Protein AF-A0A3P7CUT5-F1 (afdb_monomer)

Solvent-accessible surface area (backbone atoms only — not comparable to full-atom values): 29572 Å² total; per-residue (Å²): 109,70,65,61,52,53,50,52,51,50,48,53,52,50,52,52,50,52,50,53,52,49,52,54,48,52,52,51,51,51,56,50,52,52,50,50,50,55,49,50,53,51,50,50,52,50,52,52,55,52,54,65,53,65,73,38,79,93,44,50,71,57,50,49,50,64,59,49,51,58,52,53,52,48,52,51,51,52,52,49,50,54,48,52,51,50,52,51,52,50,52,50,52,53,49,51,53,51,51,50,54,49,52,52,50,52,47,54,51,52,52,53,51,49,59,73,68,48,82,87,85,70,63,91,49,71,67,56,40,54,49,50,52,49,50,54,50,50,52,53,50,52,52,50,52,52,50,51,52,50,51,50,52,53,49,53,50,52,49,52,52,51,52,51,53,52,48,54,51,50,52,51,52,52,52,51,51,52,53,51,50,53,51,50,55,52,48,52,51,50,53,50,51,50,53,50,49,51,51,50,53,52,52,52,53,49,49,56,48,51,50,53,50,48,52,49,49,52,56,52,52,74,71,55,83,85,82,78,67,70,68,57,51,54,56,51,51,54,52,50,52,53,53,50,53,51,50,53,52,52,51,51,53,53,50,52,51,51,52,53,50,51,51,50,53,52,51,54,49,52,55,48,53,52,49,52,50,53,52,51,52,50,53,54,52,51,51,52,49,49,54,52,50,50,53,50,48,62,62,57,73,60,69,55,72,57,57,64,86,81,53,60,45,21,76,82,82,58,52,69,55,56,80,64,76,72,19,53,75,47,49,42,60,21,74,80,62,23,47,44,26,40,64,80,60,41,69,45,66,47,77,46,84,58,101,84,49,68,70,42,47,21,30,66,63,55,42,34,74,74,34,93,87,44,71,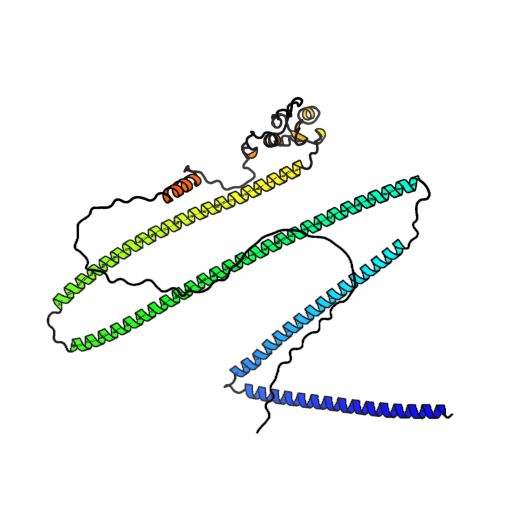61,59,87,79,76,66,86,74,77,74,84,83,60,97,68,89,84,79,82,87,78,95,71,81,58,71,67,59,57,54,55,55,54,58,56,65,74,73,62,85,82,85,77,86,83,83,87,90,85,84,88,87,88,82,82,87,84,83,91,79,82,83,84,87,78,90,81,88,79,91,82,89,88,83,89,84,88,84,83,88,82,84,87,81,89,86,82,89,83,83,89,82,86,84,84,83,79,85,84,82,83,82,82,88,76,85,86,78,84,90,81,135

Mean predicted aligned error: 24.14 Å

Secondary structure (DSSP, 8-state):
-HHHHHHHHHHHHHHHHHHHHHHHHHHHHHHHHHHHHHHHHHHHHHHHHHHHHHT-GGGHHHHHHHHHHHHHHHHHHHHHHHHHHHHHHHHHHHHHHHHHHHHHHHHHHHHHHHHHHS-----SSHHHHHHHHHHHHHHHHHHHHHHHHHHHHHHHHHHHHHHHHHHHHHHHHHHHHHHHHHHHHHHHHHHHHHHHHHHHHHHHHHHHHHHHHHHHHHHHHTTSPP---HHHHHHHHHHHHHHHHHHHHHHHHHHHHHHHHHHHHHHHHHHHHHHHHHHHHHHHHHHHHHHHHHHHHHHHHS--PPPTTT--B-TTT-PBPPSSHHHHTT-EE-TTT--EE-TTTT-EEEPPSSTTPPPEEE-HHHHHHH-TTSPPGGGS----TTS--PPP--------HHHHHHHHHHHTS-----PPPPP----PPPPP---PPPPPPP-------------------------PPPPPP--------------

pLDDT: mean 75.33, std 22.32, range [27.88, 98.12]

Foldseek 3Di:
DVVVVVVVVVVVVVVVVVVVVVVVVVVVVVVVVVVVVVVVVVVVVVVVVLVVVCPDPVCVVVNVCVVPVVVVVVVVVVVVVVVVVVVVVVVVVVVVVVVVVVVVVVVVVVVVVVVVVDDDDADPDPVVNVVVVVVVVVVVVVVVVVVVVVVVVVVVVVVVVVVVVVVVVVVVVVVVVVVVVVVVVVVVVVVVVVVVVVVVVVVVVVVVVVVVVVVVVVVVVVVDDDDDPPVVVVVVVVVVVVVVVVVVVVVVVVVVVVVVVVVVVVVVVVVVVVVVVVVVVVVVVVVVVVVVVVVVVVLQVPLDQDDLVVDQAAPPPRHGFDDDPNRSVQWDAAPRRNGTHGCVQFVDWDDDDDDDDDIGTHGPQVCPVRDVPDDHSVVPDDPPCPPDPDDDDDDDDDDDPVVVVVVVVVVVPDDDDDDDDDDDDDDDDDDDDDDDDDDDDDDDDDDDDDDDDDDDDDDDDDDDDDDDDDDDDDDDDDDDDDDDDDD

Organism: Schistocephalus solidus (NCBI:txid70667)

InterPro domains:
  IPR000306 FYVE zinc finger [PF01363] (304-369)
  IPR000306 FYVE zinc finger [SM00064] (300-372)
  IPR003914 Rabaptin [PTHR31179] (75-372)
  IPR011011 Zinc finger, FYVE/PHD-type [SSF57903] (304-374)
  IPR013083 Zinc finger, RING/FYVE/PHD-type [G3DSA:3.30.40.10] (315-372)
  IPR015390 Rabaptin, GTPase-Rab5 binding domain [PF09311] (75-298)
  IPR017455 Zinc finger, FYVE-related [PS50178] (308-371)

Sequence (487 aa):
MAELHSVKKSTEELETRLKAERTLFEEKTAGFEEKLEQLSSRMEALLKNYQALGERPDLAWAAYWVAVAPTGYRRATEAEFTRLTREREAAQMEMLEVEEHYQILLGKRRDAAAEMAAPIDLPSNKTDLELYTLQMREDMLSLNVARQELLRRLNDQTESHRVQLAEERRQRIQAETALRQHTVESREKIDQLIRANEAYTQSAAARAATERAAEHAAMESKLAKPPQRALFIGSFVLLQQARVQELEGALANANEEIVNLRHKVSTLRTDLADSEKTQKDFVVLSQHLQVQLEKQRAQNEEVRWQDPEDVSHCASCETTFPAGNAGLRLKTNCKHCGKIFCPDCLSKQVPPQGQRSKPALVCDLCHTLLVNEAAPYFSRGSFSANKIKLPVSPSPASPSSTERLHNRLLDLVQPHRTAAPPEAAAPPAPPRPVRPPPYRPRGSAVSLPETAATAASPAAVSQTLRSSPVLTPTAAFTKREELSPSQ

Structure (mmCIF, N/CA/C/O backbone):
data_AF-A0A3P7CUT5-F1
#
_entry.id   AF-A0A3P7CUT5-F1
#
loop_
_atom_site.group_PDB
_atom_site.id
_atom_site.type_symbol
_atom_site.label_atom_id
_atom_site.label_alt_id
_atom_site.label_comp_id
_atom_site.label_asym_id
_atom_site.label_entity_id
_atom_site.label_seq_id
_atom_site.pdbx_PDB_ins_code
_atom_site.Cartn_x
_atom_site.Cartn_y
_atom_site.Cartn_z
_atom_site.occupancy
_atom_site.B_iso_or_equiv
_atom_site.auth_seq_id
_atom_site.auth_comp_id
_atom_site.auth_asym_id
_atom_site.auth_atom_id
_atom_site.pdbx_PDB_model_num
ATOM 1 N N . MET A 1 1 ? 84.233 -6.094 31.645 1.00 63.66 1 MET A N 1
ATOM 2 C CA . MET A 1 1 ? 84.004 -6.598 33.023 1.00 63.66 1 MET A CA 1
ATOM 3 C C . MET A 1 1 ? 83.000 -5.737 33.790 1.00 63.66 1 MET A C 1
ATOM 5 O O . MET A 1 1 ? 82.025 -6.296 34.269 1.00 63.66 1 MET A O 1
ATOM 9 N N . ALA A 1 2 ? 83.171 -4.409 33.864 1.00 71.94 2 ALA A N 1
ATOM 10 C CA . ALA A 1 2 ? 82.239 -3.515 34.572 1.00 71.94 2 ALA A CA 1
ATOM 11 C C . ALA A 1 2 ? 80.807 -3.508 33.990 1.00 71.94 2 ALA A C 1
ATOM 13 O O . ALA A 1 2 ? 79.844 -3.623 34.740 1.00 71.94 2 ALA A O 1
ATOM 14 N N . GLU A 1 3 ? 80.660 -3.477 32.662 1.00 73.62 3 GLU A N 1
ATOM 15 C CA . GLU A 1 3 ? 79.341 -3.545 32.006 1.00 73.62 3 GLU A CA 1
ATOM 16 C C . GLU A 1 3 ? 78.630 -4.880 32.255 1.00 73.62 3 GLU A C 1
ATOM 18 O O . GLU A 1 3 ? 77.443 -4.904 32.556 1.00 73.62 3 GLU A O 1
ATOM 23 N N . LEU A 1 4 ? 79.373 -5.994 32.239 1.00 78.75 4 LEU A N 1
ATOM 24 C CA . LEU A 1 4 ? 78.835 -7.323 32.550 1.00 78.75 4 LEU A CA 1
ATOM 25 C C . LEU A 1 4 ? 78.315 -7.398 33.996 1.00 78.75 4 LEU A C 1
ATOM 27 O O . LEU A 1 4 ? 77.297 -8.029 34.254 1.00 78.75 4 LEU A O 1
ATOM 31 N N . HIS A 1 5 ? 79.000 -6.746 34.938 1.00 80.69 5 HIS A N 1
ATOM 32 C CA . HIS A 1 5 ? 78.565 -6.666 36.332 1.00 80.69 5 HIS A CA 1
ATOM 33 C C . HIS A 1 5 ? 77.333 -5.762 36.488 1.00 80.69 5 HIS A C 1
ATOM 35 O O . HIS A 1 5 ? 76.437 -6.071 37.268 1.00 80.69 5 HIS A O 1
ATOM 41 N N . SER A 1 6 ? 77.259 -4.665 35.728 1.00 85.12 6 SER A N 1
ATOM 42 C CA . SER A 1 6 ? 76.087 -3.782 35.700 1.00 85.12 6 SER A CA 1
ATOM 43 C C . SER A 1 6 ? 74.849 -4.487 35.145 1.00 85.12 6 SER A C 1
ATOM 45 O O . SER A 1 6 ? 73.770 -4.340 35.709 1.00 85.12 6 SER A O 1
ATOM 47 N N . VAL A 1 7 ? 75.008 -5.268 34.071 1.00 83.69 7 VAL A N 1
ATOM 48 C CA . VAL A 1 7 ? 73.925 -6.066 33.480 1.00 83.69 7 VAL A CA 1
ATOM 49 C C . VAL A 1 7 ? 73.498 -7.192 34.420 1.00 83.69 7 VAL A C 1
ATOM 51 O O . VAL A 1 7 ? 72.309 -7.395 34.604 1.00 83.69 7 VAL A O 1
ATOM 54 N N . LYS A 1 8 ? 74.437 -7.884 35.082 1.00 88.44 8 LYS A N 1
ATOM 55 C CA . LYS A 1 8 ? 74.093 -8.907 36.088 1.00 88.44 8 LYS A CA 1
ATOM 56 C C . LYS A 1 8 ? 73.290 -8.328 37.252 1.00 88.44 8 LYS A C 1
ATOM 58 O O . LYS A 1 8 ? 72.264 -8.882 37.635 1.00 88.44 8 LYS A O 1
ATOM 63 N N . LYS A 1 9 ? 73.714 -7.170 37.761 1.00 90.38 9 LYS A N 1
ATOM 64 C CA . LYS A 1 9 ? 72.997 -6.470 38.827 1.00 90.38 9 LYS A CA 1
ATOM 65 C C . LYS A 1 9 ? 71.593 -6.048 38.383 1.00 90.38 9 LYS A C 1
ATOM 67 O O . LYS A 1 9 ? 70.638 -6.264 39.119 1.00 90.38 9 LYS A O 1
ATOM 72 N N . SER A 1 10 ? 71.441 -5.504 37.172 1.00 86.56 10 SER A N 1
ATOM 73 C CA . SER A 1 10 ? 70.118 -5.127 36.662 1.00 86.56 10 SER A CA 1
ATOM 74 C C . SER A 1 10 ? 69.223 -6.339 36.383 1.00 86.56 10 SER A C 1
ATOM 76 O O . SER A 1 10 ? 68.018 -6.255 36.604 1.00 86.56 10 SER A O 1
ATOM 78 N N . THR A 1 11 ? 69.779 -7.482 35.965 1.00 87.50 11 THR A N 1
ATOM 79 C CA . THR A 1 11 ? 69.010 -8.730 35.833 1.00 87.50 11 THR A CA 1
ATOM 80 C C . THR A 1 11 ? 68.548 -9.265 37.186 1.00 87.50 11 THR A C 1
ATOM 82 O O . THR A 1 11 ? 67.388 -9.638 37.312 1.00 87.50 11 THR A O 1
ATOM 85 N N . GLU A 1 12 ? 69.392 -9.221 38.220 1.00 91.88 12 GLU A N 1
ATOM 86 C CA . GLU A 1 12 ? 69.015 -9.615 39.587 1.00 91.88 12 GLU A CA 1
ATOM 87 C C . GLU A 1 12 ? 67.936 -8.678 40.171 1.00 91.88 12 GLU A C 1
ATOM 89 O O . GLU A 1 12 ? 66.971 -9.122 40.801 1.00 91.88 12 GLU A O 1
ATOM 94 N N . GLU A 1 13 ? 68.037 -7.372 39.912 1.00 90.19 13 GLU A N 1
ATOM 95 C CA . GLU A 1 13 ? 67.015 -6.385 40.288 1.00 90.19 13 GLU A CA 1
ATOM 96 C C . GLU A 1 13 ? 65.686 -6.615 39.544 1.00 90.19 13 GLU A C 1
ATOM 98 O O . GLU A 1 13 ? 64.613 -6.505 40.136 1.00 90.19 13 GLU A O 1
ATOM 103 N N . LEU A 1 14 ? 65.716 -6.987 38.262 1.00 89.00 14 LEU A N 1
ATOM 104 C CA . LEU A 1 14 ? 64.505 -7.344 37.515 1.00 89.00 14 LEU A CA 1
ATOM 105 C C . LEU A 1 14 ? 63.885 -8.652 38.015 1.00 89.00 14 LEU A C 1
ATOM 107 O O . LEU A 1 14 ? 62.669 -8.723 38.173 1.00 89.00 14 LEU A O 1
ATOM 111 N N . GLU A 1 15 ? 64.694 -9.667 38.318 1.00 92.31 15 GLU A N 1
ATOM 112 C CA . GLU A 1 15 ? 64.210 -10.934 38.872 1.00 92.31 15 GLU A CA 1
ATOM 113 C C . GLU A 1 15 ? 63.555 -10.754 40.243 1.00 92.31 15 GLU A C 1
ATOM 115 O O . GLU A 1 15 ? 62.530 -11.375 40.529 1.00 92.31 15 GLU A O 1
ATOM 120 N N . THR A 1 16 ? 64.116 -9.897 41.097 1.00 92.62 16 THR A N 1
ATOM 121 C CA . THR A 1 16 ? 63.522 -9.592 42.407 1.00 92.62 16 THR A CA 1
ATOM 122 C C . THR A 1 16 ? 62.212 -8.818 42.269 1.00 92.62 16 THR A C 1
ATOM 124 O O . THR A 1 16 ? 61.245 -9.148 42.957 1.00 92.62 16 THR A O 1
ATOM 127 N N . ARG A 1 17 ? 62.123 -7.866 41.330 1.00 90.12 17 ARG A N 1
ATOM 128 C CA . ARG A 1 17 ? 60.871 -7.153 41.017 1.00 90.12 17 ARG A CA 1
ATOM 129 C C . ARG A 1 17 ? 59.804 -8.081 40.443 1.00 90.12 17 ARG A C 1
ATOM 131 O O . ARG A 1 17 ? 58.671 -8.036 40.904 1.00 90.12 17 ARG A O 1
ATOM 138 N N . LEU A 1 18 ? 60.169 -8.972 39.521 1.00 91.44 18 LEU A N 1
ATOM 139 C CA . LEU A 1 18 ? 59.248 -9.953 38.942 1.00 91.44 18 LEU A CA 1
ATOM 140 C C . LEU A 1 18 ? 58.706 -10.917 40.010 1.00 91.44 18 LEU A C 1
ATOM 142 O O . LEU A 1 18 ? 57.523 -11.254 40.005 1.00 91.44 18 LEU A O 1
ATOM 146 N N . LYS A 1 19 ? 59.560 -11.346 40.950 1.00 93.38 19 LYS A N 1
ATOM 147 C CA . LYS A 1 19 ? 59.137 -12.160 42.099 1.00 93.38 19 LYS A CA 1
ATOM 148 C C . LYS A 1 19 ? 58.154 -11.396 42.989 1.00 93.38 19 LYS A C 1
ATOM 150 O O . LYS A 1 19 ? 57.122 -11.958 43.332 1.00 93.38 19 LYS A O 1
ATOM 155 N N . ALA A 1 20 ? 58.431 -10.128 43.300 1.00 91.81 20 ALA A N 1
ATOM 156 C CA . ALA A 1 20 ? 57.539 -9.289 44.103 1.00 91.81 20 ALA A CA 1
ATOM 157 C C . ALA A 1 20 ? 56.184 -9.021 43.413 1.00 91.81 20 ALA A C 1
ATOM 159 O O . ALA A 1 20 ? 55.134 -9.064 44.055 1.00 91.81 20 ALA A O 1
ATOM 160 N N . GLU A 1 21 ? 56.183 -8.783 42.098 1.00 89.94 21 GLU A N 1
ATOM 161 C CA . GLU A 1 21 ? 54.954 -8.622 41.311 1.00 89.94 21 GLU A CA 1
ATOM 162 C C . GLU A 1 21 ? 54.136 -9.914 41.261 1.00 89.94 21 GLU A C 1
ATOM 164 O O . GLU A 1 21 ? 52.916 -9.867 41.424 1.00 89.94 21 GLU A O 1
ATOM 169 N N . ARG A 1 22 ? 54.795 -11.071 41.110 1.00 90.69 22 ARG A N 1
ATOM 170 C CA . ARG A 1 22 ? 54.133 -12.378 41.171 1.00 90.69 22 ARG A CA 1
ATOM 171 C C . ARG A 1 22 ? 53.471 -12.604 42.529 1.00 90.69 22 ARG A C 1
ATOM 173 O O . ARG A 1 22 ? 52.296 -12.948 42.558 1.00 90.69 22 ARG A O 1
ATOM 180 N N . THR A 1 23 ? 54.176 -12.355 43.633 1.00 92.00 23 THR A N 1
ATOM 181 C CA . THR A 1 23 ? 53.602 -12.528 44.978 1.00 92.00 23 THR A CA 1
ATOM 182 C C . THR A 1 23 ? 52.418 -11.595 45.224 1.00 92.00 23 THR A C 1
ATOM 184 O O . THR A 1 23 ? 51.423 -12.000 45.811 1.00 92.00 23 THR A O 1
ATOM 187 N N . LEU A 1 24 ? 52.486 -10.358 44.722 1.00 91.31 24 LEU A N 1
ATOM 188 C CA . LEU A 1 24 ? 51.403 -9.383 44.854 1.00 91.31 24 LEU A CA 1
ATOM 189 C C . LEU A 1 24 ? 50.185 -9.769 44.002 1.00 91.31 24 LEU A C 1
ATOM 191 O O . LEU A 1 24 ? 49.044 -9.533 44.400 1.00 91.31 24 LEU A O 1
ATOM 195 N N . PHE A 1 25 ? 50.413 -10.363 42.828 1.00 90.12 25 PHE A N 1
ATOM 196 C CA . PHE A 1 25 ? 49.349 -10.931 42.007 1.00 90.12 25 PHE A CA 1
ATOM 197 C C . PHE A 1 25 ? 48.685 -12.120 42.709 1.00 90.12 25 PHE A C 1
ATOM 199 O O . PHE A 1 25 ? 47.464 -12.123 42.823 1.00 90.12 25 PHE A O 1
ATOM 206 N N . GLU A 1 26 ? 49.476 -13.060 43.234 1.00 91.94 26 GLU A N 1
ATOM 207 C CA . GLU A 1 26 ? 48.999 -14.240 43.969 1.00 91.94 26 GLU A CA 1
ATOM 208 C C . GLU A 1 26 ? 48.173 -13.856 45.211 1.00 91.94 26 GLU A C 1
ATOM 210 O O . GLU A 1 26 ? 47.089 -14.398 45.427 1.00 91.94 26 GLU A O 1
ATOM 215 N N . GLU A 1 27 ? 48.624 -12.865 45.987 1.00 93.88 27 GLU A N 1
ATOM 216 C CA . GLU A 1 27 ? 47.885 -12.334 47.140 1.00 93.88 27 GLU A CA 1
ATOM 217 C C . GLU A 1 27 ? 46.551 -11.700 46.718 1.00 93.88 27 GLU A C 1
ATOM 219 O O . GLU A 1 27 ? 45.508 -11.952 47.324 1.00 93.88 27 GLU A O 1
ATOM 224 N N . LYS A 1 28 ? 46.551 -10.905 45.638 1.00 89.69 28 LYS A N 1
ATOM 225 C CA . LYS A 1 28 ? 45.317 -10.307 45.112 1.00 89.69 28 LYS A CA 1
ATOM 226 C C . LYS A 1 28 ? 44.350 -11.365 44.598 1.00 89.69 28 LYS A C 1
ATOM 228 O O . LYS A 1 28 ? 43.157 -11.241 44.865 1.00 89.69 28 LYS A O 1
ATOM 233 N N . THR A 1 29 ? 44.827 -12.381 43.876 1.00 88.25 29 THR A N 1
ATOM 234 C CA . THR A 1 29 ? 43.976 -13.479 43.397 1.00 88.25 29 THR A CA 1
ATOM 235 C C . THR A 1 29 ? 43.393 -14.271 44.558 1.00 88.25 29 THR A C 1
ATOM 237 O O . THR A 1 29 ? 42.183 -14.469 44.578 1.00 88.25 29 THR A O 1
ATOM 240 N N . ALA A 1 30 ? 44.193 -14.595 45.579 1.00 90.12 30 ALA A N 1
ATOM 241 C CA . ALA A 1 30 ? 43.711 -15.271 46.782 1.00 90.12 30 ALA A CA 1
ATOM 242 C C . ALA A 1 30 ? 42.658 -14.430 47.528 1.00 90.12 30 ALA A C 1
ATOM 244 O O . ALA A 1 30 ? 41.620 -14.944 47.934 1.00 90.12 30 ALA A O 1
ATOM 245 N N . GLY A 1 31 ? 42.860 -13.111 47.636 1.00 91.56 31 GLY A N 1
ATOM 246 C CA . GLY A 1 31 ? 41.875 -12.206 48.234 1.00 91.56 31 GLY A CA 1
ATOM 247 C C . GLY A 1 31 ? 40.578 -12.070 47.422 1.00 91.56 31 GLY A C 1
ATOM 248 O O . GLY A 1 31 ? 39.519 -11.792 47.989 1.00 91.56 31 GLY A O 1
ATOM 249 N N . PHE A 1 32 ? 40.622 -12.253 46.098 1.00 86.06 32 PHE A N 1
ATOM 250 C CA . PHE A 1 32 ? 39.412 -12.342 45.274 1.00 86.06 32 PHE A CA 1
ATOM 251 C C . PHE A 1 32 ? 38.701 -13.684 45.451 1.00 86.06 32 PHE A C 1
ATOM 253 O O . PHE A 1 32 ? 37.477 -13.695 45.568 1.00 86.06 32 PHE A O 1
ATOM 260 N N . GLU A 1 33 ? 39.445 -14.786 45.514 1.00 90.31 33 GLU A N 1
ATOM 261 C CA . GLU A 1 33 ? 38.906 -16.124 45.774 1.00 90.31 33 GLU A CA 1
ATOM 262 C C . GLU A 1 33 ? 38.223 -16.192 47.144 1.00 90.31 33 GLU A C 1
ATOM 264 O O . GLU A 1 33 ? 37.083 -16.641 47.237 1.00 90.31 33 GLU A O 1
ATOM 269 N N . GLU A 1 34 ? 38.837 -15.631 48.188 1.00 93.31 34 GLU A N 1
ATOM 270 C CA . GLU A 1 34 ? 38.229 -15.554 49.520 1.00 93.31 34 GLU A CA 1
ATOM 271 C C . GLU A 1 34 ? 36.916 -14.757 49.502 1.00 93.31 34 GLU A C 1
ATOM 273 O O . GLU A 1 34 ? 35.919 -15.167 50.095 1.00 93.31 34 GLU A O 1
ATOM 278 N N . LYS A 1 35 ? 36.868 -13.631 48.780 1.00 89.38 35 LYS A N 1
ATOM 279 C CA . LYS A 1 35 ? 35.634 -12.841 48.633 1.00 89.38 35 LYS A CA 1
ATOM 280 C C . LYS A 1 35 ? 34.552 -13.594 47.867 1.00 89.38 35 LYS A C 1
ATOM 282 O O . LYS A 1 35 ? 33.376 -13.447 48.199 1.00 89.38 35 LYS A O 1
ATOM 287 N N . LEU A 1 36 ? 34.922 -14.369 46.848 1.00 88.38 36 LEU A N 1
ATOM 288 C CA . LEU A 1 36 ? 33.980 -15.223 46.126 1.00 88.38 36 LEU A CA 1
ATOM 289 C C . LEU A 1 36 ? 33.406 -16.301 47.047 1.00 88.38 36 LEU A C 1
ATOM 291 O O . LEU A 1 36 ? 32.194 -16.500 47.040 1.00 88.38 36 LEU A O 1
ATOM 295 N N . GLU A 1 37 ? 34.234 -16.908 47.896 1.00 91.50 37 GLU A N 1
ATOM 296 C CA . GLU A 1 37 ? 33.809 -17.919 48.869 1.00 91.50 37 GLU A CA 1
ATOM 297 C C . GLU A 1 37 ? 32.932 -17.323 49.991 1.00 91.50 37 GLU A C 1
ATOM 299 O O . GLU A 1 37 ? 31.918 -17.885 50.411 1.00 91.50 37 GLU A O 1
ATOM 304 N N . GLN A 1 38 ? 33.254 -16.114 50.454 1.00 91.00 38 GLN A N 1
ATOM 305 C CA . GLN A 1 38 ? 32.409 -15.379 51.401 1.00 91.00 38 GLN A CA 1
ATOM 306 C C . GLN A 1 38 ? 31.050 -15.004 50.786 1.00 91.00 38 GLN A C 1
ATOM 308 O O . GLN A 1 38 ? 30.019 -15.036 51.462 1.00 91.00 38 GLN A O 1
ATOM 313 N N . LEU A 1 39 ? 31.014 -14.648 49.499 1.00 86.56 39 LEU A N 1
ATOM 314 C CA . LEU A 1 39 ? 29.764 -14.364 48.795 1.00 86.56 39 LEU A CA 1
ATOM 315 C C . LEU A 1 39 ? 28.956 -15.637 48.520 1.00 86.56 39 LEU A C 1
ATOM 317 O O . LEU A 1 39 ? 27.734 -15.604 48.686 1.00 86.56 39 LEU A O 1
ATOM 321 N N . SER A 1 40 ? 29.607 -16.746 48.154 1.00 88.25 40 SER A N 1
ATOM 322 C CA . SER A 1 40 ? 28.948 -18.036 47.915 1.00 88.25 40 SER A CA 1
ATOM 323 C C . SER A 1 40 ? 28.296 -18.554 49.199 1.00 88.25 40 SER A C 1
ATOM 325 O O . SER A 1 40 ? 27.091 -18.811 49.217 1.00 88.25 40 SER A O 1
ATOM 327 N N . SER A 1 41 ? 29.036 -18.570 50.309 1.00 90.12 41 SER A N 1
ATOM 328 C CA . SER A 1 41 ? 28.528 -18.979 51.623 1.00 90.12 41 SER A CA 1
ATOM 329 C C . SER A 1 41 ? 27.385 -18.083 52.112 1.00 90.12 41 SER A C 1
ATOM 331 O O . SER A 1 41 ? 26.377 -18.575 52.629 1.00 90.12 41 SER A O 1
ATOM 333 N N . ARG A 1 42 ? 27.466 -16.764 51.889 1.00 89.69 42 ARG A N 1
ATOM 334 C CA . ARG A 1 42 ? 26.366 -15.834 52.194 1.00 89.69 42 ARG A CA 1
ATOM 335 C C . ARG A 1 42 ? 25.130 -16.096 51.330 1.00 89.69 42 ARG A C 1
ATOM 337 O O . ARG A 1 42 ? 24.011 -16.019 51.840 1.00 89.69 42 ARG A O 1
ATOM 344 N N . MET A 1 43 ? 25.305 -16.402 50.046 1.00 80.62 43 MET A N 1
ATOM 345 C CA . MET A 1 43 ? 24.202 -16.780 49.158 1.00 80.62 43 MET A CA 1
ATOM 346 C C . MET A 1 43 ? 23.545 -18.092 49.591 1.00 80.62 43 MET A C 1
ATOM 348 O O . MET A 1 43 ? 22.318 -18.169 49.615 1.00 80.62 43 MET A O 1
ATOM 352 N N . GLU A 1 44 ? 24.328 -19.096 49.980 1.00 86.50 44 GLU A N 1
ATOM 353 C CA . GLU A 1 44 ? 23.807 -20.366 50.493 1.00 86.50 44 GLU A CA 1
ATOM 354 C C . GLU A 1 44 ? 23.030 -20.189 51.801 1.00 86.50 44 GLU A C 1
ATOM 356 O O . GLU A 1 44 ? 21.952 -20.763 51.965 1.00 86.50 44 GLU A O 1
ATOM 361 N N . ALA A 1 45 ? 23.530 -19.356 52.719 1.00 83.56 45 ALA A N 1
ATOM 362 C CA . ALA A 1 45 ? 22.827 -19.030 53.957 1.00 83.56 45 ALA A CA 1
ATOM 363 C C . ALA A 1 45 ? 21.484 -18.334 53.683 1.00 83.56 45 ALA A C 1
ATOM 365 O O . ALA A 1 45 ? 20.467 -18.678 54.289 1.00 83.56 45 ALA A O 1
ATOM 366 N N . LEU A 1 46 ? 21.450 -17.394 52.731 1.00 78.69 46 LEU A N 1
ATOM 367 C CA . LEU A 1 46 ? 20.206 -16.759 52.296 1.00 78.69 46 LEU A CA 1
ATOM 368 C C . LEU A 1 46 ? 19.249 -17.778 51.671 1.00 78.69 46 LEU A C 1
ATOM 370 O O . LEU A 1 46 ? 18.078 -17.793 52.039 1.00 78.69 46 LEU A O 1
ATOM 374 N N . LEU A 1 47 ? 19.729 -18.660 50.791 1.00 80.12 47 LEU A N 1
ATOM 375 C CA . LEU A 1 47 ? 18.925 -19.728 50.185 1.00 80.12 47 LEU A CA 1
ATOM 376 C C . LEU A 1 47 ? 18.305 -20.658 51.235 1.00 80.12 47 LEU A C 1
ATOM 378 O O . LEU A 1 47 ? 17.109 -20.937 51.155 1.00 80.12 47 LEU A O 1
ATOM 382 N N . LYS A 1 48 ? 19.071 -21.079 52.249 1.00 80.94 48 LYS A N 1
ATOM 383 C CA . LYS A 1 48 ? 18.550 -21.875 53.375 1.00 80.94 48 LYS A CA 1
ATOM 384 C C . LYS A 1 48 ? 17.482 -21.119 54.168 1.00 80.94 48 LYS A C 1
ATOM 386 O O . LYS A 1 48 ? 16.436 -21.687 54.475 1.00 80.94 48 LYS A O 1
ATOM 391 N N . ASN A 1 49 ? 17.697 -19.830 54.442 1.00 79.19 49 ASN A N 1
ATOM 392 C CA . ASN A 1 49 ? 16.700 -18.986 55.109 1.00 79.19 49 ASN A CA 1
ATOM 393 C C . ASN A 1 49 ? 15.414 -18.839 54.273 1.00 79.19 49 ASN A C 1
ATOM 395 O O . ASN A 1 49 ? 14.317 -18.867 54.826 1.00 79.19 49 ASN A O 1
ATOM 399 N N . TYR A 1 50 ? 15.528 -18.732 52.945 1.00 66.81 50 TYR A N 1
ATOM 400 C CA . TYR A 1 50 ? 14.379 -18.706 52.033 1.00 66.81 50 TYR A CA 1
ATOM 401 C C . TYR A 1 50 ? 13.615 -20.033 52.012 1.00 66.81 50 TYR A C 1
ATOM 403 O O . TYR A 1 50 ? 12.386 -20.024 52.038 1.00 66.81 50 TYR A O 1
ATOM 411 N N . GLN A 1 51 ? 14.318 -21.167 51.999 1.00 72.56 51 GLN A N 1
ATOM 412 C CA . GLN A 1 51 ? 13.695 -22.493 52.053 1.00 72.56 51 GLN A CA 1
ATOM 413 C C . GLN A 1 51 ? 12.910 -22.687 53.359 1.00 72.56 51 GLN A C 1
ATOM 415 O O . GLN A 1 51 ? 11.754 -23.097 53.312 1.00 72.56 51 GLN A O 1
ATOM 420 N N . ALA A 1 52 ? 13.472 -22.273 54.500 1.00 70.50 52 ALA A N 1
ATOM 421 C CA . ALA A 1 52 ? 12.794 -22.323 55.799 1.00 70.50 52 ALA A CA 1
ATOM 422 C C . ALA A 1 52 ? 11.561 -21.394 55.895 1.00 70.50 52 ALA A C 1
ATOM 424 O O . ALA A 1 52 ? 10.617 -21.677 56.632 1.00 70.50 52 ALA A O 1
ATOM 425 N N . LEU A 1 53 ? 11.540 -20.281 55.149 1.00 64.38 53 LEU A N 1
ATOM 426 C CA . LEU A 1 53 ? 10.369 -19.399 55.041 1.00 64.38 53 LEU A CA 1
ATOM 427 C C . LEU A 1 53 ? 9.253 -19.999 54.167 1.00 64.38 53 LEU A C 1
ATOM 429 O O . LEU A 1 53 ? 8.083 -19.703 54.405 1.00 64.38 53 LEU A O 1
ATOM 433 N N . GLY A 1 54 ? 9.595 -20.850 53.192 1.00 60.69 54 GLY A N 1
ATOM 434 C CA . GLY A 1 54 ? 8.644 -21.536 52.307 1.00 60.69 54 GLY A CA 1
ATOM 435 C C . GLY A 1 54 ? 7.807 -22.627 52.986 1.00 60.69 54 GLY A C 1
ATOM 436 O O . GLY A 1 54 ? 6.746 -22.978 52.478 1.00 60.69 54 GLY A O 1
ATOM 437 N N . GLU A 1 55 ? 8.236 -23.125 54.149 1.00 63.69 55 GLU A N 1
ATOM 438 C CA . GLU A 1 55 ? 7.502 -24.120 54.949 1.00 63.69 55 GLU A CA 1
ATOM 439 C C . GLU A 1 55 ? 6.426 -23.493 55.858 1.00 63.69 55 GLU A C 1
ATOM 441 O O . GLU A 1 55 ? 5.657 -24.212 56.498 1.00 63.69 55 GLU A O 1
ATOM 446 N N . ARG A 1 56 ? 6.327 -22.153 55.912 1.00 62.69 56 ARG A N 1
ATOM 447 C CA . ARG A 1 56 ? 5.272 -21.455 56.663 1.00 62.69 56 ARG A CA 1
ATOM 448 C C . ARG A 1 56 ? 4.011 -21.277 55.799 1.00 62.69 56 ARG A C 1
ATOM 450 O O . ARG A 1 56 ? 4.054 -20.519 54.827 1.00 62.69 56 ARG A O 1
ATOM 457 N N . PRO A 1 57 ? 2.869 -21.894 56.160 1.00 60.53 57 PRO A N 1
ATOM 458 C CA . PRO A 1 57 ? 1.651 -21.870 55.342 1.00 60.53 57 PRO A CA 1
ATOM 459 C C . PRO A 1 57 ? 1.045 -20.464 55.168 1.00 60.53 57 PRO A C 1
ATOM 461 O O . PRO A 1 57 ? 0.407 -20.187 54.153 1.00 60.53 57 PRO A O 1
ATOM 464 N N . ASP A 1 58 ? 1.313 -19.543 56.095 1.00 64.75 58 ASP A N 1
ATOM 465 C CA . ASP A 1 58 ? 0.709 -18.202 56.137 1.00 64.75 58 ASP A CA 1
ATOM 466 C C . ASP A 1 58 ? 1.278 -17.231 55.076 1.00 64.75 58 ASP A C 1
ATOM 468 O O . ASP A 1 58 ? 0.693 -16.186 54.788 1.00 64.75 58 ASP A O 1
ATOM 472 N N . LEU A 1 59 ? 2.420 -17.578 54.466 1.00 61.69 59 LEU A N 1
ATOM 473 C CA . LEU A 1 59 ? 3.144 -16.761 53.480 1.00 61.69 59 LEU A CA 1
ATOM 474 C C . LEU A 1 59 ? 3.210 -17.411 52.087 1.00 61.69 59 LEU A C 1
ATOM 476 O O . LEU A 1 59 ? 3.925 -16.922 51.211 1.00 61.69 59 LEU A O 1
ATOM 480 N N . ALA A 1 60 ? 2.442 -18.477 51.839 1.00 62.28 60 ALA A N 1
ATOM 481 C CA . ALA A 1 60 ? 2.457 -19.218 50.574 1.00 62.28 60 ALA A CA 1
ATOM 482 C C . ALA A 1 60 ? 2.184 -18.335 49.335 1.00 62.28 60 ALA A C 1
ATOM 484 O O . ALA A 1 60 ? 2.785 -18.526 48.277 1.00 62.28 60 ALA A O 1
ATOM 485 N N . TRP A 1 61 ? 1.332 -17.312 49.471 1.00 61.91 61 TRP A N 1
ATOM 486 C CA . TRP A 1 61 ? 1.055 -16.344 48.402 1.00 61.91 61 TRP A CA 1
ATOM 487 C C . TRP A 1 61 ? 2.252 -15.420 48.115 1.00 61.91 61 TRP A C 1
ATOM 489 O O . TRP A 1 61 ? 2.492 -15.065 46.960 1.00 61.91 61 TRP A O 1
ATOM 499 N N . ALA A 1 62 ? 3.036 -15.068 49.139 1.00 62.28 62 ALA A N 1
ATOM 500 C CA . ALA A 1 62 ? 4.256 -14.283 48.990 1.00 62.28 62 ALA A CA 1
ATOM 501 C C . ALA A 1 62 ? 5.373 -15.132 48.361 1.00 62.28 62 ALA A C 1
ATOM 503 O O . ALA A 1 62 ? 6.057 -14.659 47.459 1.00 62.28 62 ALA A O 1
ATOM 504 N N . ALA A 1 63 ? 5.498 -16.409 48.742 1.00 62.59 63 ALA A N 1
ATOM 505 C CA . ALA A 1 63 ? 6.432 -17.347 48.118 1.00 62.59 63 ALA A CA 1
ATOM 506 C C . ALA A 1 63 ? 6.137 -17.563 46.618 1.00 62.59 63 ALA A C 1
ATOM 508 O O . ALA A 1 63 ? 7.062 -17.573 45.806 1.00 62.59 63 ALA A O 1
ATOM 509 N N . TYR A 1 64 ? 4.858 -17.646 46.226 1.00 66.50 64 TYR A N 1
ATOM 510 C CA . TYR A 1 64 ? 4.452 -17.718 44.817 1.00 66.50 64 TYR A CA 1
ATOM 511 C C . TYR A 1 64 ? 4.870 -16.467 44.028 1.00 66.50 64 TYR A C 1
ATOM 513 O O . TYR A 1 64 ? 5.504 -16.581 42.981 1.00 66.50 64 TYR A O 1
ATOM 521 N N . TRP A 1 65 ? 4.599 -15.263 44.542 1.00 61.59 65 TRP A N 1
ATOM 522 C CA . TRP A 1 65 ? 5.019 -14.017 43.887 1.00 61.59 65 TRP A CA 1
ATOM 523 C C . TRP A 1 65 ? 6.543 -13.852 43.827 1.00 61.59 65 TRP A C 1
ATOM 525 O O . TRP A 1 65 ? 7.065 -13.414 42.803 1.00 61.59 65 TRP A O 1
ATOM 535 N N . VAL A 1 66 ? 7.270 -14.259 44.871 1.00 63.59 66 VAL A N 1
ATOM 536 C CA . VAL A 1 66 ? 8.743 -14.237 44.912 1.00 63.59 66 VAL A CA 1
ATOM 537 C C . VAL A 1 66 ? 9.364 -15.276 43.969 1.00 63.59 66 VAL A C 1
ATOM 539 O O . VAL A 1 66 ? 10.457 -15.046 43.469 1.00 63.59 66 VAL A O 1
ATOM 542 N N . ALA A 1 67 ? 8.685 -16.381 43.650 1.00 65.50 67 ALA A N 1
ATOM 543 C CA . ALA A 1 67 ? 9.150 -17.352 42.653 1.00 65.50 67 ALA A CA 1
ATOM 544 C C . ALA A 1 67 ? 8.786 -16.953 41.204 1.00 65.50 67 ALA A C 1
ATOM 546 O O . ALA A 1 67 ? 9.557 -17.174 40.264 1.00 65.50 67 ALA A O 1
ATOM 547 N N . VAL A 1 68 ? 7.615 -16.342 41.004 1.00 67.69 68 VAL A N 1
ATOM 548 C CA . VAL A 1 68 ? 7.069 -16.024 39.673 1.00 67.69 68 VAL A CA 1
ATOM 549 C C . VAL A 1 68 ? 7.540 -14.660 39.149 1.00 67.69 68 VAL A C 1
ATOM 551 O O . VAL A 1 68 ? 7.801 -14.513 37.955 1.00 67.69 68 VAL A O 1
ATOM 554 N N . ALA A 1 69 ? 7.727 -13.654 40.006 1.00 68.75 69 ALA A N 1
ATOM 555 C CA . ALA A 1 69 ? 8.175 -12.333 39.557 1.00 68.75 69 ALA A CA 1
ATOM 556 C C . ALA A 1 69 ? 9.618 -12.329 38.998 1.00 68.75 69 ALA A C 1
ATOM 558 O O . ALA A 1 69 ? 9.830 -11.764 37.920 1.00 68.75 69 ALA A O 1
ATOM 559 N N . PRO A 1 70 ? 10.611 -13.006 39.616 1.00 74.44 70 PRO A N 1
ATOM 560 C CA . PRO A 1 70 ? 11.963 -13.077 39.062 1.00 74.44 70 PRO A CA 1
ATOM 561 C C . PRO A 1 70 ? 12.046 -13.896 37.775 1.00 74.44 70 PRO A C 1
ATOM 563 O O . PRO A 1 70 ? 12.912 -13.628 36.948 1.00 74.44 70 PRO A O 1
ATOM 566 N N . THR A 1 71 ? 11.157 -14.875 37.570 1.00 77.88 71 THR A N 1
ATOM 567 C CA . THR A 1 71 ? 11.107 -15.635 36.309 1.00 77.88 71 THR A CA 1
ATOM 568 C C . THR A 1 71 ? 10.516 -14.802 35.173 1.00 77.88 71 THR A C 1
ATOM 570 O O . THR A 1 71 ? 11.023 -14.873 34.054 1.00 77.88 71 THR A O 1
ATOM 573 N N . GLY A 1 72 ? 9.524 -13.950 35.453 1.00 78.69 72 GLY A N 1
ATOM 574 C CA . GLY A 1 72 ? 9.029 -12.948 34.503 1.00 78.69 72 GLY A CA 1
ATOM 575 C C . GLY A 1 72 ? 10.100 -11.922 34.118 1.00 78.69 72 GLY A C 1
ATOM 576 O O . GLY A 1 72 ? 10.342 -11.707 32.931 1.00 78.69 72 GLY A O 1
ATOM 577 N N . TYR A 1 73 ? 10.798 -11.355 35.108 1.00 80.44 73 TYR A N 1
ATOM 578 C CA . TYR A 1 73 ? 11.891 -10.406 34.866 1.00 80.44 73 TYR A CA 1
ATOM 579 C C . TYR A 1 73 ? 13.055 -11.055 34.107 1.00 80.44 73 TYR A C 1
ATOM 581 O O . TYR A 1 73 ? 13.525 -10.494 33.124 1.00 80.44 73 TYR A O 1
ATOM 589 N N . ARG A 1 74 ? 13.462 -12.276 34.488 1.00 83.88 74 ARG A N 1
ATOM 590 C CA . ARG A 1 74 ? 14.511 -13.037 33.793 1.00 83.88 74 ARG A CA 1
ATOM 591 C C . ARG A 1 74 ? 14.165 -13.260 32.322 1.00 83.88 74 ARG A C 1
ATOM 593 O O . ARG A 1 74 ? 14.978 -12.940 31.461 1.00 83.88 74 ARG A O 1
ATOM 600 N N . ARG A 1 75 ? 12.953 -13.738 32.023 1.00 83.69 75 ARG A N 1
ATOM 601 C CA . ARG A 1 75 ? 12.501 -13.944 30.636 1.00 83.69 75 ARG A CA 1
ATOM 602 C C . ARG A 1 75 ? 12.473 -12.642 29.842 1.00 83.69 75 ARG A C 1
ATOM 604 O O . ARG A 1 75 ? 12.879 -12.640 28.686 1.00 83.69 75 ARG A O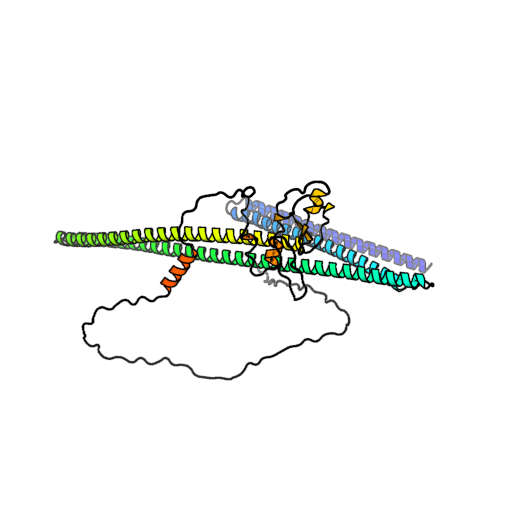 1
ATOM 611 N N . ALA A 1 76 ? 12.028 -11.543 30.452 1.00 85.69 76 ALA A N 1
ATOM 612 C CA . ALA A 1 76 ? 12.056 -10.231 29.814 1.00 85.69 76 ALA A CA 1
ATOM 613 C C . ALA A 1 76 ? 13.497 -9.789 29.515 1.00 85.69 76 ALA A C 1
ATOM 615 O O . ALA A 1 76 ? 13.792 -9.383 28.397 1.00 85.69 76 ALA A O 1
ATOM 616 N N . THR A 1 77 ? 14.421 -9.946 30.466 1.00 89.38 77 THR A N 1
ATOM 617 C CA . THR A 1 77 ? 15.834 -9.611 30.245 1.00 89.38 77 THR A CA 1
ATOM 618 C C . THR A 1 77 ? 16.498 -10.509 29.202 1.00 89.38 77 THR A C 1
ATOM 620 O O . THR A 1 77 ? 17.248 -10.012 28.374 1.00 89.38 77 THR A O 1
ATOM 623 N N . GLU A 1 78 ? 16.200 -11.811 29.178 1.00 91.81 78 GLU A N 1
ATOM 624 C CA . GLU A 1 78 ? 16.694 -12.740 28.151 1.00 91.81 78 GLU A CA 1
ATOM 625 C C . GLU A 1 78 ? 16.138 -12.383 26.763 1.00 91.81 78 GLU A C 1
ATOM 627 O O . GLU A 1 78 ? 16.865 -12.414 25.768 1.00 91.81 78 GLU A O 1
ATOM 632 N N . ALA A 1 79 ? 14.870 -11.973 26.682 1.00 92.25 79 ALA A N 1
ATOM 633 C CA . ALA A 1 79 ? 14.271 -11.470 25.449 1.00 92.25 79 ALA A CA 1
ATOM 634 C C . ALA A 1 79 ? 14.956 -10.178 24.964 1.00 92.25 79 ALA A C 1
ATOM 636 O O . ALA A 1 79 ? 15.255 -10.044 23.779 1.00 92.25 79 ALA A O 1
ATOM 637 N N . GLU A 1 80 ? 15.281 -9.255 25.870 1.00 94.69 80 GLU A N 1
ATOM 638 C CA . GLU A 1 80 ? 16.027 -8.037 25.536 1.00 94.69 80 GLU A CA 1
ATOM 639 C C . GLU A 1 80 ? 17.466 -8.348 25.094 1.00 94.69 80 GLU A C 1
ATOM 641 O O . GLU A 1 80 ? 17.921 -7.829 24.078 1.00 94.69 80 GLU A O 1
ATOM 646 N N . PHE A 1 81 ? 18.173 -9.250 25.782 1.00 94.38 81 PHE A N 1
ATOM 647 C CA . PHE A 1 81 ? 19.517 -9.681 25.382 1.00 94.38 81 PHE A CA 1
ATOM 648 C C . PHE A 1 81 ? 19.523 -10.359 24.013 1.00 94.38 81 PHE A C 1
ATOM 650 O O . PHE A 1 81 ? 20.395 -10.080 23.190 1.00 94.38 81 PHE A O 1
ATOM 657 N N . THR A 1 82 ? 18.551 -11.229 23.738 1.00 95.12 82 THR A N 1
ATOM 658 C CA . THR A 1 82 ? 18.423 -11.858 22.416 1.00 95.12 82 THR A CA 1
ATOM 659 C C . THR A 1 82 ? 18.076 -10.836 21.336 1.00 95.12 82 THR A C 1
ATOM 66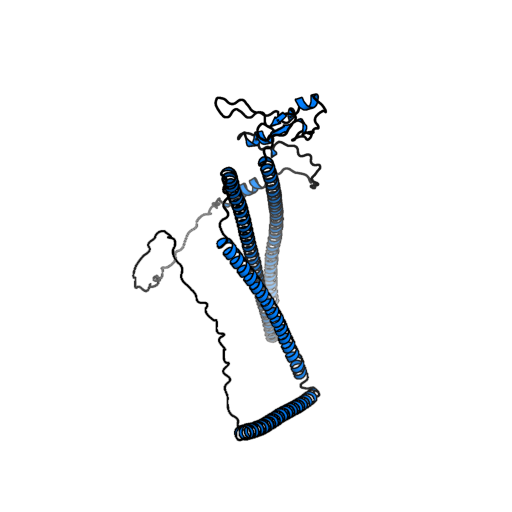1 O O . THR A 1 82 ? 18.626 -10.928 20.239 1.00 95.12 82 THR A O 1
ATOM 664 N N . ARG A 1 83 ? 17.247 -9.822 21.634 1.00 96.69 83 ARG A N 1
ATOM 665 C CA . ARG A 1 83 ? 16.997 -8.696 20.719 1.00 96.69 83 ARG A CA 1
ATOM 666 C C . ARG A 1 83 ? 18.284 -7.930 20.415 1.00 96.69 83 ARG A C 1
ATOM 668 O O . ARG A 1 83 ? 18.644 -7.815 19.251 1.00 96.69 83 ARG A O 1
ATOM 675 N N . LEU A 1 84 ? 19.006 -7.487 21.444 1.00 95.38 84 LEU A N 1
ATOM 676 C CA . LEU A 1 84 ? 20.256 -6.733 21.296 1.00 95.38 84 LEU A CA 1
ATOM 677 C C . LEU A 1 84 ? 21.339 -7.533 20.564 1.00 95.38 84 LEU A C 1
ATOM 679 O O . LEU A 1 84 ? 22.106 -6.975 19.787 1.00 95.38 84 LEU A O 1
ATOM 683 N N . THR A 1 85 ? 21.396 -8.848 20.782 1.00 95.88 85 THR A N 1
ATOM 684 C CA . THR A 1 85 ? 22.331 -9.738 20.077 1.00 95.88 85 THR A CA 1
ATOM 685 C C . THR A 1 85 ? 22.035 -9.760 18.579 1.00 95.88 85 THR A C 1
ATOM 687 O O . THR A 1 85 ? 22.953 -9.589 17.780 1.00 95.88 85 THR A O 1
ATOM 690 N N . ARG A 1 86 ? 20.754 -9.880 18.203 1.00 95.88 86 ARG A N 1
ATOM 691 C CA . ARG A 1 86 ? 20.317 -9.820 16.800 1.00 95.88 86 ARG A CA 1
ATOM 692 C C . ARG A 1 86 ? 20.553 -8.446 16.181 1.00 95.88 86 ARG A C 1
ATOM 694 O O . ARG A 1 86 ? 21.018 -8.373 15.054 1.00 95.88 86 ARG A O 1
ATOM 701 N N . GLU A 1 87 ? 20.256 -7.368 16.906 1.00 95.06 87 GLU A N 1
ATOM 702 C CA . GLU A 1 87 ? 20.504 -5.994 16.446 1.00 95.06 87 GLU A CA 1
ATOM 703 C C . GLU A 1 87 ? 22.000 -5.744 16.217 1.00 95.06 87 GLU A C 1
ATOM 705 O O . GLU A 1 87 ? 22.383 -5.185 15.193 1.00 95.06 87 GLU A O 1
ATOM 710 N N . ARG A 1 88 ? 22.861 -6.218 17.126 1.00 97.38 88 ARG A N 1
ATOM 711 C CA . ARG A 1 88 ? 24.318 -6.159 16.966 1.00 97.38 88 ARG A CA 1
ATOM 712 C C . ARG A 1 88 ? 24.776 -6.936 15.734 1.00 97.38 88 ARG A C 1
ATOM 714 O O . ARG A 1 88 ? 25.589 -6.424 14.977 1.00 97.38 88 ARG A O 1
ATOM 721 N N . GLU A 1 89 ? 24.297 -8.164 15.554 1.00 96.62 89 GLU A N 1
ATOM 722 C CA . GLU A 1 89 ? 24.653 -9.000 14.400 1.00 96.62 89 GLU A CA 1
ATOM 723 C C . GLU A 1 89 ? 24.189 -8.370 13.083 1.00 96.62 89 GLU A C 1
ATOM 725 O O . GLU A 1 89 ? 24.960 -8.321 12.129 1.00 96.62 89 GLU A O 1
ATOM 730 N N . ALA A 1 90 ? 22.979 -7.807 13.047 1.00 94.94 90 ALA A N 1
ATOM 731 C CA . ALA A 1 90 ? 22.478 -7.066 11.893 1.00 94.94 90 ALA A CA 1
ATOM 732 C C . ALA A 1 90 ? 23.361 -5.848 11.578 1.00 94.94 90 ALA A C 1
ATOM 734 O O . ALA A 1 90 ? 23.815 -5.700 10.447 1.00 94.94 90 ALA A O 1
ATOM 735 N N . ALA A 1 91 ? 23.695 -5.035 12.584 1.00 93.19 91 ALA A N 1
ATOM 736 C CA . ALA A 1 91 ? 24.578 -3.884 12.405 1.00 93.19 91 ALA A CA 1
ATOM 737 C C . ALA A 1 91 ? 25.995 -4.287 11.955 1.00 93.19 91 ALA A C 1
ATOM 739 O O . ALA A 1 91 ? 26.622 -3.583 11.169 1.00 93.19 91 ALA A O 1
ATOM 740 N N . GLN A 1 92 ? 26.514 -5.426 12.426 1.00 95.88 92 GLN A N 1
ATOM 741 C CA . GLN A 1 92 ? 27.799 -5.963 11.969 1.00 95.88 92 GLN A CA 1
ATOM 742 C C . GLN A 1 92 ? 27.751 -6.381 10.496 1.00 95.88 92 GLN A C 1
ATOM 744 O O . GLN A 1 92 ? 28.690 -6.092 9.759 1.00 95.88 92 GLN A O 1
ATOM 749 N N . MET A 1 93 ? 26.663 -7.016 10.061 1.00 95.81 93 MET A N 1
ATOM 750 C CA . MET A 1 93 ? 26.462 -7.369 8.654 1.00 95.81 93 MET A CA 1
ATOM 751 C C . MET A 1 93 ? 26.359 -6.126 7.766 1.00 95.81 93 MET A C 1
ATOM 753 O O . MET A 1 93 ? 27.034 -6.062 6.742 1.00 95.81 93 MET A O 1
ATOM 757 N N . GLU A 1 94 ? 25.594 -5.115 8.186 1.00 96.06 94 GLU A N 1
ATOM 758 C CA . GLU A 1 94 ? 25.499 -3.831 7.475 1.00 96.06 94 GLU A CA 1
ATOM 759 C C . GLU A 1 94 ? 26.864 -3.140 7.379 1.00 96.06 94 GLU A C 1
ATOM 761 O O . GLU A 1 94 ? 27.224 -2.600 6.334 1.00 96.06 94 GLU A O 1
ATOM 766 N N . MET A 1 95 ? 27.661 -3.185 8.449 1.00 95.06 95 MET A N 1
ATOM 767 C CA . MET A 1 95 ? 29.006 -2.621 8.426 1.00 95.06 95 MET A CA 1
ATOM 768 C C . MET A 1 95 ? 29.919 -3.331 7.423 1.00 95.06 95 MET A C 1
ATOM 770 O O . MET A 1 95 ? 30.614 -2.654 6.666 1.00 95.06 95 MET A O 1
ATOM 774 N N . LEU A 1 96 ? 29.893 -4.666 7.379 1.00 96.62 96 LEU A N 1
ATOM 775 C CA . LEU A 1 96 ? 30.660 -5.447 6.403 1.00 96.62 96 LEU A CA 1
ATOM 776 C C . LEU A 1 96 ? 30.231 -5.133 4.965 1.00 96.62 96 LEU A C 1
ATOM 778 O O . LEU A 1 96 ? 31.080 -4.957 4.093 1.00 96.62 96 LEU A O 1
ATOM 782 N N . GLU A 1 97 ? 28.928 -5.000 4.724 1.00 97.19 97 GLU A N 1
ATOM 783 C CA . GLU A 1 97 ? 28.387 -4.623 3.417 1.00 97.19 97 GLU A CA 1
ATOM 784 C C . GLU A 1 97 ? 28.851 -3.216 2.998 1.00 97.19 97 GLU A C 1
ATOM 786 O O . GLU A 1 97 ? 29.244 -2.988 1.852 1.00 97.19 97 GLU A O 1
ATOM 791 N N . VAL A 1 98 ? 28.862 -2.251 3.921 1.00 96.50 98 VAL A N 1
ATOM 792 C CA . VAL A 1 98 ? 29.380 -0.899 3.654 1.00 96.50 98 VAL A CA 1
ATOM 793 C C . VAL A 1 98 ? 30.885 -0.918 3.376 1.00 96.50 98 VAL A C 1
ATOM 795 O O . VAL A 1 98 ? 31.348 -0.219 2.469 1.00 96.50 98 VAL A O 1
ATOM 798 N N . GLU A 1 99 ? 31.659 -1.707 4.121 1.00 95.88 99 GLU A N 1
ATOM 799 C CA . GLU A 1 99 ? 33.096 -1.877 3.891 1.00 95.88 99 GLU A CA 1
ATOM 800 C C . GLU A 1 99 ? 33.382 -2.481 2.512 1.00 95.88 99 GLU A C 1
ATOM 802 O O . GLU A 1 99 ? 34.241 -1.971 1.787 1.00 95.88 99 GLU A O 1
ATOM 807 N N . GLU A 1 100 ? 32.629 -3.504 2.107 1.00 97.12 100 GLU A N 1
ATOM 808 C CA . GLU A 1 100 ? 32.723 -4.106 0.777 1.00 97.12 100 GLU A CA 1
ATOM 809 C C . GLU A 1 100 ? 32.416 -3.078 -0.320 1.00 97.12 100 GLU A C 1
ATOM 811 O O . GLU A 1 100 ? 33.229 -2.864 -1.227 1.00 97.12 100 GLU A O 1
ATOM 816 N N . HIS A 1 101 ? 31.294 -2.360 -0.206 1.00 95.69 101 HIS A N 1
ATOM 817 C CA . HIS A 1 101 ? 30.934 -1.294 -1.141 1.00 95.69 101 HIS A CA 1
ATOM 818 C C . HIS A 1 101 ? 32.013 -0.210 -1.235 1.00 95.69 101 HIS A C 1
ATOM 820 O O . HIS A 1 101 ? 32.313 0.285 -2.328 1.00 95.69 101 HIS A O 1
ATOM 826 N N . TYR A 1 102 ? 32.622 0.155 -0.107 1.00 94.62 102 TYR A N 1
ATOM 827 C CA . TYR A 1 102 ? 33.704 1.128 -0.068 1.00 94.62 102 TYR A CA 1
ATOM 828 C C . TYR A 1 102 ? 34.958 0.622 -0.793 1.00 94.62 102 TYR A C 1
ATOM 830 O O . TYR A 1 102 ? 35.535 1.365 -1.590 1.00 94.62 102 TYR A O 1
ATOM 838 N N . GLN A 1 103 ? 35.358 -0.637 -0.590 1.00 95.38 103 GLN A N 1
ATOM 839 C CA . GLN A 1 103 ? 36.491 -1.235 -1.306 1.00 95.38 103 GLN A CA 1
ATOM 840 C C . GLN A 1 103 ? 36.240 -1.311 -2.813 1.00 95.38 103 GLN A C 1
ATOM 842 O O . GLN A 1 103 ? 37.114 -0.941 -3.599 1.00 95.38 103 GLN A O 1
ATOM 847 N N . ILE A 1 104 ? 35.030 -1.699 -3.228 1.00 96.12 104 ILE A N 1
ATOM 848 C CA . ILE A 1 104 ? 34.627 -1.701 -4.641 1.00 96.12 104 ILE A CA 1
ATOM 849 C C . ILE A 1 104 ? 34.732 -0.288 -5.225 1.00 96.12 104 ILE A C 1
ATOM 851 O O . ILE A 1 104 ? 35.261 -0.101 -6.322 1.00 96.12 104 ILE A O 1
ATOM 855 N N . LEU A 1 105 ? 34.256 0.727 -4.500 1.00 95.50 105 LEU A N 1
ATOM 856 C CA . LEU A 1 105 ? 34.327 2.114 -4.950 1.00 95.50 105 LEU A CA 1
ATOM 857 C C . LEU A 1 105 ? 35.775 2.614 -5.051 1.00 95.50 105 LEU A C 1
ATOM 859 O O . LEU A 1 105 ? 36.109 3.331 -5.995 1.00 95.50 105 LEU A O 1
ATOM 863 N N . LEU A 1 106 ? 36.638 2.241 -4.102 1.00 93.62 106 LEU A N 1
ATOM 864 C CA . LEU A 1 106 ? 38.066 2.546 -4.158 1.00 93.62 106 LEU A CA 1
ATOM 865 C C . LEU A 1 106 ? 38.744 1.876 -5.355 1.00 93.62 106 LEU A C 1
ATOM 867 O O . LEU A 1 106 ? 39.533 2.539 -6.026 1.00 93.62 106 LEU A O 1
ATOM 871 N N . GLY A 1 107 ? 38.421 0.611 -5.640 1.00 93.62 107 GLY A N 1
ATOM 872 C CA . GLY A 1 107 ? 38.878 -0.106 -6.833 1.00 93.62 107 GLY A CA 1
ATOM 873 C C . GLY A 1 107 ? 38.489 0.640 -8.105 1.00 93.62 107 GLY A C 1
ATOM 874 O O . GLY A 1 107 ? 39.361 1.116 -8.822 1.00 93.62 107 GLY A O 1
ATOM 875 N N . LYS A 1 108 ? 37.192 0.919 -8.280 1.00 93.25 108 LYS A N 1
ATOM 876 C CA . LYS A 1 108 ? 36.675 1.686 -9.427 1.00 93.25 108 LYS A CA 1
ATOM 877 C C . LYS A 1 108 ? 37.348 3.049 -9.597 1.00 93.25 108 LYS A C 1
ATOM 879 O O . LYS A 1 108 ? 37.596 3.478 -10.716 1.00 93.25 108 LYS A O 1
ATOM 884 N N . ARG A 1 109 ? 37.644 3.757 -8.500 1.00 91.75 109 ARG A N 1
ATOM 885 C CA . ARG A 1 109 ? 38.365 5.042 -8.556 1.00 91.75 109 ARG A CA 1
ATOM 886 C C . ARG A 1 109 ? 39.822 4.881 -8.979 1.00 91.75 109 ARG A C 1
ATOM 888 O O . ARG A 1 109 ? 40.322 5.750 -9.685 1.00 91.75 109 ARG A O 1
ATOM 895 N N . ARG A 1 110 ? 40.502 3.822 -8.530 1.00 91.50 110 ARG A N 1
ATOM 896 C CA . ARG A 1 110 ? 41.872 3.505 -8.961 1.00 91.50 110 ARG A CA 1
ATOM 897 C C . ARG A 1 110 ? 41.901 3.145 -10.441 1.00 91.50 110 ARG A C 1
ATOM 899 O O . ARG A 1 110 ? 42.731 3.697 -11.150 1.00 91.50 110 ARG A O 1
ATOM 906 N N . ASP A 1 111 ? 40.969 2.310 -10.891 1.00 92.62 111 ASP A N 1
ATOM 907 C CA . ASP A 1 111 ? 40.855 1.897 -12.292 1.00 92.62 111 ASP A CA 1
ATOM 908 C C . ASP A 1 111 ? 40.570 3.107 -13.188 1.00 92.62 111 ASP A C 1
ATOM 910 O O . ASP A 1 111 ? 41.319 3.369 -14.122 1.00 92.62 111 ASP A O 1
ATOM 914 N N . ALA A 1 112 ? 39.591 3.941 -12.824 1.00 89.62 112 ALA A N 1
ATOM 915 C CA . ALA A 1 112 ? 39.301 5.176 -13.550 1.00 89.62 112 ALA A CA 1
ATOM 916 C C . ALA A 1 112 ? 40.494 6.151 -13.561 1.00 89.62 112 ALA A C 1
ATOM 918 O O . ALA A 1 112 ? 40.750 6.811 -14.562 1.00 89.62 112 ALA A O 1
ATOM 919 N N . ALA A 1 113 ? 41.250 6.262 -12.462 1.00 89.69 113 ALA A N 1
ATOM 920 C CA . ALA A 1 113 ? 42.459 7.086 -12.431 1.00 89.69 113 ALA A CA 1
ATOM 921 C C . ALA A 1 113 ? 43.572 6.519 -13.330 1.00 89.69 113 ALA A C 1
ATOM 923 O O . ALA A 1 113 ? 44.293 7.297 -13.952 1.00 89.69 113 ALA A O 1
ATOM 924 N N . ALA A 1 114 ? 43.701 5.192 -13.413 1.00 89.19 114 ALA A N 1
ATOM 925 C CA . ALA A 1 114 ? 44.640 4.522 -14.306 1.00 89.19 114 ALA A CA 1
ATOM 926 C C . ALA A 1 114 ? 44.247 4.704 -15.781 1.00 89.19 114 ALA A C 1
ATOM 928 O O . ALA A 1 114 ? 45.111 5.030 -16.589 1.00 89.19 114 ALA A O 1
ATOM 929 N N . GLU A 1 115 ? 42.960 4.584 -16.117 1.00 88.25 115 GLU A N 1
ATOM 930 C CA . GLU A 1 115 ? 42.430 4.868 -17.459 1.00 88.25 115 GLU A CA 1
ATOM 931 C C . GLU A 1 115 ? 42.665 6.328 -17.864 1.00 88.25 115 GLU A C 1
ATOM 933 O O . GLU A 1 115 ? 43.145 6.596 -18.960 1.00 88.25 115 GLU A O 1
ATOM 938 N N . MET A 1 116 ? 42.410 7.283 -16.964 1.00 83.94 116 MET A N 1
ATOM 939 C CA . MET A 1 116 ? 42.644 8.712 -17.222 1.00 83.94 116 MET A CA 1
ATOM 940 C C . MET A 1 116 ? 44.133 9.072 -17.351 1.00 83.94 116 MET A C 1
ATOM 942 O O . MET A 1 116 ? 44.465 10.087 -17.961 1.00 83.94 116 MET A O 1
ATOM 946 N N . ALA A 1 117 ? 45.026 8.280 -16.750 1.00 85.81 117 ALA A N 1
ATOM 947 C CA . ALA A 1 117 ? 46.476 8.440 -16.857 1.00 85.81 117 ALA A CA 1
ATOM 948 C C . ALA A 1 117 ? 47.083 7.664 -18.041 1.00 85.81 117 ALA A C 1
ATOM 950 O O . ALA A 1 117 ? 48.265 7.850 -18.345 1.00 85.81 117 ALA A O 1
ATOM 951 N N . ALA A 1 118 ? 46.309 6.792 -18.693 1.00 85.00 118 ALA A N 1
ATOM 952 C CA . ALA A 1 118 ? 46.766 6.028 -19.840 1.00 85.00 118 ALA A CA 1
ATOM 953 C C . ALA A 1 118 ? 47.016 6.958 -21.047 1.00 85.00 118 ALA A C 1
ATOM 955 O O . ALA A 1 118 ? 46.278 7.928 -21.250 1.00 85.00 118 ALA A O 1
ATOM 956 N N . PRO A 1 119 ? 48.050 6.694 -21.868 1.00 86.62 119 PRO A N 1
ATOM 957 C CA . PRO A 1 119 ? 48.273 7.437 -23.102 1.00 86.62 119 PRO A CA 1
ATOM 958 C C . PRO A 1 119 ? 47.065 7.336 -24.037 1.00 86.62 119 PRO A C 1
ATOM 960 O O . PRO A 1 119 ? 46.516 6.254 -24.233 1.00 86.62 119 PRO A O 1
ATOM 963 N N . ILE A 1 120 ? 46.676 8.461 -24.638 1.00 78.38 120 ILE A N 1
ATOM 964 C CA . ILE A 1 120 ? 45.578 8.496 -25.606 1.00 78.38 120 ILE A CA 1
ATOM 965 C C . ILE A 1 120 ? 46.074 7.865 -26.911 1.00 78.38 120 ILE A C 1
ATOM 967 O O . ILE A 1 120 ? 46.830 8.492 -27.656 1.00 78.38 120 ILE A O 1
ATOM 971 N N . ASP A 1 121 ? 45.653 6.631 -27.175 1.00 77.56 121 ASP A N 1
ATOM 972 C CA . ASP A 1 121 ? 45.939 5.924 -28.423 1.00 77.56 121 ASP A CA 1
ATOM 973 C C . ASP A 1 121 ? 44.911 6.327 -29.490 1.00 77.56 121 ASP A C 1
ATOM 975 O O . ASP A 1 121 ? 43.768 5.868 -29.498 1.00 77.56 121 ASP A O 1
ATOM 979 N N . LEU A 1 122 ? 45.290 7.278 -30.347 1.00 83.19 122 LEU A N 1
ATOM 980 C CA . LEU A 1 122 ? 44.465 7.741 -31.462 1.00 83.19 122 LEU A CA 1
ATOM 981 C C . LEU A 1 122 ? 44.892 7.035 -32.755 1.00 83.19 122 LEU A C 1
ATOM 983 O O . LEU A 1 122 ? 46.082 7.059 -33.094 1.00 83.19 122 LEU A O 1
ATOM 987 N N . PRO A 1 123 ? 43.944 6.495 -33.543 1.00 87.62 123 PRO A N 1
ATOM 988 C CA . PRO A 1 123 ? 44.266 5.909 -34.835 1.00 87.62 123 PRO A CA 1
ATOM 989 C C . PRO A 1 123 ? 44.957 6.925 -35.754 1.00 87.62 123 PRO A C 1
ATOM 991 O O . PRO A 1 123 ? 44.497 8.056 -35.919 1.00 87.62 123 PRO A O 1
ATOM 994 N N . SER A 1 124 ? 46.082 6.531 -36.357 1.00 81.88 124 SER A N 1
ATOM 995 C CA . SER A 1 124 ? 46.920 7.443 -37.152 1.00 81.88 124 SER A CA 1
ATOM 996 C C . SER A 1 124 ? 46.411 7.660 -38.581 1.00 81.88 124 SER A C 1
ATOM 998 O O . SER A 1 124 ? 46.819 8.612 -39.247 1.00 81.88 124 SER A O 1
ATOM 1000 N N . ASN A 1 125 ? 45.556 6.767 -39.084 1.00 92.81 125 ASN A N 1
ATOM 1001 C CA . ASN A 1 125 ? 44.984 6.877 -40.420 1.00 92.81 125 ASN A CA 1
ATOM 1002 C C . ASN A 1 125 ? 43.602 7.567 -40.363 1.00 92.81 125 ASN A C 1
ATOM 1004 O O . ASN A 1 125 ? 42.907 7.566 -39.348 1.00 92.81 125 ASN A O 1
ATOM 1008 N N . LYS A 1 126 ? 43.201 8.194 -41.473 1.00 92.69 126 LYS A N 1
ATOM 1009 C CA . LYS A 1 126 ? 41.945 8.954 -41.539 1.00 92.69 126 LYS A CA 1
ATOM 1010 C C . LYS A 1 126 ? 40.709 8.058 -41.373 1.00 92.69 126 LYS A C 1
ATOM 1012 O O . LYS A 1 126 ? 39.771 8.442 -40.684 1.00 92.69 126 LYS A O 1
ATOM 1017 N N . THR A 1 127 ? 40.711 6.893 -42.013 1.00 93.31 127 THR A N 1
ATOM 1018 C CA . THR A 1 127 ? 39.561 5.980 -42.048 1.00 93.31 127 THR A CA 1
ATOM 1019 C C . THR A 1 127 ? 39.244 5.401 -40.669 1.00 93.31 127 THR A C 1
ATOM 1021 O O . THR A 1 127 ? 38.084 5.387 -40.266 1.00 93.31 127 THR A O 1
ATOM 1024 N N . ASP A 1 128 ? 40.258 4.987 -39.909 1.00 91.25 128 ASP A N 1
ATOM 1025 C CA . ASP A 1 128 ? 40.078 4.438 -38.563 1.00 91.25 128 ASP A CA 1
ATOM 1026 C C . ASP A 1 128 ? 39.674 5.538 -37.580 1.00 91.25 128 ASP A C 1
ATOM 1028 O O . ASP A 1 128 ? 38.917 5.279 -36.651 1.00 91.25 128 ASP A O 1
ATOM 1032 N N . LEU A 1 129 ? 40.103 6.787 -37.799 1.00 90.19 129 LEU A N 1
ATOM 1033 C CA . LEU A 1 129 ? 39.651 7.929 -37.002 1.00 90.19 129 LEU A CA 1
ATOM 1034 C C . LEU A 1 129 ? 38.166 8.261 -37.254 1.00 90.19 129 LEU A C 1
ATOM 1036 O O . LEU A 1 129 ? 37.427 8.577 -36.317 1.00 90.19 129 LEU A O 1
ATOM 1040 N N . GLU A 1 130 ? 37.706 8.166 -38.506 1.00 92.31 130 GLU A N 1
ATOM 1041 C CA . GLU A 1 130 ? 36.286 8.294 -38.860 1.00 92.31 130 GLU A CA 1
ATOM 1042 C C . GLU A 1 130 ? 35.456 7.165 -38.229 1.00 92.31 130 GLU A C 1
ATOM 1044 O O . GLU A 1 130 ? 34.417 7.438 -37.621 1.00 92.31 130 GLU A O 1
ATOM 1049 N N . LEU A 1 131 ? 35.945 5.921 -38.291 1.00 93.94 131 LEU A N 1
ATOM 1050 C CA . LEU A 1 131 ? 35.304 4.767 -37.658 1.00 93.94 131 LEU A CA 1
ATOM 1051 C C . LEU A 1 131 ? 35.243 4.915 -36.132 1.00 93.94 131 LEU A C 1
ATOM 1053 O O . LEU A 1 131 ? 34.176 4.748 -35.546 1.00 93.94 131 LEU A O 1
ATOM 1057 N N . TYR A 1 132 ? 36.348 5.308 -35.499 1.00 90.75 132 TYR A N 1
ATOM 1058 C CA . TYR A 1 132 ? 36.417 5.564 -34.061 1.00 90.75 132 TYR A CA 1
ATOM 1059 C C . TYR A 1 132 ? 35.432 6.660 -33.632 1.00 90.75 132 TYR A C 1
ATOM 1061 O O . TYR A 1 132 ? 34.728 6.525 -32.635 1.00 90.75 132 TYR A O 1
ATOM 1069 N N . THR A 1 133 ? 35.301 7.729 -34.421 1.00 92.25 133 THR A N 1
ATOM 1070 C CA . THR A 1 133 ? 34.332 8.802 -34.144 1.00 92.25 133 THR A CA 1
ATOM 1071 C C . THR A 1 133 ? 32.886 8.306 -34.223 1.00 92.25 133 THR A C 1
ATOM 1073 O O . THR A 1 133 ? 32.046 8.718 -33.420 1.00 92.25 133 THR A O 1
ATOM 1076 N N . LEU A 1 134 ? 32.574 7.439 -35.190 1.00 95.00 134 LEU A N 1
ATOM 1077 C CA . LEU A 1 134 ? 31.253 6.821 -35.306 1.00 95.00 134 LEU A CA 1
ATOM 1078 C C . LEU A 1 134 ? 30.972 5.882 -34.133 1.00 95.00 134 LEU A C 1
ATOM 1080 O O . LEU A 1 134 ? 29.897 5.980 -33.546 1.00 95.00 134 LEU A O 1
ATOM 1084 N N . GLN A 1 135 ? 31.951 5.067 -33.742 1.00 95.12 135 GLN A N 1
ATOM 1085 C CA . GLN A 1 135 ? 31.852 4.188 -32.580 1.00 95.12 135 GLN A CA 1
ATOM 1086 C C . GLN A 1 135 ? 31.586 4.988 -31.298 1.00 95.12 135 GLN A C 1
ATOM 1088 O O . GLN A 1 135 ? 30.631 4.708 -30.585 1.00 95.12 135 GLN A O 1
ATOM 1093 N N . MET A 1 136 ? 32.327 6.075 -31.060 1.00 92.56 136 MET A N 1
ATOM 1094 C CA . MET A 1 136 ? 32.082 6.954 -29.909 1.00 92.56 136 MET A CA 1
ATOM 1095 C C . MET A 1 136 ? 30.688 7.592 -29.934 1.00 92.56 136 MET A C 1
ATOM 1097 O O . MET A 1 136 ? 30.071 7.784 -28.887 1.00 92.56 136 MET A O 1
ATOM 1101 N N . ARG A 1 137 ? 30.151 7.926 -31.114 1.00 95.94 137 ARG A N 1
ATOM 1102 C CA . ARG A 1 137 ? 28.768 8.421 -31.228 1.00 95.94 137 ARG A CA 1
ATOM 1103 C C . ARG A 1 137 ? 27.750 7.334 -30.902 1.00 95.94 137 ARG A C 1
ATOM 1105 O O . ARG A 1 137 ? 26.773 7.634 -30.222 1.00 95.94 137 ARG A O 1
ATOM 1112 N N . GLU A 1 138 ? 27.966 6.111 -31.370 1.00 96.44 138 GLU A N 1
ATOM 1113 C CA . GLU A 1 138 ? 27.115 4.961 -31.060 1.00 96.44 138 GLU A CA 1
ATOM 1114 C C . GLU A 1 138 ? 27.129 4.641 -29.560 1.00 96.44 138 GLU A C 1
ATOM 1116 O O . GLU A 1 138 ? 26.063 4.512 -28.956 1.00 96.44 138 GLU A O 1
ATOM 1121 N N . ASP A 1 139 ? 28.304 4.652 -28.929 1.00 96.00 139 ASP A N 1
ATOM 1122 C CA . ASP A 1 139 ? 28.464 4.463 -27.485 1.00 96.00 139 ASP A CA 1
ATOM 1123 C C . ASP A 1 139 ? 27.761 5.570 -26.684 1.00 96.00 139 ASP A C 1
ATOM 1125 O O . ASP A 1 139 ? 27.053 5.312 -25.711 1.00 96.00 139 ASP A O 1
ATOM 1129 N N . MET A 1 140 ? 27.865 6.826 -27.124 1.00 96.00 140 MET A N 1
ATOM 1130 C CA . MET A 1 140 ? 27.135 7.930 -26.497 1.00 96.00 140 MET A CA 1
ATOM 1131 C C . MET A 1 140 ? 25.616 7.791 -26.657 1.00 96.00 140 MET A C 1
ATOM 1133 O O . MET A 1 140 ? 24.864 8.137 -25.741 1.00 96.00 140 MET A O 1
ATOM 1137 N N . LEU A 1 141 ? 25.135 7.300 -27.801 1.00 97.12 141 LEU A N 1
ATOM 1138 C CA . LEU A 1 141 ? 23.712 7.034 -28.010 1.00 97.12 141 LEU A CA 1
ATOM 1139 C C . LEU A 1 141 ? 23.231 5.883 -27.119 1.00 97.12 141 LEU A C 1
ATOM 1141 O O . LEU A 1 141 ? 22.210 6.033 -26.446 1.00 97.12 141 LEU A O 1
ATOM 1145 N N . SER A 1 142 ? 23.979 4.781 -27.048 1.00 96.06 142 SER A N 1
ATOM 1146 C CA . SER A 1 142 ? 23.628 3.613 -26.234 1.00 96.06 142 SER A CA 1
ATOM 1147 C C . SER A 1 142 ? 23.593 3.951 -24.738 1.00 96.06 142 SER A C 1
ATOM 1149 O O . SER A 1 142 ? 22.620 3.620 -24.054 1.00 96.06 142 SER A O 1
ATOM 1151 N N . LEU A 1 143 ? 24.571 4.717 -24.241 1.00 96.00 143 LEU A N 1
ATOM 1152 C CA . LEU A 1 143 ? 24.598 5.203 -22.858 1.00 96.00 143 LEU A CA 1
ATOM 1153 C C . LEU A 1 143 ? 23.428 6.142 -22.550 1.00 96.00 143 LEU A C 1
ATOM 1155 O O . LEU A 1 143 ? 22.836 6.060 -21.471 1.00 96.00 143 LEU A O 1
ATOM 1159 N N . ASN A 1 144 ? 23.054 7.018 -23.487 1.00 96.94 144 ASN A N 1
ATOM 1160 C CA . ASN A 1 144 ? 21.901 7.900 -23.308 1.00 96.94 144 ASN A CA 1
ATOM 1161 C C . ASN A 1 144 ? 20.584 7.118 -23.234 1.00 96.94 144 ASN A C 1
ATOM 1163 O O . ASN A 1 144 ? 19.760 7.413 -22.367 1.00 96.94 144 ASN A O 1
ATOM 1167 N N . VAL A 1 145 ? 20.403 6.103 -24.081 1.00 97.75 145 VAL A N 1
ATOM 1168 C CA . VAL A 1 145 ? 19.229 5.217 -24.035 1.00 97.75 145 VAL A CA 1
ATOM 1169 C C . VAL A 1 145 ? 19.187 4.447 -22.711 1.00 97.75 145 VAL A C 1
ATOM 1171 O O . VAL A 1 145 ? 18.158 4.445 -22.035 1.00 97.75 145 VAL A O 1
ATOM 1174 N N . ALA A 1 146 ? 20.313 3.870 -22.279 1.00 95.62 146 ALA A N 1
ATOM 1175 C CA . ALA A 1 146 ? 20.404 3.163 -21.000 1.00 95.62 146 ALA A CA 1
ATOM 1176 C C . ALA A 1 146 ? 20.081 4.081 -19.808 1.00 95.62 146 ALA A C 1
ATOM 1178 O O . ALA A 1 146 ? 19.324 3.707 -18.911 1.00 95.62 146 ALA A O 1
ATOM 1179 N N . ARG A 1 147 ? 20.595 5.318 -19.817 1.00 97.19 147 ARG A N 1
ATOM 1180 C CA . ARG A 1 147 ? 20.284 6.335 -18.805 1.00 97.19 147 ARG A CA 1
ATOM 1181 C C . ARG A 1 147 ? 18.796 6.679 -18.782 1.00 97.19 147 ARG A C 1
ATOM 1183 O O . ARG A 1 147 ? 18.225 6.783 -17.699 1.00 97.19 147 ARG A O 1
ATOM 1190 N N . GLN A 1 148 ? 18.177 6.891 -19.942 1.00 97.44 148 GLN A N 1
ATOM 1191 C CA . GLN A 1 148 ? 16.749 7.206 -20.035 1.00 97.44 148 GLN A CA 1
ATOM 1192 C C . GLN A 1 148 ? 15.890 6.065 -19.486 1.00 97.44 148 GLN A C 1
ATOM 1194 O O . GLN A 1 148 ? 14.970 6.317 -18.712 1.00 97.44 148 GLN A O 1
ATOM 1199 N N . GLU A 1 149 ? 16.234 4.819 -19.808 1.00 96.94 149 GLU A N 1
ATOM 1200 C CA . GLU A 1 149 ? 15.526 3.643 -19.304 1.00 96.94 149 GLU A CA 1
ATOM 1201 C C . GLU A 1 149 ? 15.690 3.475 -17.784 1.00 96.94 149 GLU A C 1
ATOM 1203 O O . GLU A 1 149 ? 14.717 3.192 -17.085 1.00 96.94 149 GLU A O 1
ATOM 1208 N N . LEU A 1 150 ? 16.887 3.719 -17.239 1.00 97.31 150 LEU A N 1
ATOM 1209 C CA . LEU A 1 150 ? 17.108 3.719 -15.789 1.00 97.31 150 LEU A CA 1
ATOM 1210 C C . LEU A 1 150 ? 16.312 4.822 -15.082 1.00 97.31 150 LEU A C 1
ATOM 1212 O O . LEU A 1 150 ? 15.694 4.562 -14.050 1.00 97.31 150 LEU A O 1
ATOM 1216 N N . LEU A 1 151 ? 16.287 6.036 -15.639 1.00 97.50 151 LEU A N 1
ATOM 1217 C CA . LEU A 1 151 ? 15.493 7.140 -15.095 1.00 97.50 151 LEU A CA 1
ATOM 1218 C C . LEU A 1 151 ? 13.997 6.826 -15.130 1.00 97.50 151 LEU A C 1
ATOM 1220 O O . LEU A 1 151 ? 13.305 7.088 -14.148 1.00 97.50 151 LEU A O 1
ATOM 1224 N N . ARG A 1 152 ? 13.511 6.229 -16.223 1.00 97.69 152 ARG A N 1
ATOM 1225 C CA . ARG A 1 152 ? 12.122 5.780 -16.345 1.00 97.69 152 ARG A CA 1
ATOM 1226 C C . ARG A 1 152 ? 11.789 4.755 -15.264 1.00 97.69 152 ARG A C 1
ATOM 1228 O O . ARG A 1 152 ? 10.846 4.968 -14.513 1.00 97.69 152 ARG A O 1
ATOM 1235 N N . ARG A 1 153 ? 12.611 3.711 -15.103 1.00 98.12 153 ARG A N 1
ATOM 1236 C CA . ARG A 1 153 ? 12.426 2.688 -14.056 1.00 98.12 153 ARG A CA 1
ATOM 1237 C C . ARG A 1 153 ? 12.419 3.280 -12.651 1.00 98.12 153 ARG A C 1
ATOM 1239 O O . ARG A 1 153 ? 11.562 2.918 -11.854 1.00 98.12 153 ARG A O 1
ATOM 1246 N N . LEU A 1 154 ? 13.346 4.188 -12.348 1.00 97.25 154 LEU A N 1
ATOM 1247 C CA . LEU A 1 154 ? 13.409 4.835 -11.037 1.00 97.25 154 LEU A CA 1
ATOM 1248 C C . LEU A 1 154 ? 12.167 5.698 -10.779 1.00 97.25 154 LEU A C 1
ATOM 1250 O O . LEU A 1 154 ? 11.640 5.711 -9.666 1.00 97.25 154 LEU A O 1
ATOM 1254 N N . ASN A 1 155 ? 11.686 6.405 -11.802 1.00 97.75 155 ASN A N 1
ATOM 1255 C CA . ASN A 1 155 ? 10.473 7.206 -11.707 1.00 97.75 155 ASN A CA 1
ATOM 1256 C C . ASN A 1 155 ? 9.231 6.322 -11.505 1.00 97.75 155 ASN A C 1
ATOM 1258 O O . ASN A 1 155 ? 8.438 6.597 -10.608 1.00 97.75 155 ASN A O 1
ATOM 1262 N N . ASP A 1 156 ? 9.119 5.222 -12.253 1.00 97.25 156 ASP A N 1
ATOM 1263 C CA . ASP A 1 156 ? 8.037 4.239 -12.122 1.00 97.25 156 ASP A CA 1
ATOM 1264 C C . ASP A 1 156 ? 8.039 3.596 -10.721 1.00 97.25 156 ASP A C 1
ATOM 1266 O O . ASP A 1 156 ? 6.994 3.486 -10.079 1.00 97.25 156 ASP A O 1
ATOM 1270 N N . GLN A 1 157 ? 9.217 3.236 -10.194 1.00 97.88 157 GLN A N 1
ATOM 1271 C CA . GLN A 1 157 ? 9.373 2.725 -8.826 1.00 97.88 157 GLN A CA 1
ATOM 1272 C C . GLN A 1 157 ? 8.980 3.768 -7.777 1.00 97.88 157 GLN A C 1
ATOM 1274 O O . GLN A 1 157 ? 8.239 3.462 -6.843 1.00 97.88 157 GLN A O 1
ATOM 1279 N N . THR A 1 158 ? 9.444 5.009 -7.935 1.00 96.69 158 THR A N 1
ATOM 1280 C CA . THR A 1 158 ? 9.113 6.110 -7.020 1.00 96.69 158 THR A CA 1
ATOM 1281 C C . THR A 1 158 ? 7.607 6.349 -6.987 1.00 96.69 158 THR A C 1
ATOM 1283 O O . THR A 1 158 ? 7.031 6.509 -5.911 1.00 96.69 158 THR A O 1
ATOM 1286 N N . GLU A 1 159 ? 6.954 6.335 -8.148 1.00 97.44 159 GLU A N 1
ATOM 1287 C CA . GLU A 1 159 ? 5.514 6.540 -8.243 1.00 97.44 159 GLU A CA 1
ATOM 1288 C C . GLU A 1 159 ? 4.732 5.355 -7.665 1.00 97.44 159 GLU A C 1
ATOM 1290 O O . GLU A 1 159 ? 3.809 5.555 -6.877 1.00 97.44 159 GLU A O 1
ATOM 1295 N N . SER A 1 160 ? 5.170 4.121 -7.928 1.00 97.50 160 SER A N 1
ATOM 1296 C CA . SER A 1 160 ? 4.613 2.923 -7.291 1.00 97.50 160 SER A CA 1
ATOM 1297 C C . SER A 1 160 ? 4.688 3.006 -5.762 1.00 97.50 160 SER A C 1
ATOM 1299 O O . SER A 1 160 ? 3.692 2.768 -5.079 1.00 97.50 160 SER A O 1
ATOM 1301 N N . HIS A 1 161 ? 5.839 3.390 -5.202 1.00 96.19 161 HIS A N 1
ATOM 1302 C CA . HIS A 1 161 ? 5.995 3.548 -3.754 1.00 96.19 161 HIS A CA 1
ATOM 1303 C C . HIS A 1 161 ? 5.140 4.688 -3.187 1.00 96.19 161 HIS A C 1
ATOM 1305 O O . HIS A 1 161 ? 4.594 4.556 -2.090 1.00 96.19 161 HIS A O 1
ATOM 1311 N N . ARG A 1 162 ? 4.965 5.793 -3.925 1.00 97.94 162 ARG A N 1
ATOM 1312 C CA . ARG A 1 162 ? 4.051 6.876 -3.524 1.00 97.94 162 ARG A CA 1
ATOM 1313 C C . ARG A 1 162 ? 2.604 6.404 -3.457 1.00 97.94 162 ARG A C 1
ATOM 1315 O O . ARG A 1 162 ? 1.931 6.695 -2.469 1.00 97.94 162 ARG A O 1
ATOM 1322 N N . VAL A 1 163 ? 2.144 5.668 -4.468 1.00 97.56 163 VAL A N 1
ATOM 1323 C CA . VAL A 1 163 ? 0.786 5.110 -4.510 1.00 97.56 163 VAL A CA 1
ATOM 1324 C C . VAL A 1 163 ? 0.578 4.114 -3.369 1.00 97.56 163 VAL A C 1
ATOM 1326 O O . VAL A 1 163 ? -0.411 4.224 -2.648 1.00 97.56 163 VAL A O 1
ATOM 1329 N N . GLN A 1 164 ? 1.534 3.210 -3.133 1.00 97.12 164 GLN A N 1
ATOM 1330 C CA . GLN A 1 164 ? 1.491 2.267 -2.007 1.00 97.12 164 GLN A CA 1
ATOM 1331 C C . GLN A 1 164 ? 1.389 2.991 -0.660 1.00 97.12 164 GLN A C 1
ATOM 1333 O O . GLN A 1 164 ? 0.525 2.676 0.153 1.00 97.12 164 GLN A O 1
ATOM 1338 N N . LEU A 1 165 ? 2.219 4.013 -0.432 1.00 97.25 165 LEU A N 1
ATOM 1339 C CA . LEU A 1 165 ? 2.193 4.777 0.813 1.00 97.25 165 LEU A CA 1
ATOM 1340 C C . LEU A 1 165 ? 0.873 5.540 1.000 1.00 97.25 165 LEU A C 1
ATOM 1342 O O . LEU A 1 165 ? 0.384 5.664 2.124 1.00 97.25 165 LEU A O 1
ATOM 1346 N N . ALA A 1 166 ? 0.297 6.073 -0.079 1.00 97.50 166 ALA A N 1
ATOM 1347 C CA . ALA A 1 166 ? -1.003 6.735 -0.039 1.00 97.50 166 ALA A CA 1
ATOM 1348 C C . ALA A 1 166 ? -2.131 5.747 0.301 1.00 97.50 166 ALA A C 1
ATOM 1350 O O . ALA A 1 166 ? -3.005 6.076 1.106 1.00 97.50 166 ALA A O 1
ATOM 1351 N N . GLU A 1 167 ? -2.076 4.537 -0.256 1.00 97.88 167 GLU A N 1
ATOM 1352 C CA . GLU A 1 167 ? -3.037 3.470 0.015 1.00 97.88 167 GLU A CA 1
ATOM 1353 C C . GLU A 1 167 ? -2.968 2.997 1.471 1.00 97.88 167 GLU A C 1
ATOM 1355 O O . GLU A 1 167 ? -3.983 2.998 2.165 1.00 97.88 167 GLU A O 1
ATOM 1360 N N . GLU A 1 168 ? -1.769 2.706 1.974 1.00 96.69 168 GLU A N 1
ATOM 1361 C CA . GLU A 1 168 ? -1.534 2.332 3.375 1.00 96.69 168 GLU A CA 1
ATOM 1362 C C . GLU A 1 168 ? -2.023 3.418 4.343 1.00 96.69 168 GLU A C 1
ATOM 1364 O O . GLU A 1 168 ? -2.698 3.145 5.339 1.00 96.69 168 GLU A O 1
ATOM 1369 N N . ARG A 1 169 ? -1.754 4.695 4.033 1.00 97.31 169 ARG A N 1
ATOM 1370 C CA . ARG A 1 169 ? -2.274 5.825 4.819 1.00 97.31 169 ARG A CA 1
ATOM 1371 C C . ARG A 1 169 ? -3.798 5.858 4.814 1.00 97.31 169 ARG A C 1
ATOM 1373 O O . ARG A 1 169 ? -4.396 6.073 5.868 1.00 97.31 169 ARG A O 1
ATOM 1380 N N . ARG A 1 170 ? -4.432 5.638 3.659 1.00 97.81 170 ARG A N 1
ATOM 1381 C CA . ARG A 1 170 ? -5.894 5.603 3.532 1.00 97.81 170 ARG A CA 1
ATOM 1382 C C . ARG A 1 170 ? -6.492 4.465 4.355 1.00 97.81 170 ARG A C 1
ATOM 1384 O O . ARG A 1 170 ? -7.429 4.709 5.111 1.00 97.81 170 ARG A O 1
ATOM 1391 N N . GLN A 1 171 ? -5.925 3.265 4.260 1.00 97.38 171 GLN A N 1
ATOM 1392 C CA . GLN A 1 171 ? -6.362 2.098 5.028 1.00 97.38 171 GLN A CA 1
ATOM 1393 C C . GLN A 1 171 ? -6.195 2.319 6.533 1.00 97.38 171 GLN A C 1
ATOM 1395 O O . GLN A 1 171 ? -7.118 2.052 7.302 1.00 97.38 171 GLN A O 1
ATOM 1400 N N . ARG A 1 172 ? -5.068 2.898 6.964 1.00 97.50 172 ARG A N 1
ATOM 1401 C CA . ARG A 1 172 ? -4.836 3.247 8.370 1.00 97.50 172 ARG A CA 1
ATOM 1402 C C . ARG A 1 172 ? -5.867 4.245 8.891 1.00 97.50 172 ARG A C 1
ATOM 1404 O O . ARG A 1 172 ? -6.400 4.038 9.977 1.00 97.50 172 ARG A O 1
ATOM 1411 N N . ILE A 1 173 ? -6.165 5.301 8.131 1.00 97.62 173 ILE A N 1
ATOM 1412 C CA . ILE A 1 173 ? -7.190 6.287 8.507 1.00 97.62 173 ILE A CA 1
ATOM 1413 C C . ILE A 1 173 ? -8.561 5.610 8.606 1.00 97.62 173 ILE A C 1
ATOM 1415 O O . ILE A 1 173 ? -9.253 5.799 9.602 1.00 97.62 173 ILE A O 1
ATOM 1419 N N . GLN A 1 174 ? -8.935 4.781 7.627 1.00 97.75 174 GLN A N 1
ATOM 1420 C CA . GLN A 1 174 ? -10.202 4.044 7.641 1.00 97.75 174 GLN A CA 1
ATOM 1421 C C . GLN A 1 174 ? -10.319 3.136 8.874 1.00 97.75 174 GLN A C 1
ATOM 1423 O O . GLN A 1 174 ? -11.306 3.223 9.608 1.00 97.75 174 GLN A O 1
ATOM 1428 N N . ALA A 1 175 ? -9.292 2.335 9.163 1.00 97.06 175 ALA A N 1
ATOM 1429 C CA . ALA A 1 175 ? -9.259 1.467 10.338 1.00 97.06 175 ALA A CA 1
ATOM 1430 C C . ALA A 1 175 ? -9.354 2.266 11.648 1.00 97.06 175 ALA A C 1
ATOM 1432 O O . ALA A 1 175 ? -10.120 1.913 12.544 1.00 97.06 175 ALA A O 1
ATOM 1433 N N . GLU A 1 176 ? -8.631 3.383 11.752 1.00 97.25 176 GLU A N 1
ATOM 1434 C CA . GLU A 1 176 ? -8.675 4.248 12.930 1.00 97.25 176 GLU A CA 1
ATOM 1435 C C . GLU A 1 176 ? -10.056 4.898 13.110 1.00 97.25 176 GLU A C 1
ATOM 1437 O O . GLU A 1 176 ? -10.565 4.976 14.228 1.00 97.25 176 GLU A O 1
ATOM 1442 N N . THR A 1 177 ? -10.707 5.327 12.023 1.00 97.62 177 THR A N 1
ATOM 1443 C CA . THR A 1 177 ? -12.078 5.857 12.081 1.00 97.62 177 THR A CA 1
ATOM 1444 C C . THR A 1 177 ? -13.093 4.797 12.504 1.00 97.62 177 THR A C 1
ATOM 1446 O O . THR A 1 177 ? -13.933 5.091 13.353 1.00 97.62 177 THR A O 1
ATOM 1449 N N . ALA A 1 178 ? -12.973 3.562 12.009 1.00 98.00 178 ALA A N 1
ATOM 1450 C CA . ALA A 1 178 ? -13.841 2.454 12.402 1.00 98.00 178 ALA A CA 1
ATOM 1451 C C . ALA A 1 178 ? -13.665 2.092 13.888 1.00 98.00 178 ALA A C 1
ATOM 1453 O O . ALA A 1 178 ? -14.644 1.930 14.615 1.00 98.00 178 ALA A O 1
ATOM 1454 N N . LEU A 1 179 ? -12.421 2.046 14.380 1.00 97.50 179 LEU A N 1
ATOM 1455 C CA . LEU A 1 179 ? -12.133 1.809 15.799 1.00 97.50 179 LEU A CA 1
ATOM 1456 C C . LEU A 1 179 ? -12.673 2.931 16.694 1.00 97.50 179 LEU A C 1
ATOM 1458 O O . LEU A 1 179 ? -13.221 2.661 17.768 1.00 97.50 179 LEU A O 1
ATOM 1462 N N . ARG A 1 180 ? -12.557 4.193 16.258 1.00 97.62 180 ARG A N 1
ATOM 1463 C CA . ARG A 1 180 ? -13.151 5.338 16.964 1.00 97.62 180 ARG A CA 1
ATOM 1464 C C . ARG A 1 180 ? -14.671 5.216 17.038 1.00 97.62 180 ARG A C 1
ATOM 1466 O O . ARG A 1 180 ? -15.215 5.391 18.124 1.00 97.62 180 ARG A O 1
ATOM 1473 N N . GLN A 1 181 ? -15.335 4.874 15.934 1.00 97.69 181 GLN A N 1
ATOM 1474 C CA . GLN A 1 181 ? -16.785 4.653 15.900 1.00 97.69 181 GLN A CA 1
ATOM 1475 C C . GLN A 1 181 ? -17.201 3.535 16.858 1.00 97.69 181 GLN A C 1
ATOM 1477 O O . GLN A 1 181 ? -18.019 3.770 17.742 1.00 97.69 181 GLN A O 1
ATOM 1482 N N . HIS A 1 182 ? -16.544 2.374 16.795 1.00 97.94 182 HIS A N 1
ATOM 1483 C CA . HIS A 1 182 ? -16.826 1.259 17.701 1.00 97.94 182 HIS A CA 1
ATOM 1484 C C . HIS A 1 182 ? -16.620 1.630 19.181 1.00 97.94 182 HIS A C 1
ATOM 1486 O O . HIS A 1 182 ? -17.366 1.193 20.059 1.00 97.94 182 HIS A O 1
ATOM 1492 N N . THR A 1 183 ? -15.616 2.459 19.481 1.00 97.88 183 THR A N 1
ATOM 1493 C CA . THR A 1 183 ? -15.378 2.962 20.842 1.00 97.88 183 THR A CA 1
ATOM 1494 C C . THR A 1 183 ? -16.512 3.874 21.309 1.00 97.88 183 THR A C 1
ATOM 1496 O O . THR A 1 183 ? -16.932 3.772 22.461 1.00 97.88 183 THR A O 1
ATOM 1499 N N . VAL A 1 184 ? -17.020 4.749 20.436 1.00 97.81 184 VAL A N 1
ATOM 1500 C CA . VAL A 1 184 ? -18.167 5.620 20.736 1.00 97.81 184 VAL A CA 1
ATOM 1501 C C . VAL A 1 184 ? -19.428 4.785 20.959 1.00 97.81 184 VAL A C 1
ATOM 1503 O O . VAL A 1 184 ? -20.042 4.914 22.012 1.00 97.81 184 VAL A O 1
ATOM 1506 N N . GLU A 1 185 ? -19.746 3.854 20.060 1.00 98.00 185 GLU A N 1
ATOM 1507 C CA . GLU A 1 185 ? -20.904 2.954 20.189 1.00 98.00 185 GLU A CA 1
ATOM 1508 C C . GLU A 1 185 ? -20.845 2.118 21.477 1.00 98.00 185 GLU A C 1
ATOM 1510 O O . GLU A 1 185 ? -21.836 1.966 22.196 1.00 98.00 185 GLU A O 1
ATOM 1515 N N . SER A 1 186 ? -19.660 1.601 21.814 1.00 96.00 186 SER A N 1
ATOM 1516 C CA . SER A 1 186 ? -19.450 0.848 23.054 1.00 96.00 186 SER A CA 1
ATOM 1517 C C . SER A 1 186 ? -19.673 1.719 24.292 1.00 96.00 186 SER A C 1
ATOM 1519 O O . SER A 1 186 ? -20.292 1.263 25.253 1.00 96.00 186 SER A O 1
ATOM 1521 N N . ARG A 1 187 ? -19.209 2.978 24.274 1.00 97.62 187 ARG A N 1
ATOM 1522 C CA . ARG A 1 187 ? -19.445 3.941 25.362 1.00 97.62 187 ARG A CA 1
ATOM 1523 C C . ARG A 1 187 ? -20.924 4.276 25.506 1.00 97.62 187 ARG A C 1
ATOM 1525 O O . ARG A 1 187 ? -21.443 4.197 26.611 1.00 97.62 187 ARG A O 1
ATOM 1532 N N . GLU A 1 188 ? -21.619 4.545 24.406 1.00 98.06 188 GLU A N 1
ATOM 1533 C CA . GLU A 1 188 ? -23.061 4.807 24.426 1.00 98.06 188 GLU A CA 1
ATOM 1534 C C . GLU A 1 188 ? -23.845 3.628 25.009 1.00 98.06 188 GLU A C 1
ATOM 1536 O O . GLU A 1 188 ? -24.786 3.820 25.781 1.00 98.06 188 GLU A O 1
ATOM 1541 N N . LYS A 1 189 ? -23.439 2.394 24.689 1.00 97.56 189 LYS A N 1
ATOM 1542 C CA . LYS A 1 189 ? -24.048 1.184 25.247 1.00 97.56 189 LYS A CA 1
ATOM 1543 C C . LYS A 1 189 ? -23.784 1.036 26.745 1.00 97.56 189 LYS A C 1
ATOM 1545 O O . LYS A 1 189 ? -24.691 0.651 27.481 1.00 97.56 189 LYS A O 1
ATOM 1550 N N . ILE A 1 190 ? -22.576 1.361 27.205 1.00 97.50 190 ILE A N 1
ATOM 1551 C CA . ILE A 1 190 ? -22.253 1.407 28.638 1.00 97.50 190 ILE A CA 1
ATOM 1552 C C . ILE A 1 190 ? -23.136 2.448 29.338 1.00 97.50 190 ILE A C 1
ATOM 1554 O O . ILE A 1 190 ? -23.778 2.116 30.331 1.00 97.50 190 ILE A O 1
ATOM 1558 N N . ASP A 1 191 ? -23.267 3.654 28.783 1.00 97.56 191 ASP A N 1
ATOM 1559 C CA . ASP A 1 191 ? -24.104 4.717 29.352 1.00 97.56 191 ASP A CA 1
ATOM 1560 C C . ASP A 1 191 ? -25.589 4.325 29.404 1.00 97.56 191 ASP A C 1
ATOM 1562 O O . ASP A 1 191 ? -26.296 4.629 30.366 1.00 97.56 191 ASP A O 1
ATOM 1566 N N . GLN A 1 192 ? -26.087 3.616 28.386 1.00 97.62 192 GLN A N 1
ATOM 1567 C CA . GLN A 1 192 ? -27.441 3.056 28.394 1.00 97.62 192 GLN A CA 1
ATOM 1568 C C . GLN A 1 192 ? -27.633 2.032 29.518 1.00 97.62 192 GLN A C 1
ATOM 1570 O O . GLN A 1 192 ? -28.650 2.078 30.211 1.00 97.62 192 GLN A O 1
ATOM 1575 N N . LEU A 1 193 ? -26.664 1.135 29.727 1.00 96.94 193 LEU A N 1
ATOM 1576 C CA . LEU A 1 193 ? -26.717 0.147 30.805 1.00 96.94 193 LEU A CA 1
ATOM 1577 C C . LEU A 1 193 ? -26.632 0.799 32.189 1.00 96.94 193 LEU A C 1
ATOM 1579 O O . LEU A 1 193 ? -27.359 0.378 33.087 1.00 96.94 193 LEU A O 1
ATOM 1583 N N . ILE A 1 194 ? -25.810 1.841 32.354 1.00 97.44 194 ILE A N 1
ATOM 1584 C CA . ILE A 1 194 ? -25.733 2.624 33.595 1.00 97.44 194 ILE A CA 1
ATOM 1585 C C . ILE A 1 194 ? -27.102 3.239 33.905 1.00 97.44 194 ILE A C 1
ATOM 1587 O O . ILE A 1 194 ? -27.653 2.976 34.973 1.00 97.44 194 ILE A O 1
ATOM 1591 N N . ARG A 1 195 ? -27.712 3.950 32.945 1.00 97.00 195 ARG A N 1
ATOM 1592 C CA . ARG A 1 195 ? -29.050 4.548 33.118 1.00 97.00 195 ARG A CA 1
ATOM 1593 C C . ARG A 1 195 ? -30.129 3.510 33.430 1.00 97.00 195 ARG A C 1
ATOM 1595 O O . ARG A 1 195 ? -30.998 3.753 34.264 1.00 97.00 195 ARG A O 1
ATOM 1602 N N . ALA A 1 196 ? -30.087 2.346 32.783 1.00 96.31 196 ALA A N 1
ATOM 1603 C CA . ALA A 1 196 ? -31.032 1.264 33.057 1.00 96.31 196 ALA A CA 1
ATOM 1604 C C . ALA A 1 196 ? -30.861 0.694 34.476 1.00 96.31 196 ALA A C 1
ATOM 1606 O O . ALA A 1 196 ? -31.851 0.397 35.145 1.00 96.31 196 ALA A O 1
ATOM 1607 N N . ASN A 1 197 ? -29.621 0.571 34.954 1.00 95.56 197 ASN A N 1
ATOM 1608 C CA . ASN A 1 197 ? -29.319 0.097 36.303 1.00 95.56 197 ASN A CA 1
ATOM 1609 C C . ASN A 1 197 ? -29.738 1.126 37.370 1.00 95.56 197 ASN A C 1
ATOM 1611 O O . ASN A 1 197 ? -30.362 0.772 38.369 1.00 95.56 197 ASN A O 1
ATOM 1615 N N . GLU A 1 198 ? -29.504 2.415 37.122 1.00 96.31 198 GLU A N 1
ATOM 1616 C CA . GLU A 1 198 ? -30.011 3.510 37.958 1.00 96.31 198 GLU A CA 1
ATOM 1617 C C . GLU A 1 198 ? -31.546 3.510 38.030 1.00 96.31 198 GLU A C 1
ATOM 1619 O O . GLU A 1 198 ? -32.116 3.585 39.116 1.00 96.31 198 GLU A O 1
ATOM 1624 N N . ALA A 1 199 ? -32.241 3.339 36.903 1.00 95.31 199 ALA A N 1
ATOM 1625 C CA . ALA A 1 199 ? -33.701 3.235 36.895 1.00 95.31 199 ALA A CA 1
ATOM 1626 C C . ALA A 1 199 ? -34.194 1.991 37.656 1.00 95.31 199 ALA A C 1
ATOM 1628 O O . ALA A 1 199 ? -35.158 2.062 38.423 1.00 95.31 199 ALA A O 1
ATOM 1629 N N . TYR A 1 200 ? -33.514 0.851 37.489 1.00 93.94 200 TYR A N 1
ATOM 1630 C CA . TYR A 1 200 ? -33.833 -0.379 38.211 1.00 93.94 200 TYR A CA 1
ATOM 1631 C C . TYR A 1 200 ? -33.663 -0.204 39.726 1.00 93.94 200 TYR A C 1
ATOM 1633 O O . TYR A 1 200 ? -34.587 -0.506 40.484 1.00 93.94 200 TYR A O 1
ATOM 1641 N N . THR A 1 201 ? -32.535 0.350 40.173 1.00 95.38 201 THR A N 1
ATOM 1642 C CA . THR A 1 201 ? -32.256 0.604 41.596 1.00 95.38 201 THR A CA 1
ATOM 1643 C C . THR A 1 201 ? -33.227 1.619 42.202 1.00 95.38 201 THR A C 1
ATOM 1645 O O . THR A 1 201 ? -33.748 1.377 43.292 1.00 95.38 201 THR A O 1
ATOM 1648 N N . GLN A 1 202 ? -33.570 2.694 41.483 1.00 94.38 202 GLN A N 1
ATOM 1649 C CA . GLN A 1 202 ? -34.604 3.649 41.904 1.00 94.38 202 GLN A CA 1
ATOM 1650 C C . GLN A 1 202 ? -35.981 2.986 42.028 1.00 94.38 202 GLN A C 1
ATOM 1652 O O . GLN A 1 202 ? -36.687 3.209 43.012 1.00 94.38 202 GLN A O 1
ATOM 1657 N N . SER A 1 203 ? -36.358 2.125 41.076 1.00 91.56 203 SER A N 1
ATOM 1658 C CA . SER A 1 203 ? -37.632 1.398 41.129 1.00 91.56 203 SER A CA 1
ATOM 1659 C C . SER A 1 203 ? -37.697 0.418 42.307 1.00 91.56 203 SER A C 1
ATOM 1661 O O . SER A 1 203 ? -38.731 0.317 42.969 1.00 91.56 203 SER A O 1
ATOM 1663 N N . ALA A 1 204 ? -36.590 -0.260 42.625 1.00 92.38 204 ALA A N 1
ATOM 1664 C CA . ALA A 1 204 ? -36.488 -1.150 43.777 1.00 92.38 204 ALA A CA 1
ATOM 1665 C C . ALA A 1 204 ? -36.583 -0.370 45.100 1.00 92.38 204 ALA A C 1
ATOM 1667 O O . ALA A 1 204 ? -37.320 -0.772 46.001 1.00 92.38 204 ALA A O 1
ATOM 1668 N N . ALA A 1 205 ? -35.909 0.781 45.195 1.00 92.75 205 ALA A N 1
ATOM 1669 C CA . ALA A 1 205 ? -36.001 1.669 46.351 1.00 92.75 205 ALA A CA 1
ATOM 1670 C C . ALA A 1 205 ? -37.424 2.223 46.543 1.00 92.75 205 ALA A C 1
ATOM 1672 O O . ALA A 1 205 ? -37.929 2.239 47.667 1.00 92.75 205 ALA A O 1
ATOM 1673 N N . ALA A 1 206 ? -38.095 2.617 45.454 1.00 91.56 206 ALA A N 1
ATOM 1674 C CA . ALA A 1 206 ? -39.482 3.071 45.483 1.00 91.56 206 ALA A CA 1
ATOM 1675 C C . ALA A 1 206 ? -40.432 1.961 45.954 1.00 91.56 206 ALA A C 1
ATOM 1677 O O . ALA A 1 206 ? -41.255 2.212 46.830 1.00 91.56 206 ALA A O 1
ATOM 1678 N N . ARG A 1 207 ? -40.274 0.723 45.457 1.00 90.50 207 ARG A N 1
ATOM 1679 C CA . ARG A 1 207 ? -41.052 -0.440 45.925 1.00 90.50 207 ARG A CA 1
ATOM 1680 C C . ARG A 1 207 ? -40.871 -0.674 47.425 1.00 90.50 207 ARG A C 1
ATOM 1682 O O . ARG A 1 207 ? -41.861 -0.728 48.148 1.00 90.50 207 ARG A O 1
ATOM 1689 N N . ALA A 1 208 ? -39.629 -0.696 47.906 1.00 90.44 208 ALA A N 1
ATOM 1690 C CA . ALA A 1 208 ? -39.336 -0.863 49.329 1.00 90.44 208 ALA A CA 1
ATOM 1691 C C . ALA A 1 208 ? -39.891 0.286 50.197 1.00 90.44 208 ALA A C 1
ATOM 1693 O O . ALA A 1 208 ? -40.248 0.074 51.354 1.00 90.44 208 ALA A O 1
ATOM 1694 N N . ALA A 1 209 ? -39.956 1.513 49.668 1.00 89.50 209 ALA A N 1
ATOM 1695 C CA . ALA A 1 209 ? -40.580 2.645 50.351 1.00 89.50 209 ALA A CA 1
ATOM 1696 C C . ALA A 1 209 ? -42.113 2.530 50.377 1.00 89.50 209 ALA A C 1
ATOM 1698 O O . ALA A 1 209 ? -42.719 2.784 51.416 1.00 89.50 209 ALA A O 1
ATOM 1699 N N . THR A 1 210 ? -42.739 2.109 49.270 1.00 88.31 210 THR A N 1
ATOM 1700 C CA . THR A 1 210 ? -44.191 1.872 49.215 1.00 88.31 210 THR A CA 1
ATOM 1701 C C . THR A 1 210 ? -44.623 0.725 50.119 1.00 88.31 210 THR A C 1
ATOM 1703 O O . THR A 1 210 ? -45.666 0.826 50.752 1.00 88.31 210 THR A O 1
ATOM 1706 N N . GLU A 1 211 ? -43.813 -0.328 50.229 1.00 86.56 211 GLU A N 1
ATOM 1707 C CA . GLU A 1 211 ? -44.064 -1.465 51.115 1.00 86.56 211 GLU A CA 1
ATOM 1708 C C . GLU A 1 211 ? -44.009 -1.028 52.584 1.00 86.56 211 GLU A C 1
ATOM 1710 O O . GLU A 1 211 ? -44.982 -1.215 53.310 1.00 86.56 211 GLU A O 1
ATOM 1715 N N . ARG A 1 212 ? -42.968 -0.282 52.985 1.00 87.81 212 ARG A N 1
ATOM 1716 C CA . ARG A 1 212 ? -42.881 0.335 54.323 1.00 87.81 212 ARG A CA 1
ATOM 1717 C C . ARG A 1 212 ? -44.045 1.287 54.626 1.00 87.81 212 ARG A C 1
ATOM 1719 O O . ARG A 1 212 ? -44.574 1.288 55.735 1.00 87.81 212 ARG A O 1
ATOM 1726 N N . ALA A 1 213 ? -44.464 2.100 53.654 1.00 85.62 213 ALA A N 1
ATOM 1727 C CA . ALA A 1 213 ? -45.612 2.994 53.812 1.00 85.62 213 ALA A CA 1
ATOM 1728 C C . ALA A 1 213 ? -46.938 2.222 53.926 1.00 85.62 213 ALA A C 1
ATOM 1730 O O . ALA A 1 213 ? -47.802 2.607 54.711 1.00 85.62 213 ALA A O 1
ATOM 1731 N N . ALA A 1 214 ? -47.097 1.122 53.184 1.00 83.69 214 ALA A N 1
ATOM 1732 C CA . ALA A 1 214 ? -48.265 0.251 53.261 1.00 83.69 214 ALA A CA 1
ATOM 1733 C C . ALA A 1 214 ? -48.326 -0.504 54.595 1.00 83.69 214 ALA A C 1
ATOM 1735 O O . ALA A 1 214 ? -49.404 -0.616 55.171 1.00 83.69 214 ALA A O 1
ATOM 1736 N N . GLU A 1 215 ? -47.191 -0.963 55.125 1.00 82.69 215 GLU A N 1
ATOM 1737 C CA . GLU A 1 215 ? -47.089 -1.555 56.463 1.00 82.69 215 GLU A CA 1
ATOM 1738 C C . GLU A 1 215 ? -47.474 -0.548 57.557 1.00 82.69 215 GLU A C 1
ATOM 1740 O O . GLU A 1 215 ? -48.285 -0.868 58.430 1.00 82.69 215 GLU A O 1
ATOM 1745 N N . HIS A 1 216 ? -46.973 0.690 57.472 1.00 78.88 216 HIS A N 1
ATOM 1746 C CA . HIS A 1 216 ? -47.342 1.773 58.389 1.00 78.88 216 HIS A CA 1
ATOM 1747 C C . HIS A 1 216 ? -48.838 2.117 58.296 1.00 78.88 216 HIS A C 1
ATOM 1749 O O . HIS A 1 216 ? -49.533 2.168 59.309 1.00 78.88 216 HIS A O 1
ATOM 1755 N N . ALA A 1 217 ? -49.372 2.270 57.081 1.00 80.19 217 ALA A N 1
ATOM 1756 C CA . ALA A 1 217 ? -50.790 2.542 56.849 1.00 80.19 217 ALA A CA 1
ATOM 1757 C C . ALA A 1 217 ? -51.694 1.367 57.267 1.00 80.19 217 ALA A C 1
ATOM 1759 O O . ALA A 1 217 ? -52.814 1.579 57.729 1.00 80.19 217 ALA A O 1
ATOM 1760 N N . ALA A 1 218 ? -51.231 0.120 57.148 1.00 75.38 218 ALA A N 1
ATOM 1761 C CA . ALA A 1 218 ? -51.934 -1.055 57.655 1.00 75.38 218 ALA A CA 1
ATOM 1762 C C . ALA A 1 218 ? -51.932 -1.098 59.192 1.00 75.38 218 ALA A C 1
ATOM 1764 O O . ALA A 1 218 ? -52.921 -1.529 59.788 1.00 75.38 218 ALA A O 1
ATOM 1765 N N . MET A 1 219 ? -50.861 -0.627 59.841 1.00 70.88 219 MET A N 1
ATOM 1766 C CA . MET A 1 219 ? -50.803 -0.447 61.294 1.00 70.88 219 MET A CA 1
ATOM 1767 C C . MET A 1 219 ? -51.765 0.661 61.761 1.00 70.88 219 MET A C 1
ATOM 1769 O O . MET A 1 219 ? -52.539 0.431 62.690 1.00 70.88 219 MET A O 1
ATOM 1773 N N . GLU A 1 220 ? -51.815 1.805 61.071 1.00 65.75 220 GLU A N 1
ATOM 1774 C CA . GLU A 1 220 ? -52.784 2.887 61.333 1.00 65.75 220 GLU A CA 1
ATOM 1775 C C . GLU A 1 220 ? -54.235 2.477 61.027 1.00 65.75 220 GLU A C 1
ATOM 1777 O O . GLU A 1 220 ? -55.149 2.782 61.793 1.00 65.75 220 GLU A O 1
ATOM 1782 N N . SER A 1 221 ? -54.478 1.717 59.953 1.00 60.84 221 SER A N 1
ATOM 1783 C CA . SER A 1 221 ? -55.815 1.213 59.607 1.00 60.84 221 SER A CA 1
ATOM 1784 C C . SER A 1 221 ? -56.341 0.190 60.615 1.00 60.84 221 SER A C 1
ATOM 1786 O O . SER A 1 221 ? -57.558 0.025 60.695 1.00 60.84 221 SER A O 1
ATOM 1788 N N . LYS A 1 222 ? -55.476 -0.505 61.367 1.00 62.06 222 LYS A N 1
ATOM 1789 C CA . LYS A 1 222 ? -55.896 -1.363 62.490 1.00 62.06 222 LYS A CA 1
ATOM 1790 C C . LYS A 1 222 ? -56.365 -0.540 63.702 1.00 62.06 222 LYS A C 1
ATOM 1792 O O . LYS A 1 222 ? -57.067 -1.084 64.549 1.00 62.06 222 LYS A O 1
ATOM 1797 N N . LEU A 1 223 ? -56.035 0.756 63.760 1.00 53.56 223 LEU A N 1
ATOM 1798 C CA . LEU A 1 223 ? -56.481 1.709 64.786 1.00 53.56 223 LEU A CA 1
ATOM 1799 C C . LEU A 1 223 ? -57.737 2.514 64.390 1.00 53.56 223 LEU A C 1
ATOM 1801 O O . LEU A 1 223 ? -58.413 3.055 65.265 1.00 53.56 223 LEU A O 1
ATOM 1805 N N . ALA A 1 224 ? -58.090 2.591 63.104 1.00 51.47 224 ALA A N 1
ATOM 1806 C CA . ALA A 1 224 ? -59.233 3.371 62.623 1.00 51.47 224 ALA A CA 1
ATOM 1807 C C . ALA A 1 224 ? -60.521 2.527 62.497 1.00 51.47 224 ALA A C 1
ATOM 1809 O O . ALA A 1 224 ? -60.583 1.554 61.743 1.00 51.47 224 ALA A O 1
ATOM 1810 N N . LYS A 1 225 ? -61.589 2.922 63.207 1.00 50.88 225 LYS A N 1
ATOM 1811 C CA . LYS A 1 225 ? -62.947 2.355 63.047 1.00 50.88 225 LYS A CA 1
ATOM 1812 C C . LYS A 1 225 ? -63.508 2.689 61.649 1.00 50.88 225 LYS A C 1
ATOM 1814 O O . LYS A 1 225 ? -63.338 3.826 61.211 1.00 50.88 225 LYS A O 1
ATOM 1819 N N . PRO A 1 226 ? -64.220 1.773 60.958 1.00 49.38 226 PRO A N 1
ATOM 1820 C CA . PRO A 1 226 ? -64.794 2.068 59.649 1.00 49.38 226 PRO A CA 1
ATOM 1821 C C . PRO A 1 226 ? -66.123 2.820 59.805 1.00 49.38 226 PRO A C 1
ATOM 1823 O O . PRO A 1 226 ? -66.917 2.514 60.698 1.00 49.38 226 PRO A O 1
ATOM 1826 N N . PRO A 1 227 ? -66.393 3.777 58.909 1.00 54.00 227 PRO A N 1
ATOM 1827 C CA . PRO A 1 227 ? -67.425 3.502 57.910 1.00 54.00 227 PRO A CA 1
ATOM 1828 C C . PRO A 1 227 ? -67.048 4.030 56.509 1.00 54.00 227 PRO A C 1
ATOM 1830 O O . PRO A 1 227 ? -66.178 4.875 56.366 1.00 54.00 227 PRO A O 1
ATOM 1833 N N . GLN A 1 228 ? -67.741 3.545 55.471 1.00 49.75 228 GLN A N 1
ATOM 1834 C CA . GLN A 1 228 ? -67.667 4.007 54.064 1.00 49.75 228 GLN A CA 1
ATOM 1835 C C . GLN A 1 228 ? -66.497 3.493 53.189 1.00 49.75 228 GLN A C 1
ATOM 1837 O O . GLN A 1 228 ? -65.872 4.248 52.453 1.00 49.75 228 GLN A O 1
ATOM 1842 N N . ARG A 1 229 ? -66.231 2.178 53.165 1.00 56.75 229 ARG A N 1
ATOM 1843 C CA . ARG A 1 229 ? -65.280 1.572 52.198 1.00 56.75 229 ARG A CA 1
ATOM 1844 C C . ARG A 1 229 ? -65.878 1.261 50.813 1.00 56.75 229 ARG A C 1
ATOM 1846 O O . ARG A 1 229 ? -65.149 1.249 49.831 1.00 56.75 229 ARG A O 1
ATOM 1853 N N . ALA A 1 230 ? -67.189 1.050 50.697 1.00 53.41 230 ALA A N 1
ATOM 1854 C CA . ALA A 1 230 ? -67.787 0.514 49.466 1.00 53.41 230 ALA A CA 1
ATOM 1855 C C . ALA A 1 230 ? -67.889 1.522 48.294 1.00 53.41 230 ALA A C 1
ATOM 1857 O O . ALA A 1 230 ? -67.698 1.134 47.146 1.00 53.41 230 ALA A O 1
ATOM 1858 N N . LEU A 1 231 ? -68.128 2.814 48.562 1.00 57.44 231 LEU A N 1
ATOM 1859 C CA . LEU A 1 231 ? -68.257 3.855 47.522 1.00 57.44 231 LEU A CA 1
ATOM 1860 C C . LEU A 1 231 ? -66.901 4.319 46.955 1.00 57.44 231 LEU A C 1
ATOM 1862 O O . LEU A 1 231 ? -66.784 4.578 45.759 1.00 57.44 231 LEU A O 1
ATOM 1866 N N . PHE A 1 232 ? -65.859 4.360 47.791 1.00 64.00 232 PHE A N 1
ATOM 1867 C CA . PHE A 1 232 ? -64.503 4.739 47.378 1.00 64.00 232 PHE A CA 1
ATOM 1868 C C . PHE A 1 232 ? -63.843 3.665 46.499 1.00 64.00 232 PHE A C 1
ATOM 1870 O O . PHE A 1 232 ? -63.213 3.989 45.494 1.00 64.00 232 PHE A O 1
ATOM 1877 N N . ILE A 1 233 ? -64.046 2.382 46.827 1.00 65.12 233 ILE A N 1
ATOM 1878 C CA . ILE A 1 233 ? -63.525 1.257 46.035 1.00 65.12 233 ILE A CA 1
ATOM 1879 C C . ILE A 1 233 ? -64.151 1.249 44.634 1.00 65.12 233 ILE A C 1
ATOM 1881 O O . ILE A 1 233 ? -63.425 1.097 43.658 1.00 65.12 233 ILE A O 1
ATOM 1885 N N . GLY A 1 234 ? -65.462 1.490 44.512 1.00 69.06 234 GLY A N 1
ATOM 1886 C CA . GLY A 1 234 ? -66.134 1.566 43.209 1.00 69.06 234 GLY A CA 1
ATOM 1887 C C . GLY A 1 234 ? -65.574 2.674 42.309 1.00 69.06 234 GLY A C 1
ATOM 1888 O O . GLY A 1 234 ? -65.248 2.418 41.153 1.00 69.06 234 GLY A O 1
ATOM 1889 N N . SER A 1 235 ? -65.378 3.882 42.852 1.00 71.31 235 SER A N 1
ATOM 1890 C CA . SER A 1 235 ? -64.798 5.005 42.097 1.00 71.31 235 SER A CA 1
ATOM 1891 C C . SER A 1 235 ? -63.324 4.782 41.733 1.00 71.31 235 SER A C 1
ATOM 1893 O O . SER A 1 235 ? -62.893 5.183 40.653 1.00 71.31 235 SER A O 1
ATOM 1895 N N . PHE A 1 236 ? -62.549 4.134 42.607 1.00 79.44 236 PHE A N 1
ATOM 1896 C CA . PHE A 1 236 ? -61.146 3.801 42.350 1.00 79.44 236 PHE A CA 1
ATOM 1897 C C . PHE A 1 236 ? -60.999 2.724 41.268 1.00 79.44 236 PHE A C 1
ATOM 1899 O O . PHE A 1 236 ? -60.149 2.853 40.389 1.00 79.44 236 PHE A O 1
ATOM 1906 N N . VAL A 1 237 ? -61.853 1.696 41.289 1.00 78.31 237 VAL A N 1
ATOM 1907 C CA . VAL A 1 237 ? -61.880 0.640 40.265 1.00 78.31 237 VAL A CA 1
ATOM 1908 C C . VAL A 1 237 ? -62.244 1.217 38.896 1.00 78.31 237 VAL A C 1
ATOM 1910 O O . VAL A 1 237 ? -61.588 0.890 37.914 1.00 78.31 237 VAL A O 1
ATOM 1913 N N . LEU A 1 238 ? -63.212 2.136 38.822 1.00 80.06 238 LEU A N 1
ATOM 1914 C CA . LEU A 1 238 ? -63.611 2.787 37.566 1.00 80.06 238 LEU A CA 1
ATOM 1915 C C . LEU A 1 238 ? -62.489 3.657 36.971 1.00 80.06 238 LEU A C 1
ATOM 1917 O O . LEU A 1 238 ? -62.243 3.614 35.767 1.00 80.06 238 LEU A O 1
ATOM 1921 N N . LEU A 1 239 ? -61.759 4.394 37.816 1.00 84.75 239 LEU A N 1
ATOM 1922 C CA . LEU A 1 239 ? -60.608 5.199 37.391 1.00 84.75 239 LEU A CA 1
ATOM 1923 C C . LEU A 1 239 ? -59.426 4.329 36.933 1.00 84.75 239 LEU A C 1
ATOM 1925 O O . LEU A 1 239 ? -58.764 4.648 35.947 1.00 84.75 239 LEU A O 1
ATOM 1929 N N . GLN A 1 240 ? -59.172 3.215 37.624 1.00 83.31 240 GLN A N 1
ATOM 1930 C CA . GLN A 1 240 ? -58.167 2.233 37.211 1.00 83.31 240 GLN A CA 1
ATOM 1931 C C . GLN A 1 240 ? -58.537 1.588 35.872 1.00 83.31 240 GLN A C 1
ATOM 1933 O O . GLN A 1 240 ? -57.680 1.472 35.001 1.00 83.31 240 GLN A O 1
ATOM 1938 N N . GLN A 1 241 ? -59.813 1.248 35.663 1.00 85.00 241 GLN A N 1
ATOM 1939 C CA . GLN A 1 241 ? -60.298 0.683 34.403 1.00 85.00 241 GLN A CA 1
ATOM 1940 C C . GLN A 1 241 ? -60.084 1.648 33.224 1.00 85.00 241 GLN A C 1
ATOM 1942 O O . GLN A 1 241 ? -59.613 1.227 32.169 1.00 85.00 241 GLN A O 1
ATOM 1947 N N . ALA A 1 242 ? -60.364 2.943 33.411 1.00 86.62 242 ALA A N 1
ATOM 1948 C CA . ALA A 1 242 ? -60.119 3.968 32.393 1.00 86.62 242 ALA A CA 1
ATOM 1949 C C . ALA A 1 242 ? -58.622 4.112 32.063 1.00 86.62 242 ALA A C 1
ATOM 1951 O O . ALA A 1 242 ? -58.244 4.209 30.898 1.00 86.62 242 ALA A O 1
ATOM 1952 N N . ARG A 1 243 ? -57.756 4.051 33.082 1.00 89.81 243 ARG A N 1
ATOM 1953 C CA . ARG A 1 243 ? -56.299 4.124 32.908 1.00 89.81 243 ARG A CA 1
ATOM 1954 C C . ARG A 1 243 ? -55.730 2.896 32.193 1.00 89.81 243 ARG A C 1
ATOM 1956 O O . ARG A 1 243 ? -54.791 3.026 31.416 1.00 89.81 243 ARG A O 1
ATOM 1963 N N . VAL A 1 244 ? -56.300 1.714 32.432 1.00 89.69 244 VAL A N 1
ATOM 1964 C CA . VAL A 1 244 ? -55.950 0.492 31.694 1.00 89.69 244 VAL A CA 1
ATOM 1965 C C . VAL A 1 244 ? -56.341 0.626 30.222 1.00 89.69 244 VAL A C 1
ATOM 1967 O O . VAL A 1 244 ? -55.501 0.366 29.369 1.00 89.69 244 VAL A O 1
ATOM 1970 N N . GLN A 1 245 ? -57.543 1.124 29.914 1.00 90.06 245 GLN A N 1
ATOM 1971 C CA . GLN A 1 245 ? -57.969 1.349 28.524 1.00 90.06 245 GLN A CA 1
ATOM 1972 C C . GLN A 1 245 ? -57.092 2.372 27.787 1.00 90.06 245 GLN A C 1
ATOM 1974 O O . GLN A 1 245 ? -56.769 2.185 26.616 1.00 90.06 245 GLN A O 1
ATOM 1979 N N . GLU A 1 246 ? -56.668 3.440 28.465 1.00 92.06 246 GLU A N 1
ATOM 1980 C CA . GLU A 1 246 ? -55.750 4.430 27.892 1.00 92.06 246 GLU A CA 1
ATOM 1981 C C . GLU A 1 246 ? -54.376 3.816 27.576 1.00 92.06 246 GLU A C 1
ATOM 1983 O O . GLU A 1 246 ? -53.825 4.032 26.495 1.00 92.06 246 GLU A O 1
ATOM 1988 N N . LEU A 1 247 ? -53.844 2.996 28.488 1.00 90.88 247 LEU A N 1
ATOM 1989 C CA . LEU A 1 247 ? -52.581 2.285 28.285 1.00 90.88 247 LEU A CA 1
ATOM 1990 C C . LEU A 1 247 ? -52.679 1.225 27.182 1.00 90.88 247 LEU A C 1
ATOM 1992 O O . LEU A 1 247 ? -51.738 1.077 26.405 1.00 90.88 247 LEU A O 1
ATOM 1996 N N . GLU A 1 248 ? -53.805 0.520 27.079 1.00 91.50 248 GLU A N 1
ATOM 1997 C CA . GLU A 1 248 ? -54.081 -0.421 25.988 1.00 91.50 248 GLU A CA 1
ATOM 1998 C C . GLU A 1 248 ? -54.124 0.297 24.632 1.00 91.50 248 GLU A C 1
ATOM 2000 O O . GLU A 1 248 ? -53.516 -0.175 23.669 1.00 91.50 248 GLU A O 1
ATOM 2005 N N . GLY A 1 249 ? -54.753 1.475 24.563 1.00 92.81 249 GLY A N 1
ATOM 2006 C CA . GLY A 1 249 ? -54.758 2.318 23.364 1.00 92.81 249 GLY A CA 1
ATOM 2007 C C . GLY A 1 249 ? -53.365 2.828 22.986 1.00 92.81 249 GLY A C 1
ATOM 2008 O O . GLY A 1 249 ? -52.962 2.748 21.825 1.00 92.81 249 GLY A O 1
ATOM 2009 N N . ALA A 1 250 ? -52.583 3.291 23.965 1.00 92.69 250 ALA A N 1
ATOM 2010 C CA . ALA A 1 250 ? -51.203 3.718 23.741 1.00 92.69 250 ALA A CA 1
ATOM 2011 C C . ALA A 1 250 ? -50.311 2.560 23.257 1.00 92.69 250 ALA A C 1
ATOM 2013 O O . ALA A 1 250 ? -49.490 2.741 22.356 1.00 92.69 250 ALA A O 1
ATOM 2014 N N . LEU A 1 251 ? -50.502 1.360 23.812 1.00 93.38 251 LEU A N 1
ATOM 2015 C CA . LEU A 1 251 ? -49.786 0.152 23.408 1.00 93.38 251 LEU A CA 1
ATOM 2016 C C . LEU A 1 251 ? -50.163 -0.289 21.987 1.00 93.38 251 LEU A C 1
ATOM 2018 O O . LEU A 1 251 ? -49.284 -0.692 21.225 1.00 93.38 251 LEU A O 1
ATOM 2022 N N . ALA A 1 252 ? -51.437 -0.182 21.600 1.00 94.19 252 ALA A N 1
ATOM 2023 C CA . ALA A 1 252 ? -51.879 -0.464 20.235 1.00 94.19 252 ALA A CA 1
ATOM 2024 C C . ALA A 1 252 ? -51.217 0.485 19.218 1.00 94.19 252 ALA A C 1
ATOM 2026 O O . ALA A 1 252 ? -50.623 0.015 18.247 1.00 94.19 252 ALA A O 1
ATOM 2027 N N . ASN A 1 253 ? -51.218 1.792 19.496 1.00 94.38 253 ASN A N 1
ATOM 2028 C CA . ASN A 1 253 ? -50.581 2.798 18.639 1.00 94.38 253 ASN A CA 1
ATOM 2029 C C . ASN A 1 253 ? -49.063 2.578 18.515 1.00 94.38 253 ASN A C 1
ATOM 2031 O O . ASN A 1 253 ? -48.511 2.614 17.416 1.00 94.38 253 ASN A O 1
ATOM 2035 N N . ALA A 1 254 ? -48.384 2.288 19.629 1.00 92.31 254 ALA A N 1
ATOM 2036 C CA . ALA A 1 254 ? -46.952 1.995 19.627 1.00 92.31 254 ALA A CA 1
ATOM 2037 C C . ALA A 1 254 ? -46.625 0.719 18.828 1.00 92.31 254 ALA A C 1
ATOM 2039 O O . ALA A 1 254 ? -45.625 0.669 18.111 1.00 92.31 254 ALA A O 1
ATOM 2040 N N . ASN A 1 255 ? -47.474 -0.312 18.904 1.00 94.88 255 ASN A N 1
ATOM 2041 C CA . ASN A 1 255 ? -47.307 -1.530 18.110 1.00 94.88 255 ASN A CA 1
ATOM 2042 C C . ASN A 1 255 ? -47.475 -1.270 16.609 1.00 94.88 255 ASN A C 1
ATOM 2044 O O . ASN A 1 255 ? -46.694 -1.796 15.812 1.00 94.88 255 ASN A O 1
ATOM 2048 N N . GLU A 1 256 ? -48.446 -0.448 16.216 1.00 96.50 256 GLU A N 1
ATOM 2049 C CA . GLU A 1 256 ? -48.632 -0.046 14.821 1.00 96.50 256 GLU A CA 1
ATOM 2050 C C . GLU A 1 256 ? -47.417 0.739 14.299 1.00 96.50 256 GLU A C 1
ATOM 2052 O O . GLU A 1 256 ? -46.903 0.463 13.210 1.00 96.50 256 GLU A O 1
ATOM 2057 N N . GLU A 1 257 ? -46.875 1.649 15.108 1.00 95.94 257 GLU A N 1
ATOM 2058 C CA . GLU A 1 257 ? -45.662 2.393 14.772 1.00 95.94 257 GLU A CA 1
ATOM 2059 C C . GLU A 1 257 ? -44.443 1.470 14.616 1.00 95.94 257 GLU A C 1
ATOM 2061 O O . GLU A 1 257 ? -43.689 1.596 13.648 1.00 95.94 257 GLU A O 1
ATOM 2066 N N . ILE A 1 258 ? -44.283 0.474 15.494 1.00 94.94 258 ILE A N 1
ATOM 2067 C CA . ILE A 1 258 ? -43.227 -0.542 15.380 1.00 94.94 258 ILE A CA 1
ATOM 2068 C C . ILE A 1 258 ? -43.362 -1.332 14.074 1.00 94.94 258 ILE A C 1
ATOM 2070 O O . ILE A 1 258 ? -42.355 -1.576 13.404 1.00 94.94 258 ILE A O 1
ATOM 2074 N N . VAL A 1 259 ? -44.575 -1.735 13.687 1.00 96.81 259 VAL A N 1
ATOM 2075 C CA . VAL A 1 259 ? -44.814 -2.448 12.420 1.00 96.81 259 VAL A CA 1
ATOM 2076 C C . VAL A 1 259 ? -44.455 -1.560 11.226 1.00 96.81 259 VAL A C 1
ATOM 2078 O O . VAL A 1 259 ? -43.725 -2.000 10.335 1.00 96.81 259 VAL A O 1
ATOM 2081 N N . ASN A 1 260 ? -44.872 -0.295 11.242 1.00 96.25 260 ASN A N 1
ATOM 2082 C CA . ASN A 1 260 ? -44.561 0.672 10.190 1.00 96.25 260 ASN A CA 1
ATOM 2083 C C . ASN A 1 260 ? -43.055 0.939 10.072 1.00 96.25 260 ASN A C 1
ATOM 2085 O O . ASN A 1 260 ? -42.509 0.963 8.966 1.00 96.25 260 ASN A O 1
ATOM 2089 N N . LEU A 1 261 ? -42.354 1.100 11.196 1.00 95.25 261 LEU A N 1
ATOM 2090 C CA . LEU A 1 261 ? -40.902 1.271 11.216 1.00 95.25 261 LEU A CA 1
ATOM 2091 C C . LEU A 1 261 ? -40.183 0.012 10.727 1.00 95.25 261 LEU A C 1
ATOM 2093 O O . LEU A 1 261 ? -39.251 0.118 9.932 1.00 95.25 261 LEU A O 1
ATOM 2097 N N . ARG A 1 262 ? -40.637 -1.183 11.119 1.00 96.00 262 ARG A N 1
ATOM 2098 C CA . ARG A 1 262 ? -40.092 -2.453 10.611 1.00 96.00 262 ARG A CA 1
ATOM 2099 C C . ARG A 1 262 ? -40.267 -2.581 9.101 1.00 96.00 262 ARG A C 1
ATOM 2101 O O . ARG A 1 262 ? -39.321 -2.981 8.424 1.00 96.00 262 ARG A O 1
ATOM 2108 N N . HIS A 1 263 ? -41.426 -2.199 8.569 1.00 96.00 263 HIS A N 1
ATOM 2109 C CA . HIS A 1 263 ? -41.663 -2.182 7.128 1.00 96.00 263 HIS A CA 1
ATOM 2110 C C . HIS A 1 263 ? -40.727 -1.193 6.418 1.00 96.00 263 HIS A C 1
ATOM 2112 O O . HIS A 1 263 ? -40.040 -1.578 5.475 1.00 96.00 263 HIS A O 1
ATOM 2118 N N . LYS A 1 264 ? -40.597 0.041 6.926 1.00 96.25 264 LYS A N 1
ATOM 2119 C CA . LYS A 1 264 ? -39.661 1.046 6.387 1.00 96.25 264 LYS A CA 1
ATOM 2120 C C . LYS A 1 264 ? -38.214 0.553 6.390 1.00 96.25 264 LYS A C 1
ATOM 2122 O O . LYS A 1 264 ? -37.522 0.693 5.387 1.00 96.25 264 LYS A O 1
ATOM 2127 N N . VAL A 1 265 ? -37.764 -0.053 7.488 1.00 95.88 265 VAL A N 1
ATOM 2128 C CA . VAL A 1 265 ? -36.418 -0.634 7.591 1.00 95.88 265 VAL A CA 1
ATOM 2129 C C . VAL A 1 265 ? -36.230 -1.761 6.576 1.00 95.88 265 VAL A C 1
ATOM 2131 O O . VAL A 1 265 ? -35.168 -1.852 5.968 1.00 95.88 265 VAL A O 1
ATOM 2134 N N . SER A 1 266 ? -37.243 -2.604 6.360 1.00 94.62 266 SER A N 1
ATOM 2135 C CA . SER A 1 266 ? -37.188 -3.661 5.345 1.00 94.62 266 SER A CA 1
ATOM 2136 C C . SER A 1 266 ? -37.026 -3.090 3.936 1.00 94.62 266 SER A C 1
ATOM 2138 O O . SER A 1 266 ? -36.149 -3.539 3.206 1.00 94.62 266 SER A O 1
ATOM 2140 N N . THR A 1 267 ? -37.817 -2.080 3.574 1.00 95.69 267 THR A N 1
ATOM 2141 C CA . THR A 1 267 ? -37.757 -1.443 2.250 1.00 95.69 267 THR A CA 1
ATOM 2142 C C . THR A 1 267 ? -36.431 -0.718 2.023 1.00 95.69 267 THR A C 1
ATOM 2144 O O . THR A 1 267 ? -35.801 -0.874 0.985 1.00 95.69 267 THR A O 1
ATOM 2147 N N . LEU A 1 268 ? -35.935 0.021 3.020 1.00 94.19 268 LEU A N 1
ATOM 2148 C CA . LEU A 1 268 ? -34.634 0.686 2.905 1.00 94.19 268 LEU A CA 1
ATOM 2149 C C . LEU A 1 268 ? -33.483 -0.317 2.761 1.00 94.19 268 LEU A C 1
ATOM 2151 O O . LEU A 1 268 ? -32.514 -0.043 2.060 1.00 94.19 268 LEU A O 1
ATOM 2155 N N . ARG A 1 269 ? -33.586 -1.492 3.393 1.00 92.31 269 ARG A N 1
ATOM 2156 C CA . ARG A 1 269 ? -32.600 -2.570 3.229 1.00 92.31 269 ARG A CA 1
ATOM 2157 C C . ARG A 1 269 ? -32.610 -3.150 1.820 1.00 92.31 269 ARG A C 1
ATOM 2159 O O . ARG A 1 269 ? -31.534 -3.403 1.288 1.00 92.31 269 ARG A O 1
ATOM 2166 N N . THR A 1 270 ? -33.784 -3.360 1.225 1.00 95.12 270 THR A N 1
ATOM 2167 C CA . THR A 1 270 ? -33.876 -3.851 -0.158 1.00 95.12 270 THR A CA 1
ATOM 2168 C C . THR A 1 270 ? -33.348 -2.815 -1.143 1.00 95.12 270 THR A C 1
ATOM 2170 O O . THR A 1 270 ? -32.510 -3.152 -1.971 1.00 95.12 270 THR A O 1
ATOM 2173 N N . ASP A 1 271 ? -33.730 -1.547 -0.981 1.00 92.75 271 ASP A N 1
ATOM 2174 C CA . ASP A 1 271 ? -33.269 -0.460 -1.851 1.00 92.75 271 ASP A CA 1
ATOM 2175 C C . ASP A 1 271 ? -31.744 -0.289 -1.772 1.00 92.75 271 ASP A C 1
ATOM 2177 O O . ASP A 1 271 ? -31.075 -0.100 -2.790 1.00 92.75 271 ASP A O 1
ATOM 2181 N N . LEU A 1 272 ? -31.173 -0.405 -0.567 1.00 91.88 272 LEU A N 1
ATOM 2182 C CA . LEU A 1 272 ? -29.727 -0.355 -0.378 1.00 91.88 272 LEU A CA 1
ATOM 2183 C C . LEU A 1 272 ? -29.036 -1.539 -1.065 1.00 91.88 272 LEU A C 1
ATOM 2185 O O . LEU A 1 272 ? -28.056 -1.325 -1.774 1.00 91.88 272 LEU A O 1
ATOM 2189 N N . ALA A 1 273 ? -29.558 -2.759 -0.911 1.00 89.25 273 ALA A N 1
ATOM 2190 C CA . ALA A 1 273 ? -29.003 -3.949 -1.555 1.00 89.25 273 ALA A CA 1
ATOM 2191 C C . ALA A 1 273 ? -29.043 -3.848 -3.089 1.00 89.25 273 ALA A C 1
ATOM 2193 O O . ALA A 1 273 ? -28.063 -4.181 -3.761 1.00 89.25 273 ALA A O 1
ATOM 2194 N N . ASP A 1 274 ? -30.138 -3.330 -3.644 1.00 92.31 274 ASP A N 1
ATOM 2195 C CA . ASP A 1 274 ? -30.271 -3.090 -5.079 1.00 92.31 274 ASP A CA 1
ATOM 2196 C C . ASP A 1 274 ? -29.296 -2.000 -5.547 1.00 92.31 274 ASP A C 1
ATOM 2198 O O . ASP A 1 274 ? -28.614 -2.168 -6.561 1.00 92.31 274 ASP A O 1
ATOM 2202 N N . SER A 1 275 ? -29.149 -0.914 -4.779 1.00 91.31 275 SER A N 1
ATOM 2203 C CA . SER A 1 275 ? -28.187 0.147 -5.092 1.00 91.31 275 SER A CA 1
ATOM 2204 C C . SER A 1 275 ? -26.739 -0.358 -5.061 1.00 91.31 275 SER A C 1
ATOM 2206 O O . SER A 1 275 ? -25.981 -0.111 -5.999 1.00 91.31 275 SER A O 1
ATOM 2208 N N . GLU A 1 276 ? -26.372 -1.163 -4.063 1.00 91.31 276 GLU A N 1
ATOM 2209 C CA . GLU A 1 276 ? -25.038 -1.748 -3.936 1.00 91.31 276 GLU A CA 1
ATOM 2210 C C . GLU A 1 276 ? -24.750 -2.712 -5.091 1.00 91.31 276 GLU A C 1
ATOM 2212 O O . GLU A 1 276 ? -23.655 -2.708 -5.660 1.00 91.31 276 GLU A O 1
ATOM 2217 N N . LYS A 1 277 ? -25.745 -3.513 -5.485 1.00 90.50 277 LYS A N 1
ATOM 2218 C CA . LYS A 1 277 ? -25.643 -4.402 -6.642 1.00 90.50 277 LYS A CA 1
ATOM 2219 C C . LYS A 1 277 ? -25.403 -3.614 -7.928 1.00 90.50 277 LYS A C 1
ATOM 2221 O O . LYS A 1 277 ? -24.451 -3.913 -8.642 1.00 90.50 277 LYS A O 1
ATOM 2226 N N . THR A 1 278 ? -26.201 -2.579 -8.193 1.00 92.06 278 THR A N 1
ATOM 2227 C CA . THR A 1 278 ? -26.004 -1.749 -9.393 1.00 92.06 278 THR A CA 1
ATOM 2228 C C . THR A 1 278 ? -24.633 -1.078 -9.398 1.00 92.06 278 THR A C 1
ATOM 2230 O O . THR A 1 278 ? -23.964 -1.072 -10.428 1.00 92.06 278 THR A O 1
ATOM 2233 N N . GLN A 1 279 ? -24.157 -0.583 -8.251 1.00 83.50 279 GLN A N 1
ATOM 2234 C CA . GLN A 1 279 ? -22.827 0.011 -8.136 1.00 83.50 279 GLN A CA 1
ATOM 2235 C C . GLN A 1 279 ? -21.719 -1.006 -8.443 1.00 83.50 279 GLN A C 1
ATOM 2237 O O . GLN A 1 279 ? -20.780 -0.680 -9.171 1.00 83.50 279 GLN A O 1
ATOM 2242 N N . LYS A 1 280 ? -21.832 -2.243 -7.941 1.00 86.75 280 LYS A N 1
ATOM 2243 C CA . LYS A 1 280 ? -20.896 -3.331 -8.269 1.00 86.75 280 LYS A CA 1
ATOM 2244 C C . LYS A 1 280 ? -20.894 -3.632 -9.765 1.00 86.75 280 LYS A C 1
ATOM 2246 O O . LYS A 1 280 ? -19.819 -3.716 -10.355 1.00 86.75 280 LYS A O 1
ATOM 2251 N N . ASP A 1 281 ? -22.067 -3.714 -10.385 1.00 86.88 281 ASP A N 1
ATOM 2252 C CA . ASP A 1 281 ? -22.189 -3.959 -11.824 1.00 86.88 281 ASP A CA 1
ATOM 2253 C C . ASP A 1 281 ? -21.563 -2.817 -12.646 1.00 86.88 281 ASP A C 1
ATOM 2255 O O . ASP A 1 281 ? -20.847 -3.079 -13.614 1.00 86.88 281 ASP A O 1
ATOM 2259 N N . PHE A 1 282 ? -21.728 -1.556 -12.227 1.00 85.50 282 PHE A N 1
ATOM 2260 C CA . PHE A 1 282 ? -21.056 -0.409 -12.853 1.00 85.50 282 PHE A CA 1
ATOM 2261 C C . PHE A 1 282 ? -19.531 -0.485 -12.748 1.00 85.50 282 PHE A C 1
ATOM 2263 O O . PHE A 1 282 ? -18.840 -0.163 -13.714 1.00 85.50 282 PHE A O 1
ATOM 2270 N N . VAL A 1 283 ? -18.994 -0.905 -11.600 1.00 89.81 283 VAL A N 1
ATOM 2271 C CA . VAL A 1 283 ? -17.544 -1.075 -11.408 1.00 89.81 283 VAL A CA 1
ATOM 2272 C C . VAL A 1 283 ? -17.007 -2.203 -12.289 1.00 89.81 283 VAL A C 1
ATOM 2274 O O . VAL A 1 283 ? -15.988 -2.030 -12.952 1.00 89.81 283 VAL A O 1
ATOM 2277 N N . VAL A 1 284 ? -17.704 -3.337 -12.355 1.00 82.81 284 VAL A N 1
ATOM 2278 C CA . VAL A 1 284 ? -17.305 -4.461 -13.215 1.00 82.81 284 VAL A CA 1
ATOM 2279 C C . VAL A 1 284 ? -17.357 -4.059 -14.689 1.00 82.81 284 VAL A C 1
ATOM 2281 O O . VAL A 1 284 ? -16.420 -4.335 -15.439 1.00 82.81 284 VAL A O 1
ATOM 2284 N N . LEU A 1 285 ? -18.420 -3.371 -15.110 1.00 82.75 285 LEU A N 1
ATOM 2285 C CA . LEU A 1 285 ? -18.576 -2.923 -16.490 1.00 82.75 285 LEU A CA 1
ATOM 2286 C C . LEU A 1 285 ? -17.533 -1.864 -16.870 1.00 82.75 285 LEU A C 1
ATOM 2288 O O . LEU A 1 285 ? -16.985 -1.925 -17.970 1.00 82.75 285 LEU A O 1
ATOM 2292 N N . SER A 1 286 ? -17.223 -0.922 -15.973 1.00 82.12 286 SER A N 1
ATOM 2293 C CA . SER A 1 286 ? -16.223 0.119 -16.231 1.00 82.12 286 SER A CA 1
ATOM 2294 C C . SER A 1 286 ? -14.812 -0.457 -16.321 1.00 82.12 286 SER A C 1
ATOM 2296 O O . SER A 1 286 ? -14.086 -0.123 -17.255 1.00 82.12 286 SER A O 1
ATOM 2298 N N . GLN A 1 287 ? -14.454 -1.395 -15.440 1.00 77.25 287 GLN A N 1
ATOM 2299 C CA . GLN A 1 287 ? -13.186 -2.124 -15.518 1.00 77.25 287 GLN A CA 1
ATOM 2300 C C . GLN A 1 287 ? -13.097 -2.956 -16.799 1.00 77.25 287 GLN A C 1
ATOM 2302 O O . GLN A 1 287 ? -12.081 -2.918 -17.490 1.00 77.25 287 GLN A O 1
ATOM 2307 N N . HIS A 1 288 ? -14.168 -3.669 -17.158 1.00 82.88 288 HIS A N 1
ATOM 2308 C CA . HIS A 1 288 ? -14.212 -4.439 -18.397 1.00 82.88 288 HIS A CA 1
ATOM 2309 C C . HIS A 1 288 ? -13.995 -3.544 -19.622 1.00 82.88 288 HIS A C 1
ATOM 2311 O O . HIS A 1 288 ? -13.188 -3.869 -20.493 1.00 82.88 288 HIS A O 1
ATOM 2317 N N . LEU A 1 289 ? -14.675 -2.397 -19.669 1.00 81.06 289 LEU A N 1
ATOM 2318 C CA . LEU A 1 289 ? -14.519 -1.423 -20.742 1.00 81.06 289 LEU A CA 1
ATOM 2319 C C . LEU A 1 289 ? -13.097 -0.850 -20.782 1.00 81.06 289 LEU A C 1
ATOM 2321 O O . LEU A 1 289 ? -12.523 -0.736 -21.860 1.00 81.06 289 LEU A O 1
ATOM 2325 N N . GLN A 1 290 ? -12.506 -0.532 -19.630 1.00 78.38 290 GLN A N 1
ATOM 2326 C CA . GLN A 1 290 ? -11.151 0.008 -19.545 1.00 78.38 290 GLN A CA 1
ATOM 2327 C C . GLN A 1 290 ? -10.108 -0.988 -20.066 1.00 78.38 290 GLN A C 1
ATOM 2329 O O . GLN A 1 290 ? -9.286 -0.621 -20.904 1.00 78.38 290 GLN A O 1
ATOM 2334 N N . VAL A 1 291 ? -10.219 -2.264 -19.688 1.00 78.62 291 VAL A N 1
ATOM 2335 C CA . VAL A 1 291 ? -9.367 -3.340 -20.220 1.00 78.62 291 VAL A CA 1
ATOM 2336 C C . VAL A 1 291 ? -9.554 -3.497 -21.730 1.00 78.62 291 VAL A C 1
ATOM 2338 O O . VAL A 1 291 ? -8.579 -3.672 -22.463 1.00 78.62 291 VAL A O 1
ATOM 2341 N N . GLN A 1 292 ? -10.791 -3.423 -22.232 1.00 73.69 292 GLN A N 1
ATOM 2342 C CA . GLN A 1 292 ? -11.033 -3.485 -23.674 1.00 73.69 292 GLN A CA 1
ATOM 2343 C C . GLN A 1 292 ? -10.425 -2.290 -24.419 1.00 73.69 292 GLN A C 1
ATOM 2345 O O . GLN A 1 292 ? -9.830 -2.482 -25.480 1.00 73.69 292 GLN A O 1
ATOM 2350 N N . LEU A 1 293 ? -10.520 -1.081 -23.861 1.00 77.94 293 LEU A N 1
ATOM 2351 C CA . LEU A 1 293 ? -9.926 0.126 -24.436 1.00 77.94 293 LEU A CA 1
ATOM 2352 C C . LEU A 1 293 ? -8.396 0.073 -24.419 1.00 77.94 293 LEU A C 1
ATOM 2354 O O . LEU A 1 293 ? -7.774 0.427 -25.417 1.00 77.94 293 LEU A O 1
ATOM 2358 N N . GLU A 1 294 ? -7.780 -0.401 -23.337 1.00 78.00 294 GLU A N 1
ATOM 2359 C CA . GLU A 1 294 ? -6.327 -0.596 -23.246 1.00 78.00 294 GLU A CA 1
ATOM 2360 C C . GLU A 1 294 ? -5.844 -1.652 -24.240 1.00 78.00 294 GLU A C 1
ATOM 2362 O O . GLU A 1 294 ? -4.904 -1.405 -24.994 1.00 78.00 294 GLU A O 1
ATOM 2367 N N . LYS A 1 295 ? -6.549 -2.786 -24.343 1.00 73.94 295 LYS A N 1
ATOM 2368 C CA . LYS A 1 295 ? -6.274 -3.810 -25.360 1.00 73.94 295 LYS A CA 1
ATOM 2369 C C . LYS A 1 295 ? -6.371 -3.235 -26.772 1.00 73.94 295 LYS A C 1
ATOM 2371 O O . LYS A 1 295 ? -5.552 -3.564 -27.625 1.00 73.94 295 LYS A O 1
ATOM 2376 N N . GLN A 1 296 ? -7.356 -2.380 -27.032 1.00 67.19 296 GLN A N 1
ATOM 2377 C CA . GLN A 1 296 ? -7.522 -1.738 -28.331 1.00 67.19 296 GLN A CA 1
ATOM 2378 C C . GLN A 1 296 ? -6.429 -0.694 -28.610 1.00 67.19 296 GLN A C 1
ATOM 2380 O O . GLN A 1 296 ? -5.962 -0.614 -29.742 1.00 67.19 296 GLN A O 1
ATOM 2385 N N . ARG A 1 297 ? -5.994 0.076 -27.604 1.00 70.31 297 ARG A N 1
ATOM 2386 C CA . ARG A 1 297 ? -4.881 1.033 -27.723 1.00 70.31 297 ARG A CA 1
ATOM 2387 C C . ARG A 1 297 ? -3.556 0.323 -27.983 1.00 70.31 297 ARG A C 1
ATOM 2389 O O . ARG A 1 297 ? -2.905 0.658 -28.961 1.00 70.31 297 ARG A O 1
ATOM 2396 N N . ALA A 1 298 ? -3.236 -0.719 -27.218 1.00 65.69 298 ALA A N 1
ATOM 2397 C CA . ALA A 1 298 ? -2.038 -1.533 -27.433 1.00 65.69 298 ALA A CA 1
ATOM 2398 C C . ALA A 1 298 ? -2.028 -2.188 -28.828 1.00 65.69 298 ALA A C 1
ATOM 2400 O O . ALA A 1 298 ? -1.007 -2.219 -29.503 1.00 65.69 298 ALA A O 1
ATOM 2401 N N . GLN A 1 299 ? -3.187 -2.650 -29.314 1.00 62.50 299 GLN A N 1
ATOM 2402 C CA . GLN A 1 299 ? -3.323 -3.159 -30.686 1.00 62.50 299 GLN A CA 1
ATOM 2403 C C . GLN A 1 299 ? -3.230 -2.083 -31.778 1.00 62.50 299 GLN A C 1
ATOM 2405 O O . GLN A 1 299 ? -3.063 -2.440 -32.943 1.00 62.50 299 GLN A O 1
ATOM 2410 N N . ASN A 1 300 ? -3.410 -0.808 -31.433 1.00 59.22 300 ASN A N 1
ATOM 2411 C CA . ASN A 1 300 ? -3.330 0.320 -32.359 1.00 59.22 300 ASN A CA 1
ATOM 2412 C C . ASN A 1 300 ? -1.971 1.044 -32.300 1.00 59.22 300 ASN A C 1
ATOM 2414 O O . ASN A 1 300 ? -1.679 1.797 -33.223 1.00 59.22 300 ASN A O 1
ATOM 2418 N N . GLU A 1 301 ? -1.148 0.838 -31.263 1.00 57.34 301 GLU A N 1
ATOM 2419 C CA . GLU A 1 301 ? 0.206 1.415 -31.163 1.00 57.34 301 GLU A CA 1
ATOM 2420 C C . GLU A 1 301 ? 1.205 0.749 -32.128 1.00 57.34 301 GLU A C 1
ATOM 2422 O O . GLU A 1 301 ? 2.099 1.421 -32.637 1.00 57.34 301 GLU A O 1
ATOM 2427 N N . GLU A 1 302 ? 0.992 -0.517 -32.501 1.00 59.53 302 GLU A N 1
ATOM 2428 C CA . GLU A 1 302 ? 1.684 -1.162 -33.626 1.00 59.53 302 GLU A CA 1
ATOM 2429 C C . GLU A 1 302 ? 0.783 -1.186 -34.872 1.00 59.53 302 GLU A C 1
ATOM 2431 O O . GLU A 1 302 ? 0.139 -2.189 -35.191 1.00 59.53 302 GLU A O 1
ATOM 2436 N N . VAL A 1 303 ? 0.732 -0.079 -35.623 1.00 59.81 303 VAL A N 1
ATOM 2437 C CA . VAL A 1 303 ? 0.110 -0.069 -36.961 1.00 59.81 303 VAL A CA 1
ATOM 2438 C C . VAL A 1 303 ? 1.016 -0.828 -37.934 1.00 59.81 303 VAL A C 1
ATOM 2440 O O . VAL A 1 303 ? 1.770 -0.244 -38.711 1.00 59.81 303 VAL A O 1
ATOM 2443 N N . ARG A 1 304 ? 0.952 -2.162 -37.894 1.00 70.69 304 ARG A N 1
ATOM 2444 C CA . ARG A 1 304 ? 1.605 -3.031 -38.874 1.00 70.69 304 ARG A CA 1
ATOM 2445 C C . ARG A 1 304 ? 0.621 -3.336 -39.995 1.00 70.69 304 ARG A C 1
ATOM 2447 O O . ARG A 1 304 ? -0.371 -4.036 -39.787 1.00 70.69 304 ARG A O 1
ATOM 2454 N N . TRP A 1 305 ? 0.892 -2.815 -41.188 1.00 85.44 305 TRP A N 1
ATOM 2455 C CA . TRP A 1 305 ? 0.167 -3.219 -42.389 1.00 85.44 305 TRP A CA 1
ATOM 2456 C C . TRP A 1 305 ? 0.320 -4.734 -42.571 1.00 85.44 305 TRP A C 1
ATOM 2458 O O . TRP A 1 305 ? 1.440 -5.229 -42.675 1.00 85.44 305 TRP A O 1
ATOM 2468 N N . GLN A 1 306 ? -0.789 -5.474 -42.527 1.00 87.12 306 GLN A N 1
ATOM 2469 C CA . GLN A 1 306 ? -0.755 -6.932 -42.631 1.00 87.12 306 GLN A CA 1
ATOM 2470 C C . GLN A 1 306 ? -0.699 -7.356 -44.095 1.00 87.12 306 GLN A C 1
ATOM 2472 O O . GLN A 1 306 ? -1.472 -6.845 -44.912 1.00 87.12 306 GLN A O 1
ATOM 2477 N N . ASP A 1 307 ? 0.178 -8.304 -44.410 1.00 85.31 307 ASP A N 1
ATOM 2478 C CA . ASP A 1 307 ? 0.230 -8.893 -45.740 1.00 85.31 307 ASP A CA 1
ATOM 2479 C C . ASP A 1 307 ? -0.951 -9.870 -45.944 1.00 85.31 307 ASP A C 1
ATOM 2481 O O . ASP A 1 307 ? -1.242 -10.682 -45.056 1.00 85.31 307 ASP A O 1
ATOM 2485 N N . PRO A 1 308 ? -1.673 -9.804 -47.080 1.00 86.06 308 PRO A N 1
ATOM 2486 C CA . PRO A 1 308 ? -2.704 -10.772 -47.451 1.00 86.06 308 PRO A CA 1
ATOM 2487 C C . PRO A 1 308 ? -2.267 -12.241 -47.424 1.00 86.06 308 PRO A C 1
ATOM 2489 O O . PRO A 1 308 ? -3.127 -13.114 -47.264 1.00 86.06 308 PRO A O 1
ATOM 2492 N N . GLU A 1 309 ? -0.980 -12.543 -47.568 1.00 83.19 309 GLU A N 1
ATOM 2493 C CA . GLU A 1 309 ? -0.453 -13.909 -47.503 1.00 83.19 309 GLU A CA 1
ATOM 2494 C C . GLU A 1 309 ? -0.405 -14.454 -46.066 1.00 83.19 309 GLU A C 1
ATOM 2496 O O . GLU A 1 309 ? -0.705 -15.629 -45.845 1.00 83.19 309 GLU A O 1
ATOM 2501 N N . ASP A 1 310 ? -0.185 -13.584 -45.078 1.00 84.62 310 ASP A N 1
ATOM 2502 C CA . ASP A 1 310 ? -0.009 -13.952 -43.666 1.00 84.62 310 ASP A CA 1
ATOM 2503 C C . ASP A 1 310 ? -1.330 -14.165 -42.906 1.00 84.62 310 ASP A C 1
ATOM 2505 O O . ASP A 1 310 ? -1.345 -14.661 -41.776 1.00 84.62 310 ASP A O 1
ATOM 2509 N N . VAL A 1 311 ? -2.467 -13.770 -43.491 1.00 87.19 311 VAL A N 1
ATOM 2510 C CA . VAL A 1 311 ? -3.768 -13.768 -42.807 1.00 87.19 311 VAL A CA 1
ATOM 2511 C C . VAL A 1 311 ? -4.713 -14.809 -43.388 1.00 87.19 311 VAL A C 1
ATOM 2513 O O . VAL A 1 311 ? -5.153 -14.718 -44.532 1.00 87.19 311 VAL A O 1
ATOM 2516 N N . SER A 1 312 ? -5.107 -15.778 -42.569 1.00 88.56 312 SER A N 1
ATOM 2517 C CA . SER A 1 312 ? -6.017 -16.865 -42.954 1.00 88.56 312 SER A CA 1
ATOM 2518 C C . SER A 1 312 ? -7.487 -16.623 -42.581 1.00 88.56 312 SER A C 1
ATOM 2520 O O . SER A 1 312 ? -8.354 -17.324 -43.095 1.00 88.56 312 SER A O 1
ATOM 2522 N N . HIS A 1 313 ? -7.795 -15.618 -41.751 1.00 91.00 313 HIS A N 1
ATOM 2523 C CA . HIS A 1 313 ? -9.136 -15.378 -41.191 1.00 91.00 313 HIS A CA 1
ATOM 2524 C C . HIS A 1 313 ? -9.465 -13.882 -41.153 1.00 91.00 313 HIS A C 1
ATOM 2526 O O . HIS A 1 313 ? -8.573 -13.055 -40.967 1.00 91.00 313 HIS A O 1
ATOM 2532 N N . CYS A 1 314 ? -10.741 -13.513 -41.286 1.00 90.62 314 CYS A N 1
ATOM 2533 C CA . CYS A 1 314 ? -11.172 -12.124 -41.132 1.00 90.62 314 CYS A CA 1
ATOM 2534 C C . CYS A 1 314 ? -10.941 -11.619 -39.698 1.00 90.62 314 CYS A C 1
ATOM 2536 O O . CYS A 1 314 ? -11.397 -12.237 -38.741 1.00 90.62 314 CYS A O 1
ATOM 2538 N N . ALA A 1 315 ? -10.341 -10.436 -39.543 1.00 87.56 315 ALA A N 1
ATOM 2539 C CA . ALA A 1 315 ? -10.047 -9.857 -38.230 1.00 87.56 315 ALA A CA 1
ATOM 2540 C C . ALA A 1 315 ? -11.277 -9.392 -37.410 1.00 87.56 315 ALA A C 1
ATOM 2542 O O . ALA A 1 315 ? -11.098 -8.904 -36.297 1.00 87.56 315 ALA A O 1
ATOM 2543 N N . SER A 1 316 ? -12.505 -9.496 -37.941 1.00 86.94 316 SER A N 1
ATOM 2544 C CA . SER A 1 316 ? -13.740 -9.114 -37.229 1.00 86.94 316 SER A CA 1
ATOM 2545 C C . SER A 1 316 ? -14.684 -10.289 -36.985 1.00 86.94 316 SER A C 1
ATOM 2547 O O . SER A 1 316 ? -15.107 -10.479 -35.851 1.00 86.94 316 SER A O 1
ATOM 2549 N N . CYS A 1 317 ? -15.037 -11.050 -38.022 1.00 87.69 317 CYS A N 1
ATOM 2550 C CA . CYS A 1 317 ? -15.981 -12.168 -37.915 1.00 87.69 317 CYS A CA 1
ATOM 2551 C C . CYS A 1 317 ? -15.303 -13.544 -37.849 1.00 87.69 317 CYS A C 1
ATOM 2553 O O . CYS A 1 317 ? -15.997 -14.550 -37.770 1.00 87.69 317 CYS A O 1
ATOM 2555 N N . GLU A 1 318 ? -13.966 -13.588 -37.910 1.00 88.56 318 GLU A N 1
ATOM 2556 C CA . GLU A 1 318 ? -13.140 -14.806 -37.858 1.00 88.56 318 GLU A CA 1
ATOM 2557 C C . GLU A 1 318 ? -13.384 -15.815 -38.999 1.00 88.56 318 GLU A C 1
ATOM 2559 O O . GLU A 1 318 ? -12.770 -16.880 -39.023 1.00 88.56 318 GLU A O 1
ATOM 2564 N N . THR A 1 319 ? -14.199 -15.473 -40.006 1.00 89.06 319 THR A N 1
ATOM 2565 C CA . THR A 1 319 ? -14.425 -16.311 -41.193 1.00 89.06 319 THR A CA 1
ATOM 2566 C C . THR A 1 319 ? -13.116 -16.587 -41.935 1.00 89.06 319 THR A C 1
ATOM 2568 O O . THR A 1 319 ? -12.386 -15.656 -42.290 1.00 89.06 319 THR A O 1
ATOM 2571 N N . THR A 1 320 ? -12.828 -17.863 -42.196 1.00 90.75 320 THR A N 1
ATOM 2572 C CA . THR A 1 320 ? -11.631 -18.312 -42.919 1.00 90.75 320 THR A CA 1
ATOM 2573 C C . THR A 1 320 ? -11.683 -17.893 -44.387 1.00 90.75 320 THR A C 1
ATOM 2575 O O . THR A 1 320 ? -12.691 -18.084 -45.070 1.00 90.75 320 THR A O 1
ATOM 2578 N N . PHE A 1 321 ? -10.587 -17.334 -44.896 1.00 90.00 321 PHE A N 1
ATOM 2579 C CA . PHE A 1 321 ? -10.476 -16.981 -46.307 1.00 90.00 321 PHE A CA 1
ATOM 2580 C C . PHE A 1 321 ? -10.243 -18.233 -47.173 1.00 90.00 321 PHE A C 1
ATOM 2582 O O . PHE A 1 321 ? -9.499 -19.125 -46.761 1.00 90.00 321 PHE A O 1
ATOM 2589 N N . PRO A 1 322 ? -10.816 -18.303 -48.390 1.00 85.81 322 PRO A N 1
ATOM 2590 C CA . PRO A 1 322 ? -10.544 -19.391 -49.329 1.00 85.81 322 PRO A CA 1
ATOM 2591 C C . PRO A 1 322 ? -9.044 -19.528 -49.637 1.00 85.81 322 PRO A C 1
ATOM 2593 O O . PRO A 1 322 ? -8.327 -18.531 -49.699 1.00 85.81 322 PRO A O 1
ATOM 2596 N N . ALA A 1 323 ? -8.558 -20.748 -49.867 1.00 81.69 323 ALA A N 1
ATOM 2597 C CA . ALA A 1 323 ? -7.158 -20.971 -50.232 1.00 81.69 323 ALA A CA 1
ATOM 2598 C C . ALA A 1 323 ? -6.854 -20.516 -51.677 1.00 81.69 323 ALA A C 1
ATOM 2600 O O . ALA A 1 323 ? -7.713 -20.562 -52.562 1.00 81.69 323 ALA A O 1
ATOM 2601 N N . GLY A 1 324 ? -5.608 -20.104 -51.928 1.00 79.19 324 GLY A N 1
ATOM 2602 C CA . GLY A 1 324 ? -5.124 -19.699 -53.252 1.00 79.19 324 GLY A CA 1
ATOM 2603 C C . GLY A 1 324 ? -5.579 -18.306 -53.714 1.00 79.19 324 GLY A C 1
ATOM 2604 O O . GLY A 1 324 ? -6.078 -17.486 -52.940 1.00 79.19 324 GLY A O 1
ATOM 2605 N N . ASN A 1 325 ? -5.415 -18.032 -55.013 1.00 76.69 325 ASN A N 1
ATOM 2606 C CA . ASN A 1 325 ? -5.627 -16.704 -55.614 1.00 76.69 325 ASN A CA 1
ATOM 2607 C C . ASN A 1 325 ? -7.057 -16.154 -55.458 1.00 76.69 325 ASN A C 1
ATOM 2609 O O . ASN A 1 325 ? -7.257 -14.939 -55.489 1.00 76.69 325 ASN A O 1
ATOM 2613 N N . ALA A 1 326 ? -8.053 -17.029 -55.283 1.00 76.00 326 ALA A N 1
ATOM 2614 C CA . ALA A 1 326 ? -9.438 -16.628 -55.047 1.00 76.00 326 ALA A CA 1
ATOM 2615 C C . ALA A 1 326 ? -9.617 -15.952 -53.676 1.00 76.00 326 ALA A C 1
ATOM 2617 O O . ALA A 1 326 ? -10.333 -14.958 -53.574 1.00 76.00 326 ALA A O 1
ATOM 2618 N N . GLY A 1 327 ? -8.925 -16.432 -52.638 1.00 76.62 327 GLY A N 1
ATOM 2619 C CA . GLY A 1 327 ? -8.951 -15.808 -51.315 1.00 76.62 327 GLY A CA 1
ATOM 2620 C C . GLY A 1 327 ? -8.164 -14.509 -51.248 1.00 76.62 327 GLY A C 1
ATOM 2621 O O . GLY A 1 327 ? -8.601 -13.577 -50.581 1.00 76.62 327 GLY A O 1
ATOM 2622 N N . LEU A 1 328 ? -7.051 -14.407 -51.980 1.00 77.62 328 LEU A N 1
ATOM 2623 C CA . LEU A 1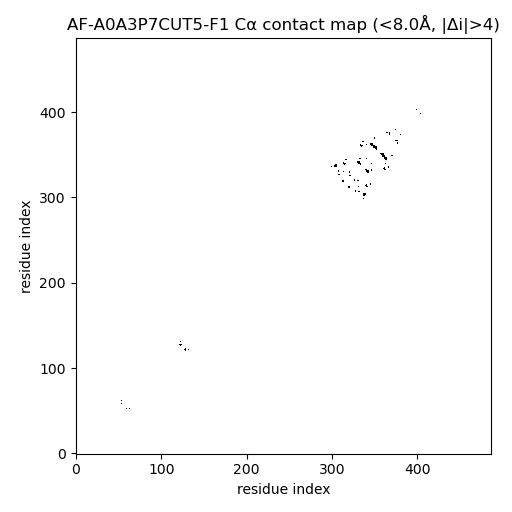 328 ? -6.219 -13.198 -52.005 1.00 77.62 328 LEU A CA 1
ATOM 2624 C C . LEU A 1 328 ? -7.005 -11.960 -52.473 1.00 77.62 328 LEU A C 1
ATOM 2626 O O . LEU A 1 328 ? -6.814 -10.871 -51.946 1.00 77.62 328 LEU A O 1
ATOM 2630 N N . ARG A 1 329 ? -7.952 -12.135 -53.407 1.00 80.31 329 ARG A N 1
ATOM 2631 C CA . ARG A 1 329 ? -8.817 -11.053 -53.915 1.00 80.31 329 ARG A CA 1
ATOM 2632 C C . ARG A 1 329 ? -9.902 -10.595 -52.937 1.00 80.31 329 ARG A C 1
ATOM 2634 O O . ARG A 1 329 ? -10.450 -9.513 -53.116 1.00 80.31 329 ARG A O 1
ATOM 2641 N N . LEU A 1 330 ? -10.230 -11.411 -51.936 1.00 82.50 330 LEU A N 1
ATOM 2642 C CA . LEU A 1 330 ? -11.252 -11.113 -50.925 1.00 82.50 330 LEU A CA 1
ATOM 2643 C C . LEU A 1 330 ? -10.658 -10.460 -49.669 1.00 82.50 330 LEU A C 1
ATOM 2645 O O . LEU A 1 330 ? -11.394 -9.886 -48.868 1.00 82.50 330 LEU A O 1
ATOM 2649 N N . LYS A 1 331 ? -9.334 -10.538 -49.500 1.00 90.31 331 LYS A N 1
ATOM 2650 C CA . LYS A 1 331 ? -8.591 -9.961 -48.378 1.00 90.31 331 LYS A CA 1
ATOM 2651 C C . LYS A 1 331 ? -8.307 -8.487 -48.647 1.00 90.31 331 LYS A C 1
ATOM 2653 O O . LYS A 1 331 ? -7.495 -8.158 -49.504 1.00 90.31 331 LYS A O 1
ATOM 2658 N N . THR A 1 332 ? -8.956 -7.592 -47.903 1.00 91.00 332 THR A N 1
ATOM 2659 C CA . THR A 1 332 ? -8.717 -6.143 -48.023 1.00 91.00 332 THR A CA 1
ATOM 2660 C C . THR A 1 332 ? -8.335 -5.537 -46.677 1.00 91.00 332 THR A C 1
ATOM 2662 O O . THR A 1 332 ? -8.969 -5.817 -45.659 1.00 91.00 332 THR A O 1
ATOM 2665 N N . ASN A 1 333 ? -7.304 -4.689 -46.660 1.00 91.81 333 ASN A N 1
ATOM 2666 C CA . ASN A 1 333 ? -6.871 -3.995 -45.449 1.00 91.81 333 ASN A CA 1
ATOM 2667 C C . ASN A 1 333 ? -7.759 -2.784 -45.125 1.00 91.81 333 ASN A C 1
ATOM 2669 O O . ASN A 1 333 ? -8.064 -1.963 -45.996 1.00 91.81 333 ASN A O 1
ATOM 2673 N N . CYS A 1 3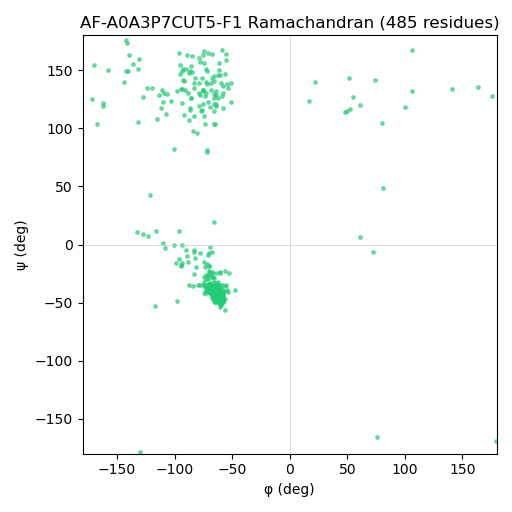34 ? -8.070 -2.604 -43.841 1.00 90.38 334 CYS A N 1
ATOM 2674 C CA . CYS A 1 334 ? -8.603 -1.350 -43.317 1.00 90.38 334 CYS A CA 1
ATOM 2675 C C . CYS A 1 334 ? -7.565 -0.229 -43.466 1.00 90.38 334 CYS A C 1
ATOM 2677 O O . CYS A 1 334 ? -6.432 -0.363 -43.003 1.00 90.38 334 CYS A O 1
ATOM 2679 N N . LYS A 1 335 ? -7.959 0.910 -44.050 1.00 88.69 335 LYS A N 1
ATOM 2680 C CA . LYS A 1 335 ? -7.054 2.052 -44.271 1.00 88.69 335 LYS A CA 1
ATOM 2681 C C . LYS A 1 335 ? -6.657 2.808 -42.998 1.00 88.69 335 LYS A C 1
ATOM 2683 O O . LYS A 1 335 ? -5.768 3.646 -43.070 1.00 88.69 335 LYS A O 1
ATOM 2688 N N . HIS A 1 336 ? -7.284 2.512 -41.857 1.00 83.69 336 HIS A N 1
ATOM 2689 C CA . HIS A 1 336 ? -6.937 3.114 -40.568 1.00 83.69 336 HIS A CA 1
ATOM 2690 C C . HIS A 1 336 ? -6.023 2.226 -39.710 1.00 83.69 336 HIS A C 1
ATOM 2692 O O . HIS A 1 336 ? -5.017 2.712 -39.214 1.00 83.69 336 HIS A O 1
ATOM 2698 N N . CYS A 1 337 ? -6.347 0.936 -39.548 1.00 85.06 337 CYS A N 1
ATOM 2699 C CA . CYS A 1 337 ? -5.605 0.032 -38.655 1.00 85.06 337 CYS A CA 1
ATOM 2700 C C . CYS A 1 337 ? -4.737 -1.017 -39.370 1.00 85.06 337 CYS A C 1
ATOM 2702 O O . CYS A 1 337 ? -4.082 -1.810 -38.705 1.00 85.06 337 CYS A O 1
ATOM 2704 N N . GLY A 1 338 ? -4.756 -1.089 -40.707 1.00 87.56 338 GLY A N 1
ATOM 2705 C CA . GLY A 1 338 ? -3.886 -1.978 -41.491 1.00 87.56 338 GLY A CA 1
ATOM 2706 C C . GLY A 1 338 ? -4.222 -3.478 -41.444 1.00 87.56 338 GLY A C 1
ATOM 2707 O O . GLY A 1 338 ? -3.627 -4.242 -42.202 1.00 87.56 338 GLY A O 1
ATOM 2708 N N . LYS A 1 339 ? -5.184 -3.913 -40.616 1.00 89.50 339 LYS A N 1
ATOM 2709 C CA . LYS A 1 339 ? -5.646 -5.314 -40.518 1.00 89.50 339 LYS A CA 1
ATOM 2710 C C . LYS A 1 339 ? -6.521 -5.730 -41.705 1.00 89.50 339 LYS A C 1
ATOM 2712 O O . LYS A 1 339 ? -7.163 -4.875 -42.318 1.00 89.50 339 LYS A O 1
ATOM 2717 N N . ILE A 1 340 ? -6.581 -7.032 -41.991 1.00 91.31 340 ILE A N 1
ATOM 2718 C CA . ILE A 1 340 ? -7.318 -7.606 -43.133 1.00 91.31 340 ILE A CA 1
ATOM 2719 C C . ILE A 1 340 ? -8.731 -8.064 -42.748 1.00 91.31 340 ILE A C 1
ATOM 2721 O O . ILE A 1 340 ? -8.939 -8.767 -41.756 1.00 91.31 340 ILE A O 1
ATOM 2725 N N . PHE A 1 341 ? -9.709 -7.704 -43.580 1.00 92.88 341 PHE A N 1
ATOM 2726 C CA . PHE A 1 341 ? -11.127 -8.005 -43.388 1.00 92.88 341 PHE A CA 1
ATOM 2727 C C . PHE A 1 341 ? -11.756 -8.601 -44.655 1.00 92.88 341 PHE A C 1
ATOM 2729 O O . PHE A 1 341 ? -11.220 -8.445 -45.755 1.00 92.88 341 PHE A O 1
ATOM 2736 N N . CYS A 1 342 ? -12.889 -9.293 -44.490 1.00 91.69 342 CYS A N 1
ATOM 2737 C CA . CYS A 1 342 ? -13.738 -9.684 -45.612 1.00 91.69 342 CYS A CA 1
ATOM 2738 C C . CYS A 1 342 ? -14.540 -8.471 -46.132 1.00 91.69 342 CYS A C 1
ATOM 2740 O O . CYS A 1 342 ? -14.667 -7.476 -45.409 1.00 91.69 342 CYS A O 1
ATOM 2742 N N . PRO A 1 343 ? -15.110 -8.545 -47.350 1.00 89.62 343 PRO A N 1
ATOM 2743 C CA . PRO A 1 343 ? -15.885 -7.446 -47.931 1.00 89.62 343 PRO A CA 1
ATOM 2744 C C . PRO A 1 343 ? -17.057 -6.986 -47.055 1.00 89.62 343 PRO A C 1
ATOM 2746 O O . PRO A 1 343 ? -17.312 -5.788 -46.956 1.00 89.62 343 PRO A O 1
ATOM 2749 N N . ASP A 1 344 ? -17.717 -7.916 -46.359 1.00 89.00 344 ASP A N 1
ATOM 2750 C CA . ASP A 1 344 ? -18.868 -7.607 -45.503 1.00 89.00 344 ASP A CA 1
ATOM 2751 C C . ASP A 1 344 ? -18.461 -6.764 -44.280 1.00 89.00 344 ASP A C 1
ATOM 2753 O O . ASP A 1 344 ? -19.092 -5.751 -43.967 1.00 89.00 344 ASP A O 1
ATOM 2757 N N . CYS A 1 345 ? -17.349 -7.133 -43.631 1.00 89.25 345 CYS A N 1
ATOM 2758 C CA . CYS A 1 345 ? -16.787 -6.425 -42.474 1.00 89.25 345 CYS A CA 1
ATOM 2759 C C . CYS A 1 345 ? -16.005 -5.150 -42.847 1.00 89.25 345 CYS A C 1
ATOM 2761 O O . CYS A 1 345 ? -15.590 -4.400 -41.959 1.00 89.25 345 CYS A O 1
ATOM 2763 N N . LEU A 1 346 ? -15.784 -4.904 -44.143 1.00 91.06 346 LEU A N 1
ATOM 2764 C CA . LEU A 1 346 ? -15.112 -3.718 -44.684 1.00 91.06 346 LEU A CA 1
ATOM 2765 C C . LEU A 1 346 ? -16.021 -2.944 -45.649 1.00 91.06 346 LEU A C 1
ATOM 2767 O O . LEU A 1 346 ? -15.596 -2.491 -46.709 1.00 91.06 346 LEU A O 1
ATOM 2771 N N . SER A 1 347 ? -17.286 -2.790 -45.276 1.00 86.81 347 SER A N 1
ATOM 2772 C CA . SER A 1 347 ? -18.308 -2.123 -46.089 1.00 86.81 347 SER A CA 1
ATOM 2773 C C . SER A 1 347 ? -18.389 -0.607 -45.862 1.00 86.81 347 SER A C 1
ATOM 2775 O O . SER A 1 347 ? -18.977 0.115 -46.670 1.00 86.81 347 SER A O 1
ATOM 2777 N N . LYS A 1 348 ? -17.792 -0.095 -44.778 1.00 86.25 348 LYS A N 1
ATOM 2778 C CA . LYS A 1 348 ? -17.913 1.310 -44.367 1.00 86.25 348 LYS A CA 1
ATOM 2779 C C . LYS A 1 348 ? -16.800 2.188 -44.927 1.00 86.25 348 LYS A C 1
ATOM 2781 O O . LYS A 1 348 ? -15.631 1.807 -44.967 1.00 86.25 348 LYS A O 1
ATOM 2786 N N . GLN A 1 349 ? -17.174 3.404 -45.317 1.00 87.50 349 GLN A N 1
ATOM 2787 C CA . GLN A 1 349 ? -16.272 4.403 -45.887 1.00 87.50 349 GLN A CA 1
ATOM 2788 C C . GLN A 1 349 ? -16.256 5.656 -45.020 1.00 87.50 349 GLN A C 1
ATOM 2790 O O . GLN A 1 349 ? -17.309 6.151 -44.628 1.00 87.50 349 GLN A O 1
ATOM 2795 N N . VAL A 1 350 ? -15.064 6.183 -44.750 1.00 84.31 350 VAL A N 1
ATOM 2796 C CA . VAL A 1 350 ? -14.907 7.488 -44.098 1.00 84.31 350 VAL A CA 1
ATOM 2797 C C . VAL A 1 350 ? -14.881 8.567 -45.182 1.00 84.31 350 VAL A C 1
ATOM 2799 O O . VAL A 1 350 ? -14.137 8.411 -46.162 1.00 84.31 350 VAL A O 1
ATOM 2802 N N . PRO A 1 351 ? -15.680 9.643 -45.044 1.00 79.75 351 PRO A N 1
ATOM 2803 C CA . PRO A 1 351 ? -15.672 10.741 -45.996 1.00 79.75 351 PRO A CA 1
ATOM 2804 C C . PRO A 1 351 ? -14.292 11.418 -46.056 1.00 79.75 351 PRO A C 1
ATOM 2806 O O . PRO A 1 351 ? -13.551 11.427 -45.069 1.00 79.75 351 PRO A O 1
ATOM 2809 N N . PRO A 1 352 ? -13.928 11.982 -47.217 1.00 77.62 352 PRO A N 1
ATOM 2810 C CA . PRO A 1 352 ? -12.628 12.602 -47.415 1.00 77.62 352 PRO A CA 1
ATOM 2811 C C . PRO A 1 352 ? -12.419 13.802 -46.483 1.00 77.62 352 PRO A C 1
ATOM 2813 O O . PRO A 1 352 ? -13.207 14.745 -46.458 1.00 77.62 352 PRO A O 1
ATOM 2816 N N . GLN A 1 353 ? -11.323 13.779 -45.726 1.00 64.81 353 GLN A N 1
ATOM 2817 C CA . GLN A 1 353 ? -10.839 14.931 -44.969 1.00 64.81 353 GLN A CA 1
ATOM 2818 C C . GLN A 1 353 ? -10.075 15.839 -45.952 1.00 64.81 353 GLN A C 1
ATOM 2820 O O . GLN A 1 353 ? -8.919 15.569 -46.289 1.00 64.81 353 GLN A O 1
ATOM 2825 N N . GLY A 1 354 ? -10.743 16.857 -46.503 1.00 64.94 354 GLY A N 1
ATOM 2826 C CA . GLY A 1 354 ? -10.144 17.885 -47.373 1.00 64.94 354 GLY A CA 1
ATOM 2827 C C . GLY A 1 354 ? -10.475 17.795 -48.876 1.00 64.94 354 GLY A C 1
ATOM 2828 O O . GLY A 1 354 ? -10.985 16.800 -49.376 1.00 64.94 354 GLY A O 1
ATOM 2829 N N . GLN A 1 355 ? -10.148 18.860 -49.623 1.00 60.25 355 GLN A N 1
ATOM 2830 C CA . GLN A 1 355 ? -10.551 19.079 -51.029 1.00 60.25 355 GLN A CA 1
ATOM 2831 C C . GLN A 1 355 ? -9.930 18.116 -52.069 1.00 60.25 355 GLN A C 1
ATOM 2833 O O . GLN A 1 355 ? -10.289 18.182 -53.242 1.00 60.25 355 GLN A O 1
ATOM 2838 N N . ARG A 1 356 ? -8.988 17.239 -51.683 1.00 58.78 356 ARG A N 1
ATOM 2839 C CA . ARG A 1 356 ? -8.282 16.316 -52.603 1.00 58.78 356 ARG A CA 1
ATOM 2840 C C . ARG A 1 356 ? -8.192 14.859 -52.125 1.00 58.78 356 ARG A C 1
ATOM 2842 O O . ARG A 1 356 ? -7.452 14.082 -52.726 1.00 58.78 356 ARG A O 1
ATOM 2849 N N . SER A 1 357 ? -8.903 14.457 -51.071 1.00 68.88 357 SER A N 1
ATOM 2850 C CA . SER A 1 357 ? -8.867 13.067 -50.593 1.00 68.88 357 SER A CA 1
ATOM 2851 C C . SER A 1 357 ? -9.996 12.223 -51.200 1.00 68.88 357 SER A C 1
ATOM 2853 O O . SER A 1 357 ? -11.062 12.722 -51.554 1.00 68.88 357 SER A O 1
ATOM 2855 N N . LYS A 1 358 ? -9.732 10.925 -51.384 1.00 76.81 358 LYS A N 1
ATOM 2856 C CA . LYS A 1 358 ? -10.728 9.925 -51.799 1.00 76.81 358 LYS A CA 1
ATOM 2857 C C . LYS A 1 358 ? -11.330 9.267 -50.549 1.00 76.81 358 LYS A C 1
ATOM 2859 O O . LYS A 1 358 ? -10.622 9.175 -49.545 1.00 76.81 358 LYS A O 1
ATOM 2864 N N . PRO A 1 359 ? -12.586 8.789 -50.594 1.00 81.81 359 PRO A N 1
ATOM 2865 C CA . PRO A 1 359 ? -13.166 8.037 -49.486 1.00 81.81 359 PRO A CA 1
ATOM 2866 C C . PRO A 1 359 ? -12.341 6.776 -49.200 1.00 81.81 359 PRO A C 1
ATOM 2868 O O . PRO A 1 359 ? -11.864 6.105 -50.120 1.00 81.81 359 PRO A O 1
ATOM 2871 N N . ALA A 1 360 ? -12.147 6.475 -47.917 1.00 86.06 360 ALA A N 1
ATOM 2872 C CA . ALA A 1 360 ? -11.295 5.381 -47.464 1.00 86.06 360 ALA A CA 1
ATOM 2873 C C . ALA A 1 360 ? -12.126 4.286 -46.787 1.00 86.06 360 ALA A C 1
ATOM 2875 O O . ALA A 1 360 ? -12.902 4.570 -45.875 1.00 86.06 360 ALA A O 1
ATOM 2876 N N . LEU A 1 361 ? -11.936 3.035 -47.217 1.00 90.44 361 LEU A N 1
ATOM 2877 C CA . LEU A 1 361 ? -12.570 1.868 -46.602 1.00 90.44 361 LEU A CA 1
ATOM 2878 C C . LEU A 1 361 ? -11.924 1.556 -45.251 1.00 90.44 361 LEU A C 1
ATOM 2880 O O . LEU A 1 361 ? -10.701 1.411 -45.141 1.00 90.44 361 LEU A O 1
ATOM 2884 N N . VAL A 1 362 ? -12.756 1.430 -44.224 1.00 89.56 362 VAL A N 1
ATOM 2885 C CA . VAL A 1 362 ? -12.328 1.124 -42.859 1.00 89.56 362 VAL A CA 1
ATOM 2886 C C . VAL A 1 362 ? -13.238 0.065 -42.245 1.00 89.56 362 VAL A C 1
ATOM 2888 O O . VAL A 1 362 ? -14.389 -0.089 -42.650 1.00 89.56 362 VAL A O 1
ATOM 2891 N N . CYS A 1 363 ? -12.731 -0.676 -41.259 1.00 89.19 363 CYS A N 1
ATOM 2892 C CA . CYS A 1 363 ? -13.559 -1.629 -40.526 1.00 89.19 363 CYS A CA 1
ATOM 2893 C C . CYS A 1 363 ? -14.558 -0.908 -39.612 1.00 89.19 363 CYS A C 1
ATOM 2895 O O . CYS A 1 363 ? -14.402 0.276 -39.297 1.00 89.19 363 CYS A O 1
ATOM 2897 N N . ASP A 1 364 ? -15.561 -1.644 -39.140 1.00 85.19 364 ASP A N 1
ATOM 2898 C CA . ASP A 1 364 ? -16.645 -1.110 -38.313 1.00 85.19 364 ASP A CA 1
ATOM 2899 C C . ASP A 1 364 ? -16.172 -0.355 -37.069 1.00 85.19 364 ASP A C 1
ATOM 2901 O O . ASP A 1 364 ? -16.698 0.713 -36.757 1.00 85.19 364 ASP A O 1
ATOM 2905 N N . LEU A 1 365 ? -15.152 -0.880 -36.394 1.00 82.81 365 LEU A N 1
ATOM 2906 C CA . LEU A 1 365 ? -14.565 -0.261 -35.211 1.00 82.81 365 LEU A CA 1
ATOM 2907 C C . LEU A 1 365 ? -13.882 1.067 -35.560 1.00 82.81 365 LEU A C 1
ATOM 2909 O O . LEU A 1 365 ? -14.149 2.098 -34.945 1.00 82.81 365 LEU A O 1
ATOM 2913 N N . CYS A 1 366 ? -13.046 1.067 -36.597 1.00 84.25 366 CYS A N 1
ATOM 2914 C CA . CYS A 1 366 ? -12.347 2.263 -37.056 1.00 84.25 366 CYS A CA 1
ATOM 2915 C C . CYS A 1 366 ? -13.312 3.332 -37.585 1.00 84.25 366 CYS A C 1
ATOM 2917 O O . CYS A 1 366 ? -13.078 4.516 -37.369 1.00 84.25 366 CYS A O 1
ATOM 2919 N N . HIS A 1 367 ? -14.422 2.937 -38.212 1.00 86.62 367 HIS A N 1
ATOM 2920 C CA . HIS A 1 367 ? -15.460 3.876 -38.630 1.00 86.62 367 HIS A CA 1
ATOM 2921 C C . HIS A 1 367 ? -16.061 4.629 -37.436 1.00 86.62 367 HIS A C 1
ATOM 2923 O O . HIS A 1 367 ? -16.264 5.835 -37.515 1.00 86.62 367 HIS A O 1
ATOM 2929 N N . THR A 1 368 ? -16.325 3.942 -36.318 1.00 82.44 368 THR A N 1
ATOM 2930 C CA . THR A 1 368 ? -16.864 4.591 -35.107 1.00 82.44 368 THR A CA 1
ATOM 2931 C C . THR A 1 368 ? -15.868 5.503 -34.400 1.00 82.44 368 THR A C 1
ATOM 2933 O O . THR A 1 368 ? -16.286 6.420 -33.707 1.00 82.44 368 THR A O 1
ATOM 2936 N N . LEU A 1 369 ? -14.564 5.278 -34.588 1.00 78.31 369 LEU A N 1
ATOM 2937 C CA . LEU A 1 369 ? -13.519 6.158 -34.060 1.00 78.31 369 LEU A CA 1
ATOM 2938 C C . LEU A 1 369 ? -13.312 7.408 -34.924 1.00 78.31 369 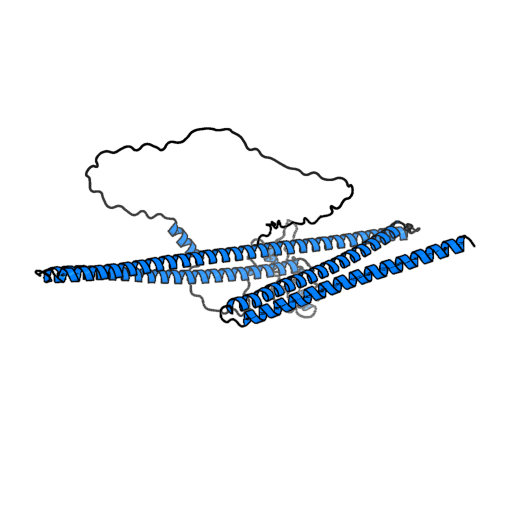LEU A C 1
ATOM 2940 O O . LEU A 1 369 ? -12.976 8.463 -34.401 1.00 78.31 369 LEU A O 1
ATOM 2944 N N . LEU A 1 370 ? -13.467 7.280 -36.244 1.00 79.12 370 LEU A N 1
ATOM 2945 C CA . LEU A 1 370 ? -13.146 8.340 -37.204 1.00 79.12 370 LEU A CA 1
ATOM 2946 C C . LEU A 1 370 ? -14.344 9.221 -37.586 1.00 79.12 370 LEU A C 1
ATOM 2948 O O . LEU A 1 370 ? -14.145 10.309 -38.123 1.00 79.12 370 LEU A O 1
ATOM 2952 N N . VAL A 1 371 ? -15.576 8.766 -37.340 1.00 79.44 371 VAL A N 1
ATOM 2953 C CA . VAL A 1 371 ? -16.809 9.504 -37.653 1.00 79.44 371 VAL A CA 1
ATOM 2954 C C . VAL A 1 371 ? -17.540 9.850 -36.356 1.00 79.44 371 VAL A C 1
ATOM 2956 O O . VAL A 1 371 ? -18.153 8.981 -35.743 1.00 79.44 371 VAL A O 1
ATOM 2959 N N . ASN A 1 372 ? -17.522 11.132 -35.971 1.00 64.81 372 ASN A N 1
ATOM 2960 C CA . ASN A 1 372 ? -18.092 11.629 -34.706 1.00 64.81 372 ASN A CA 1
ATOM 2961 C C . ASN A 1 372 ? -19.607 11.389 -34.541 1.00 64.81 372 ASN A C 1
ATOM 2963 O O . ASN A 1 372 ? -20.095 11.348 -33.418 1.00 64.81 372 ASN A O 1
ATOM 2967 N N . GLU A 1 373 ? -20.354 11.226 -35.636 1.00 66.69 373 GLU A N 1
ATOM 2968 C CA . GLU A 1 373 ? -21.807 10.972 -35.615 1.00 66.69 373 GLU A CA 1
ATOM 2969 C C . GLU A 1 373 ? -22.165 9.476 -35.654 1.00 66.69 373 GLU A C 1
ATOM 2971 O O . GLU A 1 373 ? -23.338 9.097 -35.656 1.00 66.69 373 GLU A O 1
ATOM 2976 N N . ALA A 1 374 ? -21.173 8.584 -35.711 1.00 68.00 374 ALA A N 1
ATOM 2977 C CA . ALA A 1 374 ? -21.434 7.155 -35.730 1.00 68.00 374 ALA A CA 1
ATOM 2978 C C . ALA A 1 374 ? -21.834 6.655 -34.332 1.00 68.00 374 ALA A C 1
ATOM 2980 O O . ALA A 1 374 ? -21.150 6.910 -33.344 1.00 68.00 374 ALA A O 1
ATOM 2981 N N . ALA A 1 375 ? -22.920 5.876 -34.256 1.00 61.72 375 ALA A N 1
ATOM 2982 C CA . ALA A 1 375 ? -23.313 5.206 -33.017 1.00 61.72 375 ALA A CA 1
ATOM 2983 C C . ALA A 1 375 ? -22.142 4.362 -32.462 1.00 61.72 375 ALA A C 1
ATOM 2985 O O . ALA A 1 375 ? -21.490 3.669 -33.257 1.00 61.72 375 ALA A O 1
ATOM 2986 N N . PRO A 1 376 ? -21.890 4.373 -31.135 1.00 62.91 376 PRO A N 1
ATOM 2987 C CA . PRO A 1 376 ? -20.756 3.673 -30.538 1.00 62.91 376 PRO A CA 1
ATOM 2988 C C . PRO A 1 376 ? -20.742 2.202 -30.955 1.00 62.91 376 PRO A C 1
ATOM 2990 O O . PRO A 1 376 ? -21.784 1.546 -30.903 1.00 62.91 376 PRO A O 1
ATOM 2993 N N . TYR A 1 377 ? -19.575 1.674 -31.339 1.00 57.97 377 TYR A N 1
ATOM 2994 C CA . TYR A 1 377 ? -19.400 0.297 -31.835 1.00 57.97 377 TYR A CA 1
ATOM 2995 C C . TYR A 1 377 ? -20.086 -0.754 -30.948 1.00 57.97 377 TYR A C 1
ATOM 2997 O O . TYR A 1 377 ? -20.758 -1.660 -31.438 1.00 57.97 377 TYR A O 1
ATOM 3005 N N . PHE A 1 378 ? -20.013 -0.558 -29.632 1.00 55.66 378 PHE A N 1
ATOM 3006 C CA . PHE A 1 378 ? -20.595 -1.436 -28.617 1.00 55.66 378 PHE A CA 1
ATOM 3007 C C . PHE A 1 378 ? -22.133 -1.428 -28.551 1.00 55.66 378 PHE A C 1
ATOM 3009 O O . PHE A 1 378 ? -22.712 -2.256 -27.858 1.00 55.66 378 PHE A O 1
ATOM 3016 N N . SER A 1 379 ? -22.810 -0.544 -29.290 1.00 53.50 379 SER A N 1
ATOM 3017 C CA . SER A 1 379 ? -24.280 -0.449 -29.322 1.00 53.50 379 SER A CA 1
ATOM 3018 C C . SER A 1 379 ? -24.925 -1.327 -30.405 1.00 53.50 379 SER A C 1
ATOM 3020 O O . SER A 1 379 ? -26.147 -1.351 -30.518 1.00 53.50 379 SER A O 1
ATOM 3022 N N . ARG A 1 380 ? -24.129 -1.997 -31.257 1.00 54.75 380 ARG A N 1
ATOM 3023 C CA . ARG A 1 380 ? -24.605 -2.643 -32.500 1.00 54.75 380 ARG A CA 1
ATOM 3024 C C . ARG A 1 380 ? -24.317 -4.148 -32.619 1.00 54.75 380 ARG A C 1
ATOM 3026 O O . ARG A 1 380 ? -24.586 -4.719 -33.670 1.00 54.75 380 ARG A O 1
ATOM 3033 N N . GLY A 1 381 ? -23.803 -4.804 -31.577 1.00 41.28 381 GLY A N 1
ATOM 3034 C CA . GLY A 1 381 ? -23.480 -6.237 -31.608 1.00 41.28 381 GLY A CA 1
ATOM 3035 C C . GLY A 1 381 ? -24.407 -7.090 -30.743 1.00 41.28 381 GLY A C 1
ATOM 3036 O O . GLY A 1 381 ? -24.469 -6.900 -29.531 1.00 41.28 381 GLY A O 1
ATOM 3037 N N . SER A 1 382 ? -25.073 -8.082 -31.344 1.00 42.53 382 SER A N 1
ATOM 3038 C CA . SER A 1 382 ? -25.614 -9.232 -30.615 1.00 42.53 382 SER A CA 1
ATOM 3039 C C . SER A 1 382 ? -24.444 -10.040 -30.051 1.00 42.53 382 SER A C 1
ATOM 3041 O O . SER A 1 382 ? -23.754 -10.751 -30.787 1.00 42.53 382 SER A O 1
ATOM 3043 N N . PHE A 1 383 ? -24.183 -9.922 -28.754 1.00 42.88 383 PHE A N 1
ATOM 3044 C CA . PHE A 1 383 ? -23.206 -10.775 -28.090 1.00 42.88 383 PHE A CA 1
ATOM 3045 C C . PHE A 1 383 ? -23.694 -12.225 -28.153 1.00 42.88 383 PHE A C 1
ATOM 3047 O O . PHE A 1 383 ? -24.776 -12.545 -27.664 1.00 42.88 383 PHE A O 1
ATOM 3054 N N . SER A 1 384 ? -22.900 -13.113 -28.752 1.00 39.78 384 SER A N 1
ATOM 3055 C CA . SER A 1 384 ? -23.129 -14.550 -28.621 1.00 39.78 384 SER A CA 1
ATOM 3056 C C . SER A 1 384 ? -22.916 -14.913 -27.150 1.00 39.78 384 SER A C 1
ATOM 3058 O O . SER A 1 384 ? -21.786 -14.944 -26.662 1.00 39.78 384 SER A O 1
ATOM 3060 N N . ALA A 1 385 ? -24.015 -15.129 -26.427 1.00 34.22 385 ALA A N 1
ATOM 3061 C CA . ALA A 1 385 ? -24.085 -15.357 -24.981 1.00 34.22 385 ALA A CA 1
ATOM 3062 C C . ALA A 1 385 ? -23.421 -16.672 -24.504 1.00 34.22 385 ALA A C 1
ATOM 3064 O O . ALA A 1 385 ? -23.691 -17.145 -23.406 1.00 34.22 385 ALA A O 1
ATOM 3065 N N . ASN A 1 386 ? -22.534 -17.276 -25.299 1.00 38.16 386 ASN A N 1
ATOM 3066 C CA . ASN A 1 386 ? -21.959 -18.595 -25.035 1.00 38.16 386 ASN A CA 1
ATOM 3067 C C . ASN A 1 386 ? -20.591 -18.588 -24.335 1.00 38.16 386 ASN A C 1
ATOM 3069 O O . ASN A 1 386 ? -19.967 -19.639 -24.221 1.00 38.16 386 ASN A O 1
ATOM 3073 N N . LYS A 1 387 ? -20.116 -17.450 -23.811 1.00 39.47 387 LYS A N 1
ATOM 3074 C CA . LYS A 1 387 ? -18.903 -17.421 -22.962 1.00 39.47 387 LYS A CA 1
ATOM 3075 C C . LYS A 1 387 ? -19.050 -16.730 -21.611 1.00 39.47 387 LYS A C 1
ATOM 3077 O O . LYS A 1 387 ? -18.063 -16.596 -20.896 1.00 39.47 387 LYS A O 1
ATOM 3082 N N . ILE A 1 388 ? -20.267 -16.372 -21.207 1.00 37.38 388 ILE A N 1
ATOM 3083 C CA . ILE A 1 388 ? -20.520 -15.880 -19.852 1.00 37.38 388 ILE A CA 1
ATOM 3084 C C . ILE A 1 388 ? -21.726 -16.632 -19.294 1.00 37.38 388 ILE A C 1
ATOM 3086 O O . ILE A 1 388 ? -22.862 -16.376 -19.679 1.00 37.38 388 ILE A O 1
ATOM 3090 N N . LYS A 1 389 ? -21.481 -17.578 -18.381 1.00 34.75 389 LYS A N 1
ATOM 3091 C CA . LYS A 1 389 ? -22.531 -18.165 -17.539 1.00 34.75 389 LYS A CA 1
ATOM 3092 C C . LYS A 1 389 ? -22.951 -17.101 -16.517 1.00 34.75 389 LYS A C 1
ATOM 3094 O O . LYS A 1 389 ? -22.467 -17.086 -15.392 1.00 34.75 389 LYS A O 1
ATOM 3099 N N . LEU A 1 390 ? -23.807 -16.176 -16.937 1.00 36.16 390 LEU A N 1
ATOM 3100 C CA . LEU A 1 390 ? -24.580 -15.329 -16.031 1.00 36.16 390 LEU A CA 1
ATOM 3101 C C . LEU A 1 390 ? -25.941 -16.002 -15.801 1.00 36.16 390 LEU A C 1
ATOM 3103 O O . LEU A 1 390 ? -26.559 -16.456 -16.768 1.00 36.16 390 LEU A O 1
ATOM 3107 N N . PRO A 1 391 ? -26.419 -16.103 -14.550 1.00 35.84 391 PRO A N 1
ATOM 3108 C CA . PRO A 1 391 ? -27.746 -16.626 -14.275 1.00 35.84 391 PRO A CA 1
ATOM 3109 C C . PRO A 1 391 ? -28.790 -15.622 -14.777 1.00 35.84 391 PRO A C 1
ATOM 3111 O O . PRO A 1 391 ? -28.845 -14.478 -14.330 1.00 35.84 391 PRO A O 1
ATOM 3114 N N . VAL A 1 392 ? -29.608 -16.058 -15.733 1.00 41.81 392 VAL A N 1
ATOM 3115 C CA . VAL A 1 392 ? -30.783 -15.324 -16.208 1.00 41.81 392 VAL A CA 1
ATOM 3116 C C . VAL A 1 392 ? -31.924 -15.527 -15.212 1.00 41.81 392 VAL A C 1
ATOM 3118 O O . VAL A 1 392 ? -32.268 -16.661 -14.885 1.00 41.81 392 VAL A O 1
ATOM 3121 N N . SER A 1 393 ? -32.559 -14.436 -14.788 1.00 33.41 393 SER A N 1
ATOM 3122 C CA . SER A 1 393 ? -33.908 -14.448 -14.211 1.00 33.41 393 SER A CA 1
ATOM 3123 C C . SER A 1 393 ? -34.685 -13.202 -14.669 1.00 33.41 393 SER A C 1
ATOM 3125 O O . SER A 1 393 ? -34.062 -12.186 -14.985 1.00 33.41 393 SER A O 1
ATOM 3127 N N . PRO A 1 394 ? -36.020 -13.299 -14.796 1.00 41.22 394 PRO A N 1
ATOM 3128 C CA . PRO A 1 394 ? -36.789 -12.586 -15.809 1.00 41.22 394 PRO A CA 1
ATOM 3129 C C . PRO A 1 394 ? -37.181 -11.165 -15.397 1.00 41.22 394 PRO A C 1
ATOM 3131 O O . PRO A 1 394 ? -37.363 -10.854 -14.223 1.00 41.22 394 PRO A O 1
ATOM 3134 N N . SER A 1 395 ? -37.362 -10.321 -16.412 1.00 37.91 395 SER A N 1
ATOM 3135 C CA . SER A 1 395 ? -37.981 -9.000 -16.300 1.00 37.91 395 SER A CA 1
ATOM 3136 C C . SER A 1 395 ? -39.427 -9.107 -15.793 1.00 37.91 395 SER A C 1
ATOM 3138 O O . SER A 1 395 ? -40.147 -10.030 -16.185 1.00 37.91 395 SER A O 1
ATOM 3140 N N . PRO A 1 396 ? -39.885 -8.125 -15.000 1.00 40.78 396 PRO A N 1
ATOM 3141 C CA . PRO A 1 396 ? -41.111 -7.458 -15.412 1.00 40.78 396 PRO A CA 1
ATOM 3142 C C . PRO A 1 396 ? -41.011 -5.930 -15.358 1.00 40.78 396 PRO A C 1
ATOM 3144 O O . PRO A 1 396 ? -40.284 -5.324 -14.569 1.00 40.78 396 PRO A O 1
ATOM 3147 N N . ALA A 1 397 ? -41.790 -5.329 -16.249 1.00 42.12 397 ALA A N 1
ATOM 3148 C CA . ALA A 1 397 ? -41.959 -3.905 -16.461 1.00 42.12 397 ALA A CA 1
ATOM 3149 C C . ALA A 1 397 ? -42.268 -3.129 -15.169 1.00 42.12 397 ALA A C 1
ATOM 3151 O O . ALA A 1 397 ? -43.276 -3.366 -14.509 1.00 42.12 397 ALA A O 1
ATOM 3152 N N . SER A 1 398 ? -41.430 -2.147 -14.844 1.00 41.84 398 SER A N 1
ATOM 3153 C CA . SER A 1 398 ? -41.786 -0.997 -14.006 1.00 41.84 398 SER A CA 1
ATOM 3154 C C . SER A 1 398 ? -40.804 0.151 -14.295 1.00 41.84 398 SER A C 1
ATOM 3156 O O . SER A 1 398 ? -39.674 -0.124 -14.706 1.00 41.84 398 SER A O 1
ATOM 3158 N N . PRO A 1 399 ? -41.213 1.428 -14.157 1.00 41.69 399 PRO A N 1
ATOM 3159 C CA . PRO A 1 399 ? -40.413 2.563 -14.615 1.00 41.69 399 PRO A CA 1
ATOM 3160 C C . PRO A 1 399 ? -39.079 2.636 -13.869 1.00 41.69 399 PRO A C 1
ATOM 3162 O O . PRO A 1 399 ? -38.989 2.257 -12.692 1.00 41.69 399 PRO A O 1
ATOM 3165 N N . SER A 1 400 ? -38.054 3.093 -14.590 1.00 50.66 400 SER A N 1
ATOM 3166 C CA . SER A 1 400 ? -36.656 3.114 -14.159 1.00 50.66 400 SER A CA 1
ATOM 3167 C C . SER A 1 400 ? -36.489 3.762 -12.778 1.00 50.66 400 SER A C 1
ATOM 3169 O O . SER A 1 400 ? -37.116 4.774 -12.462 1.00 50.66 400 SER A O 1
ATOM 3171 N N . SER A 1 401 ? -35.638 3.184 -11.926 1.00 55.94 401 SER A N 1
ATOM 3172 C CA . SER A 1 401 ? -35.372 3.666 -10.558 1.00 55.94 401 SER A CA 1
ATOM 3173 C C . SER A 1 401 ? -34.897 5.128 -10.514 1.00 55.94 401 SER A C 1
ATOM 3175 O O . SER A 1 401 ? -35.101 5.825 -9.521 1.00 55.94 401 SER A O 1
ATOM 3177 N N . THR A 1 402 ? -34.341 5.619 -11.622 1.00 48.62 402 THR A N 1
ATOM 3178 C CA . THR A 1 402 ? -33.951 7.014 -11.843 1.00 48.62 402 THR A CA 1
ATOM 3179 C C . THR A 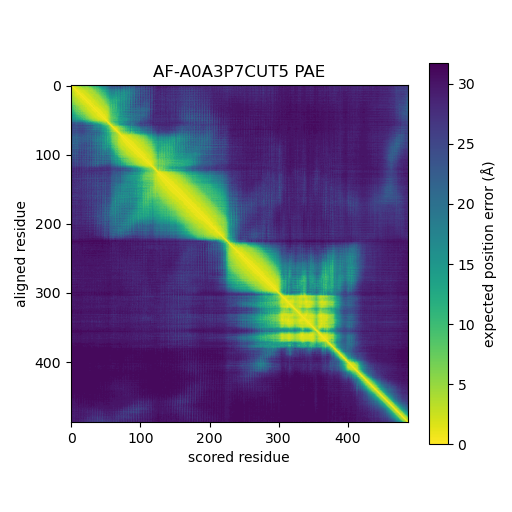1 402 ? -35.142 7.976 -11.924 1.00 48.62 402 THR A C 1
ATOM 3181 O O . THR A 1 402 ? -35.070 9.061 -11.352 1.00 48.62 402 THR A O 1
ATOM 3184 N N . GLU A 1 403 ? -36.270 7.583 -12.528 1.00 46.22 403 GLU A N 1
ATOM 3185 C CA . GLU A 1 403 ? -37.495 8.406 -12.545 1.00 46.22 403 GLU A CA 1
ATOM 3186 C C . GLU A 1 403 ? -38.158 8.486 -11.164 1.00 46.22 403 GLU A C 1
ATOM 3188 O O . GLU A 1 403 ? -38.689 9.529 -10.783 1.00 46.22 403 GLU A O 1
ATOM 3193 N N . ARG A 1 404 ? -38.087 7.411 -10.366 1.00 51.59 404 ARG A N 1
ATOM 3194 C CA . ARG A 1 404 ? -38.675 7.387 -9.012 1.00 51.59 404 ARG A CA 1
ATOM 3195 C C . ARG A 1 404 ? -37.920 8.285 -8.034 1.00 51.59 404 ARG A C 1
ATOM 3197 O O . ARG A 1 404 ? -38.545 8.926 -7.191 1.00 51.59 404 ARG A O 1
ATOM 3204 N N . LEU A 1 405 ? -36.594 8.350 -8.159 1.00 53.03 405 LEU A N 1
ATOM 3205 C CA . LEU A 1 405 ? -35.752 9.243 -7.361 1.00 53.03 405 LEU A CA 1
ATOM 3206 C C . LEU A 1 405 ? -35.930 10.710 -7.771 1.00 53.03 405 LEU A C 1
ATOM 3208 O O . LEU A 1 405 ? -35.999 11.572 -6.897 1.00 53.03 405 LEU A O 1
ATOM 3212 N N . HIS A 1 406 ? -36.076 10.988 -9.071 1.00 57.03 406 HIS A N 1
ATOM 3213 C CA . HIS A 1 406 ? -36.329 12.344 -9.563 1.00 57.03 406 HIS A CA 1
ATOM 3214 C C . HIS A 1 406 ? -37.685 12.887 -9.078 1.00 57.03 406 HIS A C 1
ATOM 3216 O O . HIS A 1 406 ? -37.750 14.002 -8.564 1.00 57.03 406 HIS A O 1
ATOM 3222 N N . ASN A 1 407 ? -38.743 12.070 -9.128 1.00 50.12 407 ASN A N 1
ATOM 3223 C CA . ASN A 1 407 ? -40.076 12.477 -8.671 1.00 50.12 407 ASN A CA 1
ATOM 3224 C C . ASN A 1 407 ? -40.161 12.650 -7.140 1.00 50.12 407 ASN A C 1
ATOM 3226 O O . ASN A 1 407 ? -40.823 13.569 -6.670 1.00 50.12 407 ASN A O 1
ATOM 3230 N N . ARG A 1 408 ? -39.427 11.853 -6.344 1.00 57.38 408 ARG A N 1
ATOM 3231 C CA . ARG A 1 408 ? -39.382 12.015 -4.872 1.00 57.38 408 ARG A CA 1
ATOM 3232 C C . ARG A 1 408 ? -38.585 13.229 -4.394 1.00 57.38 408 ARG A C 1
ATOM 3234 O O . ARG A 1 408 ? -38.884 13.765 -3.331 1.00 57.38 408 ARG A O 1
ATOM 3241 N N . LEU A 1 409 ? -37.570 13.656 -5.145 1.00 50.22 409 LEU A N 1
ATOM 3242 C CA . LEU A 1 409 ? -36.806 14.867 -4.829 1.00 50.22 409 LEU A CA 1
ATOM 3243 C C . LEU A 1 409 ? -37.602 16.149 -5.112 1.00 50.22 409 LEU A C 1
ATOM 3245 O O . LEU A 1 409 ? -37.378 17.153 -4.442 1.00 50.22 409 LEU A O 1
ATOM 3249 N N . LEU A 1 410 ? -38.559 16.107 -6.044 1.00 50.25 410 LEU A N 1
ATOM 3250 C CA . LEU A 1 410 ? -39.482 17.216 -6.312 1.00 50.25 410 LEU A CA 1
ATOM 3251 C C . LEU A 1 410 ? -40.546 17.378 -5.209 1.00 50.25 410 LEU A C 1
ATOM 3253 O O . LEU A 1 410 ? -40.841 18.510 -4.826 1.00 50.25 410 LEU A O 1
ATOM 3257 N N . ASP A 1 411 ? -41.033 16.278 -4.623 1.00 46.50 411 ASP A N 1
ATOM 3258 C CA . ASP A 1 411 ? -42.020 16.309 -3.525 1.00 46.50 411 ASP A CA 1
ATOM 3259 C C . ASP A 1 411 ? -41.454 16.838 -2.191 1.00 46.50 411 ASP A C 1
ATOM 3261 O O . ASP A 1 411 ? -42.197 17.340 -1.351 1.00 46.50 411 ASP A O 1
ATOM 3265 N N . LEU A 1 412 ? -40.133 16.780 -1.984 1.00 48.84 412 LEU A N 1
ATOM 3266 C CA . LEU A 1 412 ? -39.476 17.286 -0.768 1.00 48.84 412 LEU A CA 1
ATOM 3267 C C . LEU A 1 412 ? -39.189 18.801 -0.794 1.00 48.84 412 LEU A C 1
ATOM 3269 O O . LEU A 1 412 ? -38.751 19.348 0.218 1.00 48.84 412 LEU A O 1
ATOM 3273 N N . VAL A 1 413 ? -39.423 19.488 -1.920 1.00 46.09 413 VAL A N 1
ATOM 3274 C CA . VAL A 1 413 ? -39.044 20.905 -2.115 1.00 46.09 413 VAL A CA 1
ATOM 3275 C C . VAL A 1 413 ? -40.254 21.859 -2.167 1.00 46.09 413 VAL A C 1
ATOM 3277 O O . VAL A 1 413 ? -40.075 23.073 -2.258 1.00 46.09 413 VAL A O 1
ATOM 3280 N N . GLN A 1 414 ? -41.495 21.381 -2.009 1.00 40.53 414 GLN A N 1
ATOM 3281 C CA . GLN A 1 414 ? -42.670 22.266 -1.907 1.00 40.53 414 GLN A CA 1
ATOM 3282 C C . GLN A 1 414 ? -43.186 22.417 -0.463 1.00 40.53 414 GLN A C 1
ATOM 3284 O O . GLN A 1 414 ? -43.561 21.428 0.165 1.00 40.53 414 GLN A O 1
ATOM 3289 N N . PRO A 1 415 ? -43.283 23.648 0.083 1.00 38.16 415 PRO A N 1
ATOM 3290 C CA . PRO A 1 415 ? -43.937 23.870 1.365 1.00 38.16 415 PRO A CA 1
ATOM 3291 C C . PRO A 1 415 ? -45.463 23.826 1.192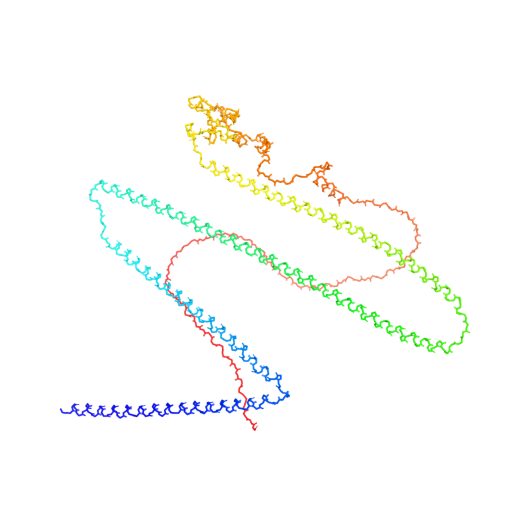 1.00 38.16 415 PRO A C 1
ATOM 3293 O O . PRO A 1 415 ? -46.059 24.695 0.549 1.00 38.16 415 PRO A O 1
ATOM 3296 N N . HIS A 1 416 ? -46.117 22.836 1.800 1.00 36.53 416 HIS A N 1
ATOM 3297 C CA . HIS A 1 416 ? -47.574 22.810 1.914 1.00 36.53 416 HIS A CA 1
ATOM 3298 C C . HIS A 1 416 ? -48.068 23.962 2.804 1.00 36.53 416 HIS A C 1
ATOM 3300 O O . HIS A 1 416 ? -47.832 23.995 4.010 1.00 36.53 416 HIS A O 1
ATOM 3306 N N . ARG A 1 417 ? -48.810 24.898 2.198 1.00 39.06 417 ARG A N 1
ATOM 3307 C CA . ARG A 1 417 ? -49.750 25.788 2.891 1.00 39.06 417 ARG A CA 1
ATOM 3308 C C . ARG A 1 417 ? -50.871 24.938 3.491 1.00 39.06 417 ARG A C 1
ATOM 3310 O O . ARG A 1 417 ? -51.628 24.326 2.742 1.00 39.06 417 ARG A O 1
ATOM 3317 N N . THR A 1 418 ? -51.028 24.956 4.809 1.00 35.56 418 THR A N 1
ATOM 3318 C CA . THR A 1 418 ? -52.235 24.459 5.483 1.00 35.56 418 THR A CA 1
ATOM 3319 C C . THR A 1 418 ? -53.064 25.632 5.996 1.00 35.56 418 THR A C 1
ATOM 3321 O O . THR A 1 418 ? -52.543 26.552 6.625 1.00 35.56 418 THR A O 1
ATOM 3324 N N . ALA A 1 419 ? -54.352 25.602 5.660 1.00 33.09 419 ALA A N 1
ATOM 3325 C CA . ALA A 1 419 ? -55.356 26.613 5.957 1.00 33.09 419 ALA A CA 1
ATOM 3326 C C . ALA A 1 419 ? -55.645 26.754 7.464 1.00 33.09 419 ALA A C 1
ATOM 3328 O O . ALA A 1 419 ? -55.648 25.769 8.200 1.00 33.09 419 ALA A O 1
ATOM 3329 N N . ALA A 1 420 ? -55.921 27.987 7.896 1.00 31.28 420 ALA A N 1
ATOM 3330 C CA . ALA A 1 420 ? -56.360 28.338 9.247 1.00 31.28 420 ALA A CA 1
ATOM 3331 C C . ALA A 1 420 ? -57.898 28.244 9.395 1.00 31.28 420 ALA A C 1
ATOM 3333 O O . ALA A 1 420 ? -58.604 28.576 8.439 1.00 31.28 420 ALA A O 1
ATOM 3334 N N . PRO A 1 421 ? -58.434 27.886 10.581 1.00 35.78 421 PRO A N 1
ATOM 3335 C CA . PRO A 1 421 ? -59.808 28.187 10.991 1.00 35.78 421 PRO A CA 1
ATOM 3336 C C . PRO A 1 421 ? -59.899 29.468 11.861 1.00 35.78 421 PRO A C 1
ATOM 3338 O O . PRO A 1 421 ? -58.869 29.960 12.327 1.00 35.78 421 PRO A O 1
ATOM 3341 N N . PRO A 1 422 ? -61.109 30.042 12.048 1.00 45.25 422 PRO A N 1
ATOM 3342 C CA . PRO A 1 422 ? -61.293 31.465 12.326 1.00 45.25 422 PRO A CA 1
ATOM 3343 C C . PRO A 1 422 ? -61.266 31.867 13.810 1.00 45.25 422 PRO A C 1
ATOM 3345 O O . PRO A 1 422 ? -61.422 31.069 14.729 1.00 45.25 422 PRO A O 1
ATOM 3348 N N . GLU A 1 423 ? -61.079 33.172 13.962 1.00 35.66 423 GLU A N 1
ATOM 3349 C CA . GLU A 1 423 ? -60.877 34.013 15.139 1.00 35.66 423 GLU A CA 1
ATOM 3350 C C . GLU A 1 423 ? -62.120 34.128 16.052 1.00 35.66 423 GLU A C 1
ATOM 3352 O O . GLU A 1 423 ? -63.236 34.318 15.570 1.00 35.66 423 GLU A O 1
ATOM 3357 N N . ALA A 1 424 ? -61.924 34.090 17.378 1.00 33.12 424 ALA A N 1
ATOM 3358 C CA . ALA A 1 424 ? -62.887 34.569 18.378 1.00 33.12 424 ALA A CA 1
ATOM 3359 C C . ALA A 1 424 ? -62.146 35.206 19.576 1.00 33.12 424 ALA A C 1
ATOM 3361 O O . ALA A 1 424 ? -61.088 34.739 19.992 1.00 33.12 424 ALA A O 1
ATOM 3362 N N . ALA A 1 425 ? -62.687 36.318 20.076 1.00 33.31 425 ALA A N 1
ATOM 3363 C CA . ALA A 1 425 ? -61.971 37.438 20.690 1.00 33.31 425 ALA A CA 1
ATOM 3364 C C . ALA A 1 425 ? -61.833 37.439 22.240 1.00 33.31 425 ALA A C 1
ATOM 3366 O O . ALA A 1 425 ? -62.774 37.073 22.932 1.00 33.31 425 ALA A O 1
ATOM 3367 N N . ALA A 1 426 ? -60.685 37.977 22.711 1.00 36.44 426 ALA A N 1
ATOM 3368 C CA . ALA A 1 426 ? -60.344 38.783 23.923 1.00 36.44 426 ALA A CA 1
ATOM 3369 C C . ALA A 1 426 ? -60.757 38.334 25.361 1.00 36.44 426 ALA A C 1
ATOM 3371 O O . ALA A 1 426 ? -61.861 37.840 25.565 1.00 36.44 426 ALA A O 1
ATOM 3372 N N . PRO A 1 427 ? -59.907 38.561 26.404 1.00 43.16 427 PRO A N 1
ATOM 3373 C CA . PRO A 1 427 ? -59.795 39.883 27.072 1.00 43.16 427 PRO A CA 1
ATOM 3374 C C . PRO A 1 427 ? -58.339 40.281 27.495 1.00 43.16 427 PRO A C 1
ATOM 3376 O O . PRO A 1 427 ? -57.404 39.517 27.252 1.00 43.16 427 PRO A O 1
ATOM 3379 N N . PRO A 1 428 ? -58.087 41.497 28.048 1.00 44.06 428 PRO A N 1
ATOM 3380 C CA . PRO A 1 428 ? -56.782 42.168 27.988 1.00 44.06 428 PRO A CA 1
ATOM 3381 C C . PRO A 1 428 ? -55.810 41.781 29.116 1.00 44.06 428 PRO A C 1
ATOM 3383 O O . PRO A 1 428 ? -56.211 41.537 30.252 1.00 44.06 428 PRO A O 1
ATOM 3386 N N . ALA A 1 429 ? -54.507 41.809 28.810 1.00 42.12 429 ALA A N 1
ATOM 3387 C CA . ALA A 1 429 ? -53.427 41.601 29.776 1.00 42.12 429 ALA A CA 1
ATOM 3388 C C . ALA A 1 429 ? -52.931 42.934 30.401 1.00 42.12 429 ALA A C 1
ATOM 3390 O O . ALA A 1 429 ? -52.808 43.931 29.684 1.00 42.12 429 ALA A O 1
ATOM 3391 N N . PRO A 1 430 ? -52.615 42.962 31.714 1.00 52.25 430 PRO A N 1
ATOM 3392 C CA . PRO A 1 430 ? -52.081 44.130 32.433 1.00 52.25 430 PRO A CA 1
ATOM 3393 C C . PRO A 1 430 ? -50.589 44.418 32.118 1.00 52.25 430 PRO A C 1
ATOM 3395 O O . PRO A 1 430 ? -49.914 43.585 31.509 1.00 52.25 430 PRO A O 1
ATOM 3398 N N . PRO A 1 431 ? -50.051 45.606 32.483 1.00 43.81 431 PRO A N 1
ATOM 3399 C CA . PRO A 1 431 ? -48.837 46.156 31.875 1.00 43.81 431 PRO A CA 1
ATOM 3400 C C . PRO A 1 431 ? -47.510 45.542 32.361 1.00 43.81 431 PRO A C 1
ATOM 3402 O O . PRO A 1 431 ? -47.385 45.006 33.459 1.00 43.81 431 PRO A O 1
ATOM 3405 N N . ARG A 1 432 ? -46.504 45.683 31.484 1.00 44.00 432 ARG A N 1
ATOM 3406 C CA . ARG A 1 432 ? -45.107 45.202 31.547 1.00 44.00 432 ARG A CA 1
ATOM 3407 C C . ARG A 1 432 ? -44.319 45.633 32.796 1.00 44.00 432 ARG A C 1
ATOM 3409 O O . ARG A 1 432 ? -44.487 46.756 33.261 1.00 44.00 432 ARG A O 1
ATOM 3416 N N . PRO A 1 433 ? -43.243 44.888 33.112 1.00 42.09 433 PRO A N 1
ATOM 3417 C CA . PRO A 1 433 ? -41.978 45.471 33.553 1.00 42.09 433 PRO A CA 1
ATOM 3418 C C . PRO A 1 433 ? -40.885 45.336 32.478 1.00 42.09 433 PRO A C 1
ATOM 3420 O O . PRO A 1 433 ? -40.640 44.268 31.917 1.00 42.09 433 PRO A O 1
ATOM 3423 N N . VAL A 1 434 ? -40.219 46.454 32.198 1.00 48.59 434 VAL A N 1
ATOM 3424 C CA . VAL A 1 434 ? -39.055 46.586 31.310 1.00 48.59 434 VAL A CA 1
ATOM 3425 C C . VAL A 1 434 ? -37.826 45.969 31.987 1.00 48.59 434 VAL A C 1
ATOM 3427 O O . VAL A 1 434 ? -37.525 46.309 33.129 1.00 48.59 434 VAL A O 1
ATOM 3430 N N . ARG A 1 435 ? -37.085 45.097 31.287 1.00 42.47 435 ARG A N 1
ATOM 3431 C CA . ARG A 1 435 ? -35.759 44.619 31.722 1.00 42.47 435 ARG A CA 1
ATOM 3432 C C . ARG A 1 435 ? -34.671 45.183 30.790 1.00 42.47 435 ARG A C 1
ATOM 3434 O O . ARG A 1 435 ? -34.868 45.145 29.575 1.00 42.47 435 ARG A O 1
ATOM 3441 N N . PRO A 1 436 ? -33.566 45.732 31.330 1.00 48.19 436 PRO A N 1
ATOM 3442 C CA . PRO A 1 436 ? -32.555 46.457 30.558 1.00 48.19 436 PRO A CA 1
ATOM 3443 C C . PRO A 1 436 ? -31.582 45.527 29.803 1.00 48.19 436 PRO A C 1
ATOM 3445 O O . PRO A 1 436 ? -31.448 44.355 30.165 1.00 48.19 436 PRO A O 1
ATOM 3448 N N . PRO A 1 437 ? -30.885 46.040 28.768 1.00 50.03 437 PRO A N 1
ATOM 3449 C CA . PRO A 1 437 ? -29.900 45.278 28.002 1.00 50.03 437 PRO A CA 1
ATOM 3450 C C . PRO A 1 437 ? -28.606 45.027 28.801 1.00 50.03 437 PRO A C 1
ATOM 3452 O O . PRO A 1 437 ? -28.220 45.860 29.626 1.00 50.03 437 PRO A O 1
ATOM 3455 N N . PRO A 1 438 ? -27.900 43.907 28.554 1.00 48.50 438 PRO A N 1
ATOM 3456 C CA . PRO A 1 438 ? -26.652 43.603 29.238 1.00 48.50 438 PRO A CA 1
ATOM 3457 C C . PRO A 1 438 ? -25.492 44.487 28.756 1.00 48.50 438 PRO A C 1
ATOM 3459 O O . PRO A 1 438 ? -25.317 44.774 27.571 1.00 48.50 438 PRO A O 1
ATOM 3462 N N . TYR A 1 439 ? -24.695 44.894 29.737 1.00 35.75 439 TYR A N 1
ATOM 3463 C CA . TYR A 1 439 ? -23.518 45.752 29.669 1.00 35.75 439 TYR A CA 1
ATOM 3464 C C . TYR A 1 439 ? -22.371 45.088 28.874 1.00 35.75 439 TYR A C 1
ATOM 3466 O O . TYR A 1 439 ? -21.990 43.954 29.159 1.00 35.75 439 TYR A O 1
ATOM 3474 N N . ARG A 1 440 ? -21.788 45.807 27.902 1.00 37.41 440 ARG A N 1
ATOM 3475 C CA . ARG A 1 440 ? -20.487 45.495 27.272 1.00 37.41 440 ARG A CA 1
ATOM 3476 C C . ARG A 1 440 ? -19.368 46.216 28.035 1.00 37.41 440 ARG A C 1
ATOM 3478 O O . ARG A 1 440 ? -19.473 47.434 28.185 1.00 37.41 440 ARG A O 1
ATOM 3485 N N . PRO A 1 441 ? -18.249 45.562 28.385 1.00 44.56 441 PRO A N 1
ATOM 3486 C CA . PRO A 1 441 ? -17.014 46.278 28.673 1.00 44.56 441 PRO A CA 1
ATOM 3487 C C . PRO A 1 441 ? -16.363 46.765 27.369 1.00 44.56 441 PRO A C 1
ATOM 3489 O O . PRO A 1 441 ? -16.259 46.029 26.387 1.00 44.56 441 PRO A O 1
ATOM 3492 N N . ARG A 1 442 ? -15.960 48.038 27.374 1.00 34.53 442 ARG A N 1
ATOM 3493 C CA . ARG A 1 442 ? -15.201 48.740 26.329 1.00 34.53 442 ARG A CA 1
ATOM 3494 C C . ARG A 1 442 ? -13.693 48.616 26.575 1.00 34.53 442 ARG A C 1
ATOM 3496 O O . ARG A 1 442 ? -13.263 48.707 27.719 1.00 34.53 442 ARG A O 1
ATOM 3503 N N . GLY A 1 443 ? -12.951 48.647 25.465 1.00 32.00 443 GLY A N 1
ATOM 3504 C CA . GLY A 1 443 ? -11.602 49.220 25.334 1.00 32.00 443 GLY A CA 1
ATOM 3505 C C . GLY A 1 443 ? -10.482 48.185 25.224 1.00 32.00 443 GLY A C 1
ATOM 3506 O O . GLY A 1 443 ? -10.441 47.257 26.016 1.00 32.00 443 GLY A O 1
ATOM 3507 N N . SER A 1 444 ? -9.530 48.252 24.294 1.00 32.56 444 SER A N 1
ATOM 3508 C CA . SER A 1 444 ? -9.232 49.136 23.152 1.00 32.56 444 SER A CA 1
ATOM 3509 C C . SER A 1 444 ? -8.246 48.324 22.287 1.00 32.56 444 SER A C 1
ATOM 3511 O O . SER A 1 444 ? -7.345 47.702 22.833 1.00 32.56 444 SER A O 1
ATOM 3513 N N . ALA A 1 445 ? -8.541 48.042 21.015 1.00 32.72 445 ALA A N 1
ATOM 3514 C CA . ALA A 1 445 ? -8.009 48.734 19.831 1.00 32.72 445 ALA A CA 1
ATOM 3515 C C . ALA A 1 445 ? -6.475 48.889 19.799 1.00 32.72 445 ALA A C 1
ATOM 3517 O O . ALA A 1 445 ? -5.965 49.646 20.610 1.00 32.72 445 ALA A O 1
ATOM 3518 N N . VAL A 1 446 ? -5.805 48.244 18.825 1.00 33.72 446 VAL A N 1
ATOM 3519 C CA . VAL A 1 446 ? -4.888 48.834 17.812 1.00 33.72 446 VAL A CA 1
ATOM 3520 C C . VAL A 1 446 ? -4.612 47.772 16.709 1.00 33.72 446 VAL A C 1
ATOM 3522 O O . VAL A 1 446 ? -3.942 46.778 16.959 1.00 33.72 446 VAL A O 1
ATOM 3525 N N . SER A 1 447 ? -5.256 47.939 15.539 1.00 30.91 447 SER A N 1
ATOM 3526 C CA . SER A 1 447 ? -4.710 48.056 14.155 1.00 30.91 447 SER A CA 1
ATOM 3527 C C . SER A 1 447 ? -3.298 47.491 13.862 1.00 30.91 447 SER A C 1
ATOM 3529 O O . SER A 1 447 ? -2.401 47.774 14.635 1.00 30.91 447 SER A O 1
ATOM 3531 N N . LEU A 1 448 ? -2.890 46.823 12.768 1.00 32.56 448 LEU A N 1
ATOM 3532 C CA . LEU A 1 448 ? -3.231 46.639 11.329 1.00 32.56 448 LEU A CA 1
ATOM 3533 C C . LEU A 1 448 ? -2.141 45.635 10.767 1.00 32.56 448 LEU A C 1
ATOM 3535 O O . LEU A 1 448 ? -1.294 45.216 11.555 1.00 32.56 448 LEU A O 1
ATOM 3539 N N . PRO A 1 449 ? -1.954 45.372 9.450 1.00 46.69 449 PRO A N 1
ATOM 3540 C CA . PRO A 1 449 ? -2.803 44.671 8.480 1.00 46.69 449 PRO A CA 1
ATOM 3541 C C . PRO A 1 449 ? -2.059 43.567 7.668 1.00 46.69 449 PRO A C 1
ATOM 3543 O O . PRO A 1 449 ? -0.864 43.325 7.817 1.00 46.69 449 PRO A O 1
ATOM 3546 N N . GLU A 1 450 ? -2.802 42.935 6.754 1.00 37.22 450 GLU A N 1
ATOM 3547 C CA . GLU A 1 450 ? -2.346 42.075 5.651 1.00 37.22 450 GLU A CA 1
ATOM 3548 C C . GLU A 1 450 ? -1.441 42.801 4.632 1.00 37.22 450 GLU A C 1
ATOM 3550 O O . GLU A 1 450 ? -1.581 44.005 4.421 1.00 37.22 450 GLU A O 1
ATOM 3555 N N . THR A 1 451 ? -0.599 42.056 3.901 1.00 31.03 451 THR A N 1
ATOM 3556 C CA . THR A 1 451 ? -0.513 42.128 2.422 1.00 31.03 451 THR A CA 1
ATOM 3557 C C . THR A 1 451 ? 0.342 41.009 1.814 1.00 31.03 451 THR A C 1
ATOM 3559 O O . THR A 1 451 ? 1.208 40.419 2.451 1.00 31.03 451 THR A O 1
ATOM 3562 N N . ALA A 1 452 ? 0.011 40.719 0.557 1.00 29.98 452 ALA A N 1
ATOM 3563 C CA . ALA A 1 452 ? 0.503 39.683 -0.341 1.00 29.98 452 ALA A CA 1
ATOM 3564 C C . ALA A 1 452 ? 1.972 39.826 -0.800 1.00 29.98 452 ALA A C 1
ATOM 3566 O O . ALA A 1 452 ? 2.508 40.928 -0.816 1.00 29.98 452 ALA A O 1
ATOM 3567 N N . ALA A 1 453 ? 2.537 38.728 -1.334 1.00 30.33 453 ALA A N 1
ATOM 3568 C CA . ALA A 1 453 ? 2.933 38.582 -2.753 1.00 30.33 453 ALA A CA 1
ATOM 3569 C C . ALA A 1 453 ? 4.272 37.833 -3.006 1.00 30.33 453 ALA A C 1
ATOM 3571 O O . ALA A 1 453 ? 5.308 38.148 -2.439 1.00 30.33 453 ALA A O 1
ATOM 3572 N N . THR A 1 454 ? 4.206 36.906 -3.977 1.00 28.25 454 THR A N 1
ATOM 3573 C CA . THR A 1 454 ? 5.185 36.595 -5.052 1.00 28.25 454 THR A CA 1
ATOM 3574 C C . THR A 1 454 ? 6.631 36.127 -4.784 1.00 28.25 454 THR A C 1
ATOM 3576 O O . THR A 1 454 ? 7.486 36.889 -4.363 1.00 28.25 454 THR A O 1
ATOM 3579 N N . ALA A 1 455 ? 6.889 34.922 -5.319 1.00 29.42 455 ALA A N 1
ATOM 3580 C CA . ALA A 1 455 ? 7.886 34.566 -6.348 1.00 29.42 455 ALA A CA 1
ATOM 3581 C C . ALA A 1 455 ? 9.406 34.493 -6.053 1.00 29.42 455 ALA A C 1
ATOM 3583 O O . ALA A 1 455 ? 10.013 35.383 -5.477 1.00 29.42 455 ALA A O 1
ATOM 3584 N N . ALA A 1 456 ? 9.983 33.467 -6.704 1.00 27.88 456 ALA A N 1
ATOM 3585 C CA . ALA A 1 456 ? 11.335 33.342 -7.270 1.00 27.88 456 ALA A CA 1
ATOM 3586 C C . ALA A 1 456 ? 12.423 32.582 -6.478 1.00 27.88 456 ALA A C 1
ATOM 3588 O O . ALA A 1 456 ? 12.872 32.981 -5.408 1.00 27.88 456 ALA A O 1
ATOM 3589 N N . SER A 1 457 ? 12.909 31.503 -7.113 1.00 31.69 457 SER A N 1
ATOM 3590 C CA . SER A 1 457 ? 14.268 30.952 -6.970 1.00 31.69 457 SER A CA 1
ATOM 3591 C C . SER A 1 457 ? 15.350 32.004 -7.261 1.00 31.69 457 SER A C 1
ATOM 3593 O O . SER A 1 457 ? 15.086 32.980 -7.965 1.00 31.69 457 SER A O 1
ATOM 3595 N N . PRO A 1 458 ? 16.604 31.742 -6.851 1.00 45.91 458 PRO A N 1
ATOM 3596 C CA . PRO A 1 458 ? 17.585 31.349 -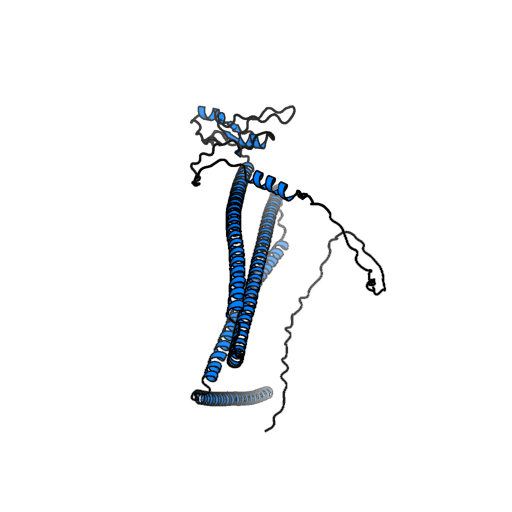7.869 1.00 45.91 458 PRO A CA 1
ATOM 3597 C C . PRO A 1 458 ? 18.571 30.252 -7.422 1.00 45.91 458 PRO A C 1
ATOM 3599 O O . PRO A 1 458 ? 18.580 29.777 -6.290 1.00 45.91 458 PRO A O 1
ATOM 3602 N N . ALA A 1 459 ? 19.359 29.826 -8.404 1.00 30.81 459 ALA A N 1
ATOM 3603 C CA . ALA A 1 459 ? 20.295 28.717 -8.405 1.00 30.81 459 ALA A CA 1
ATOM 3604 C C . ALA A 1 459 ? 21.701 29.051 -7.853 1.00 30.81 459 ALA A C 1
ATOM 3606 O O . ALA A 1 459 ? 22.112 30.204 -7.853 1.00 30.81 459 ALA A O 1
ATOM 3607 N N . ALA A 1 460 ? 22.420 27.971 -7.506 1.00 31.66 460 ALA A N 1
ATOM 3608 C CA . ALA A 1 460 ? 23.863 27.691 -7.635 1.00 31.66 460 ALA A CA 1
ATOM 3609 C C . ALA A 1 460 ? 24.931 28.652 -7.046 1.00 31.66 460 ALA A C 1
ATOM 3611 O O . ALA A 1 460 ? 25.034 29.804 -7.442 1.00 31.66 460 ALA A O 1
ATOM 3612 N N . VAL A 1 461 ? 25.855 28.105 -6.231 1.00 31.28 461 VAL A N 1
ATOM 3613 C CA . VAL A 1 461 ? 27.275 27.807 -6.576 1.00 31.28 461 VAL A CA 1
ATOM 3614 C C . VAL A 1 461 ? 28.135 27.562 -5.302 1.00 31.28 461 VAL A C 1
ATOM 3616 O O . VAL A 1 461 ? 28.090 28.329 -4.349 1.00 31.28 461 VAL A O 1
ATOM 3619 N N . SER A 1 462 ? 28.966 26.508 -5.376 1.00 29.70 462 SER A N 1
ATOM 3620 C CA . SER A 1 462 ? 30.249 26.227 -4.682 1.00 29.70 462 SER A CA 1
ATOM 3621 C C . SER A 1 462 ? 30.345 25.694 -3.238 1.00 29.70 462 SER A C 1
ATOM 3623 O O . SER A 1 462 ? 30.274 26.411 -2.250 1.00 29.70 462 SER A O 1
ATOM 3625 N N . GLN A 1 463 ? 30.674 24.395 -3.186 1.00 33.53 463 GLN A N 1
ATOM 3626 C CA . GLN A 1 463 ? 31.792 23.741 -2.475 1.00 33.53 463 GLN A CA 1
ATOM 3627 C C . GLN A 1 463 ? 32.520 24.511 -1.349 1.00 33.53 463 GLN A C 1
ATOM 3629 O O . GLN A 1 463 ? 33.206 25.493 -1.614 1.00 33.53 463 GLN A O 1
ATOM 3634 N N . THR A 1 464 ? 32.563 23.926 -0.141 1.00 31.08 464 THR A N 1
ATOM 3635 C CA . THR A 1 464 ? 33.817 23.556 0.565 1.00 31.08 464 THR A CA 1
ATOM 3636 C C . THR A 1 464 ? 33.558 22.723 1.839 1.00 31.08 464 THR A C 1
ATOM 3638 O O . THR A 1 464 ? 32.813 23.112 2.722 1.00 31.08 464 THR A O 1
ATOM 3641 N N . LEU A 1 465 ? 34.219 21.558 1.882 1.00 31.44 465 LEU A N 1
ATOM 3642 C CA . LEU A 1 465 ? 34.892 20.889 3.012 1.00 31.44 465 LEU A CA 1
ATOM 3643 C C . LEU A 1 465 ? 34.187 20.629 4.370 1.00 31.44 465 LEU A C 1
ATOM 3645 O O . LEU A 1 465 ? 33.988 21.515 5.185 1.00 31.44 465 LEU A O 1
ATOM 3649 N N . ARG A 1 466 ? 34.063 19.317 4.650 1.00 32.12 466 ARG A N 1
ATOM 3650 C CA . ARG A 1 466 ? 34.418 18.580 5.890 1.00 32.12 466 ARG A CA 1
ATOM 3651 C C . ARG A 1 466 ? 33.958 19.141 7.247 1.00 32.12 466 ARG A C 1
ATOM 3653 O O . ARG A 1 466 ? 34.575 20.048 7.789 1.00 32.12 466 ARG A O 1
ATOM 3660 N N . SER A 1 467 ? 33.075 18.398 7.917 1.00 31.41 467 SER A N 1
ATOM 3661 C CA . SER A 1 467 ? 33.375 17.687 9.183 1.00 31.41 467 SER A CA 1
ATOM 3662 C C . SER A 1 467 ? 32.113 17.012 9.741 1.00 31.41 467 SER A C 1
ATOM 3664 O O . SER A 1 467 ? 31.065 17.634 9.878 1.00 31.41 467 SER A O 1
ATOM 3666 N N . SER A 1 468 ? 32.212 15.714 10.029 1.00 33.25 468 SER A N 1
ATOM 3667 C CA . SER A 1 468 ? 31.180 14.929 10.715 1.00 33.25 468 SER A CA 1
ATOM 3668 C C . SER A 1 468 ? 31.106 15.320 12.197 1.00 33.25 468 SER A C 1
ATOM 3670 O O . SER A 1 468 ? 32.162 15.431 12.824 1.00 33.25 468 SER A O 1
ATOM 3672 N N . PRO A 1 469 ? 29.914 15.460 12.803 1.00 40.81 469 PRO A N 1
ATOM 3673 C CA . PRO A 1 469 ? 29.791 15.558 14.249 1.00 40.81 469 PRO A CA 1
ATOM 3674 C C . PRO A 1 469 ? 29.735 14.164 14.891 1.00 40.81 469 PRO A C 1
ATOM 3676 O O . PRO A 1 469 ? 28.911 13.318 14.548 1.00 40.81 469 PRO A O 1
ATOM 3679 N N . VAL A 1 470 ? 30.636 13.961 15.849 1.00 32.50 470 VAL A N 1
ATOM 3680 C CA . VAL A 1 470 ? 30.637 12.875 16.832 1.00 32.50 470 VAL A CA 1
ATOM 3681 C C . VAL A 1 470 ? 29.427 13.058 17.751 1.00 32.50 470 VAL A C 1
ATOM 3683 O O . VAL A 1 470 ? 29.305 14.089 18.410 1.00 32.50 470 VAL A O 1
ATOM 3686 N N . LEU A 1 471 ? 28.535 12.068 17.801 1.00 36.22 471 LEU A N 1
ATOM 3687 C CA . LEU A 1 471 ? 27.455 12.005 18.786 1.00 36.22 471 LEU A CA 1
ATOM 3688 C C . LEU A 1 471 ? 27.972 11.326 20.059 1.00 36.22 471 LEU A C 1
ATOM 3690 O O . LEU A 1 471 ? 28.367 10.162 20.049 1.00 36.22 471 LEU A O 1
ATOM 3694 N N . THR A 1 472 ? 27.971 12.076 21.156 1.00 36.94 472 THR A N 1
ATOM 3695 C CA . THR A 1 472 ? 28.181 11.591 22.521 1.00 36.94 472 THR A CA 1
ATOM 3696 C C . THR A 1 472 ? 26.863 11.054 23.097 1.00 36.94 472 THR A C 1
ATOM 3698 O O . THR A 1 472 ? 25.821 11.688 22.918 1.00 36.94 472 THR A O 1
ATOM 3701 N N . PRO A 1 473 ? 26.862 9.927 23.833 1.00 35.25 473 PRO A N 1
ATOM 3702 C CA . PRO A 1 473 ? 25.696 9.499 24.591 1.00 35.25 473 PRO A CA 1
ATOM 3703 C C . PRO A 1 473 ? 25.685 10.167 25.971 1.00 35.25 473 PRO A C 1
ATOM 3705 O O . PRO A 1 473 ? 26.647 10.100 26.737 1.00 35.25 473 PRO A O 1
ATOM 3708 N N . THR A 1 474 ? 24.573 10.826 26.283 1.00 32.97 474 THR A N 1
ATOM 3709 C CA . THR A 1 474 ? 24.284 11.447 27.577 1.00 32.97 474 THR A CA 1
ATOM 3710 C C . THR A 1 474 ? 23.896 10.366 28.587 1.00 32.97 474 THR A C 1
ATOM 3712 O O . THR A 1 474 ? 22.877 9.695 28.439 1.00 32.97 474 THR A O 1
ATOM 3715 N N . ALA A 1 475 ? 24.713 10.200 29.627 1.00 31.84 475 ALA A N 1
ATOM 3716 C CA . ALA A 1 475 ? 24.403 9.385 30.793 1.00 31.84 475 ALA A CA 1
ATOM 3717 C C . ALA A 1 475 ? 23.456 10.153 31.732 1.00 31.84 475 ALA A C 1
ATOM 3719 O O . ALA A 1 475 ? 23.808 11.214 32.248 1.00 31.84 475 ALA A O 1
ATOM 3720 N N . ALA A 1 476 ? 22.263 9.610 31.973 1.00 31.58 476 ALA A N 1
ATOM 3721 C CA . ALA A 1 476 ? 21.371 10.069 33.032 1.00 31.58 476 ALA A CA 1
ATOM 3722 C C . ALA A 1 476 ? 21.721 9.334 34.335 1.00 31.58 476 ALA A C 1
ATOM 3724 O O . ALA A 1 476 ? 21.454 8.143 34.486 1.00 31.58 476 ALA A O 1
ATOM 3725 N N . PHE A 1 477 ? 22.336 10.053 35.275 1.00 30.41 477 PHE A N 1
ATOM 3726 C CA . PHE A 1 477 ? 22.549 9.599 36.647 1.00 30.41 477 PHE A CA 1
ATOM 3727 C C . PHE A 1 477 ? 21.237 9.685 37.437 1.00 30.41 477 PHE A C 1
ATOM 3729 O O . PHE A 1 477 ? 20.665 10.760 37.618 1.00 30.41 477 PHE A O 1
ATOM 3736 N N . THR A 1 478 ? 20.783 8.544 37.950 1.00 36.16 478 THR A N 1
ATOM 3737 C CA . THR A 1 478 ? 19.755 8.442 38.987 1.00 36.16 478 THR A CA 1
ATOM 3738 C C . THR A 1 478 ? 20.315 8.921 40.325 1.00 36.16 478 THR A C 1
ATOM 3740 O O . THR A 1 478 ? 21.299 8.379 40.828 1.00 36.16 478 THR A O 1
ATOM 3743 N N . LYS A 1 479 ? 19.660 9.920 40.916 1.00 29.45 479 LYS A N 1
ATOM 3744 C CA . LYS A 1 479 ? 19.902 10.415 42.274 1.00 29.45 479 LYS A CA 1
ATOM 3745 C C . LYS A 1 479 ? 19.322 9.402 43.271 1.00 29.45 479 LYS A C 1
ATOM 3747 O O . LYS A 1 479 ? 18.106 9.246 43.338 1.00 29.45 479 LYS A O 1
ATOM 3752 N N . ARG A 1 480 ? 20.178 8.690 44.008 1.00 30.25 480 ARG A N 1
ATOM 3753 C CA . ARG A 1 480 ? 19.794 7.863 45.163 1.00 30.25 480 ARG A CA 1
ATOM 3754 C C . ARG A 1 480 ? 20.280 8.594 46.410 1.00 30.25 480 ARG A C 1
ATOM 3756 O O . ARG A 1 480 ? 21.480 8.784 46.574 1.00 30.25 480 ARG A O 1
ATOM 3763 N N . GLU A 1 481 ? 19.336 9.083 47.206 1.00 34.72 481 GLU A N 1
ATOM 3764 C CA . GLU A 1 481 ? 19.593 9.706 48.502 1.00 34.72 481 GLU A CA 1
ATOM 3765 C C . GLU A 1 481 ? 20.150 8.665 49.476 1.00 34.72 481 GLU A C 1
ATOM 3767 O O . GLU A 1 481 ? 19.559 7.603 49.681 1.00 34.72 481 GLU A O 1
ATOM 3772 N N . GLU A 1 482 ? 21.299 8.990 50.061 1.00 32.03 482 GLU A N 1
ATOM 3773 C CA . GLU A 1 482 ? 21.769 8.394 51.301 1.00 32.03 482 GLU A CA 1
ATOM 3774 C C . GLU A 1 482 ? 21.019 9.033 52.472 1.00 32.03 482 GLU A C 1
ATOM 3776 O O . GLU A 1 482 ? 21.001 10.256 52.617 1.00 32.03 482 GLU A O 1
ATOM 3781 N N . LEU A 1 483 ? 20.443 8.199 53.335 1.00 37.59 483 LEU A N 1
ATOM 3782 C CA . LEU A 1 483 ? 20.148 8.555 54.717 1.00 37.59 483 LEU A CA 1
ATOM 3783 C C . LEU A 1 483 ? 20.744 7.476 55.627 1.00 37.59 483 LEU A C 1
ATOM 3785 O O . LEU A 1 483 ? 20.545 6.279 55.432 1.00 37.59 483 LEU A O 1
ATOM 3789 N N . SER A 1 484 ? 21.534 7.987 56.565 1.00 35.94 484 SER A N 1
ATOM 3790 C CA . SER A 1 484 ? 22.454 7.355 57.508 1.00 35.94 484 SER A CA 1
ATOM 3791 C C . SER A 1 484 ? 21.861 6.320 58.480 1.00 35.94 484 SER A C 1
ATOM 3793 O O . SER A 1 484 ? 20.646 6.253 58.663 1.00 35.94 484 SER A O 1
ATOM 3795 N N . PRO A 1 485 ? 22.736 5.545 59.158 1.00 49.12 485 PRO A N 1
ATOM 3796 C CA . PRO A 1 485 ? 22.360 4.453 60.047 1.00 49.12 485 PRO A CA 1
ATOM 3797 C C . PRO A 1 485 ? 22.052 4.945 61.466 1.00 49.12 485 PRO A C 1
ATOM 3799 O O . PRO A 1 485 ? 22.690 5.878 61.956 1.00 49.12 485 PRO A O 1
ATOM 3802 N N . SER A 1 486 ? 21.133 4.275 62.162 1.00 42.53 486 SER A N 1
ATOM 3803 C CA . SER A 1 486 ? 21.057 4.269 63.629 1.00 42.53 486 SER A CA 1
ATOM 3804 C C . SER A 1 486 ? 20.207 3.095 64.126 1.00 42.53 486 SER A C 1
ATOM 3806 O O . SER A 1 486 ? 19.014 3.060 63.845 1.00 42.53 486 SER A O 1
ATOM 3808 N N . GLN A 1 487 ? 20.874 2.240 64.913 1.00 37.75 487 GLN A N 1
ATOM 3809 C CA . GLN A 1 487 ? 20.383 1.220 65.860 1.00 37.75 487 GLN A CA 1
ATOM 3810 C C . GLN A 1 487 ? 19.755 -0.066 65.317 1.00 37.75 487 GLN A C 1
ATOM 3812 O O . GLN A 1 487 ? 18.715 -0.016 64.630 1.00 37.75 487 GLN A O 1
#

Radius of gyration: 49.84 Å; Cα contacts (8 Å, |Δi|>4): 129; chains: 1; bounding box: 152×73×122 Å